Protein AF-A0A1C7H7H2-F1 (afdb_monomer_lite)

Organism: NCBI:txid1796613

Sequence (658 aa):
MKKSNLLFSAVMALAMGSLASCSSDDLVTEVQGQETTVDHDQVRYLNVTIASAGGVGTRAETTDNDFLQGDEPKENFIENMTFVFYDAAGVPTGQAYDLSSSDIADEDFESSTGSVGKIWKSIIPVSLVQGQNLPSYVMCFINPVGSAEFKSKPLSEIEGIIRQEVVRGNGNFPMTNSVYYGDNPITGETKVRMIATPVNTGQLYTSEEAAKADGAQAIDIYVERYAARVTLNLASGTDVIVPNATDVNGYTLTFVPEFWRPNAIDQNIFAVKRYGLLGDGNIPNYNPTFAELQANFKNKTWWNEPEKSRSYWACSPSYYDNEYPKVSDDITDIAAKNDYTGTTDEDKYPYTLHYFNYNQIEAGKVEGGSPLQGSVKWENGFSKTFYARETTTAAKAWGWENTENTAYNPLASIASAVIVGHYELEATGGSAAVPEGDKTFYLYGKTEGKWNLYFESSIVGAMVKQQSVVLKRTAPNTYEAYREEDGFIVEHPSKSVRDIKNTTVAGRLVALQLDPLALPTGDNELYYYDVTQPEGNRYTQITTGNVEIVNSNLLSTGYASKYGDGIGYFNIPIEHLGGAVKTEDGKSYNFAQCPPGSFGIVRNHAYTINVNKISGLATPLRDKMQPIVPPVDEVSYYISARLNILNWRIVPTQDVEL

Secondary structure (DSSP, 8-state):
-------------------------------SS---B-SSSEEEEEEEEEEEPPP-------S--SSB---STTTT--SEEEEEEE-TTS-B-S--EEEETTSS-GGGEEE--SS--EEEEEEEEEEE-TTPBPP-EEEEEES-S--GGGGTS-HHHHTT-EES-SS-TTSPPPEEE--EEE--TTT--SSEEE-SEE--GGGEESSHHHHHSTT---EEEEEEESPEEEEEEEE--TTTB--B-SSEESEEEEEEEEEEEEESEES-EESS----EE-GGG-EESS--HHHHHHHTTT--TTEEGGGTEES----THHHH----SSTHHHHTTSTTS-S--SSTTSS---SEE--BHHHHHHT--SSS---S--EE-SSEE-PEEEEPPB---TTTTTTT-TT--SS-TTTTS-EEEEEEEEEEEE-TTPPPPPSS---EEEEEEETTEEEEE-HHHHHHHHHTT--SEEEEEETTEEEE--S-TTEEEEPPPHHHHHHHT----TTEEEEEE-TTS---GGG-EEEE-TTSPTT--EEEP-TTTHHHHHHHHGGG-EEEEEGGGEEEEEEE-B-TT---B-TTSSSB-GGG--TTSB-B-TTEEEEEEEEEB-S-PEE-SSTTSB----SS----B--EE---SSBEEEEEEEEE-

Foldseek 3Di:
DDDDDDDDDDDDDDDDDDDDDDDDDDDDDDDPDDQFFDAFWAKWKFKAKEFEFAADDDDDDAPAWFFFHDPDRQAPDFQKKKKFFAGPVQFTFFFIDIDGNVRFDPVQWDADFDQGGIIGIDMDMGTGGGGTTDGFFMKMKTPDPDDPVVHGDGPVCLQVDKDQAQADPVRHGIKIFAWFFAARPSVRDGRAIDFTFGDDPQRTHRDPVLCVDDPRDHTYGYMFGQWAKEFEWAALDCQFQDWDPDFEPFKIKTWDFWFKDKAQAFLMFRSTFFDWDQDPPLAIDRGDGPVVVCVQLVNDDQAGDVVSSHGFDGAGPQQSVLDFDQALCVQCVQQVQQAQPDPDCRNGRPGRTRQDFLVCQVVCDGHPTCSNGHTQTDDSITTDIDTGGFAFYHLVQLPALHPPPPVHQNLRRFTWMKTKTFIDMDGDDPDDDDDPPFQKWKFDDDDPNHTYIDDQVPVLLVLLCQFFFKWAAPDVVDIGRDRDSFQKHWAQQDPLLCVLLVHDDHQQWTFIFGDLVGQDDDNRFMWGAQPVDPDVCRTHTDHSVCRSVSRNVRCVSDIIGMAGSRMAMDIGGFFFDSDFDADPVQFGGPSNNQGRGRGTGDGQEYEAEYSSHEYDDGRGHNDRSRGPRDHNPDTTWNWDWDGTHTYGRYDTYTYIYD

Structure (mmCIF, N/CA/C/O backbone):
data_AF-A0A1C7H7H2-F1
#
_entry.id   AF-A0A1C7H7H2-F1
#
loop_
_atom_site.group_PDB
_atom_site.id
_atom_site.type_symbol
_atom_site.label_atom_id
_atom_site.label_alt_id
_atom_site.label_comp_id
_atom_site.label_asym_id
_atom_site.label_entity_id
_atom_site.label_seq_id
_atom_site.pdbx_PDB_ins_code
_atom_site.Cartn_x
_atom_site.Cartn_y
_atom_site.Cartn_z
_atom_site.occupancy
_atom_site.B_iso_or_equiv
_atom_site.auth_seq_id
_atom_site.auth_comp_id
_atom_site.auth_asym_id
_atom_site.auth_atom_id
_atom_site.pdbx_PDB_model_num
ATOM 1 N N . MET A 1 1 ? 4.849 -46.590 46.361 1.00 31.61 1 MET A N 1
ATOM 2 C CA . MET A 1 1 ? 4.538 -45.897 47.636 1.00 31.61 1 MET A CA 1
ATOM 3 C C . MET A 1 1 ? 3.860 -44.571 47.318 1.00 31.61 1 MET A C 1
ATOM 5 O O . MET A 1 1 ? 4.248 -43.963 46.332 1.00 31.61 1 MET A O 1
ATOM 9 N N . LYS A 1 2 ? 2.876 -44.128 48.112 1.00 25.11 2 LYS A N 1
ATOM 10 C CA . LYS A 1 2 ? 2.306 -42.766 48.042 1.00 25.11 2 LYS A CA 1
ATOM 11 C C . LYS A 1 2 ? 2.790 -41.955 49.251 1.00 25.11 2 LYS A C 1
ATOM 13 O O . LYS A 1 2 ? 3.002 -42.543 50.310 1.00 25.11 2 LYS A O 1
ATOM 18 N N . LYS A 1 3 ? 2.893 -40.631 49.116 1.00 26.44 3 LYS A N 1
ATOM 19 C CA . LYS A 1 3 ? 2.869 -39.685 50.241 1.00 26.44 3 LYS A CA 1
ATOM 20 C C . LYS A 1 3 ? 2.017 -38.477 49.860 1.00 26.44 3 LYS A C 1
ATOM 22 O O . LYS A 1 3 ? 2.390 -37.717 48.977 1.00 26.44 3 LYS A O 1
ATOM 27 N N . SER A 1 4 ? 0.881 -38.334 50.526 1.00 28.58 4 SER A N 1
ATOM 28 C CA . SER A 1 4 ? 0.187 -37.059 50.699 1.00 28.58 4 SER A CA 1
ATOM 29 C C . SER A 1 4 ? 0.752 -36.338 51.924 1.00 28.58 4 SER A C 1
ATOM 31 O O . SER A 1 4 ? 1.357 -36.983 52.779 1.00 28.58 4 SER A O 1
ATOM 33 N N . ASN A 1 5 ? 0.457 -35.048 52.065 1.00 27.61 5 ASN A N 1
ATOM 34 C CA . ASN A 1 5 ? -0.094 -34.519 53.314 1.00 27.61 5 ASN A CA 1
ATOM 35 C C . ASN A 1 5 ? -0.885 -33.233 53.036 1.00 27.61 5 ASN A C 1
ATOM 37 O O . ASN A 1 5 ? -0.584 -32.502 52.098 1.00 27.61 5 ASN A O 1
ATOM 41 N N . LEU A 1 6 ? -1.920 -33.022 53.844 1.00 25.98 6 LEU A N 1
ATOM 42 C CA . LEU A 1 6 ? -2.806 -31.855 53.871 1.00 25.98 6 LEU A CA 1
ATOM 43 C C . LEU A 1 6 ? -2.546 -31.056 55.162 1.00 25.98 6 LEU A C 1
ATOM 45 O O . LEU A 1 6 ? -1.798 -31.526 56.022 1.00 25.98 6 LEU A O 1
ATOM 49 N N . LEU A 1 7 ? -3.279 -29.945 55.326 1.00 25.95 7 LEU A N 1
ATOM 50 C CA . LEU A 1 7 ? -3.354 -29.093 56.527 1.00 25.95 7 LEU A CA 1
ATOM 51 C C . LEU A 1 7 ? -2.121 -28.169 56.708 1.00 25.95 7 LEU A C 1
ATOM 53 O O . LEU A 1 7 ? -1.019 -28.505 56.290 1.00 25.95 7 LEU A O 1
ATOM 57 N N . PHE A 1 8 ? -2.246 -26.967 57.281 1.00 25.00 8 PHE A N 1
ATOM 58 C CA . PHE A 1 8 ? -3.307 -26.465 58.171 1.00 25.00 8 PHE A CA 1
ATOM 59 C C . PHE A 1 8 ? -3.966 -25.147 57.744 1.00 25.00 8 PHE A C 1
ATOM 61 O O . PHE A 1 8 ? -3.387 -24.333 57.032 1.00 25.00 8 PHE A O 1
ATOM 68 N N . SER A 1 9 ? -5.175 -24.942 58.268 1.00 23.91 9 SER A N 1
ATOM 69 C CA . SER A 1 9 ? -5.945 -23.697 58.251 1.00 23.91 9 SER A CA 1
ATOM 70 C C . SER A 1 9 ? -6.064 -23.091 59.663 1.00 23.91 9 SER A C 1
ATOM 72 O O . SER A 1 9 ? -5.784 -23.759 60.656 1.00 23.91 9 SER A O 1
ATOM 74 N N . ALA A 1 10 ? -6.566 -21.851 59.712 1.00 26.47 10 ALA A N 1
ATOM 75 C CA . ALA A 1 10 ? -7.175 -21.168 60.862 1.00 26.47 10 ALA A CA 1
ATOM 76 C C . ALA A 1 10 ? -6.296 -20.745 62.066 1.00 26.47 10 ALA A C 1
ATOM 78 O O . ALA A 1 10 ? -5.927 -21.534 62.932 1.00 26.47 10 ALA A O 1
ATOM 79 N N . VAL A 1 11 ? -6.174 -19.421 62.220 1.00 27.58 11 VAL A N 1
ATOM 80 C CA . VAL A 1 11 ? -6.452 -18.717 63.488 1.00 27.58 11 VAL A CA 1
ATOM 81 C C . VAL A 1 11 ? -7.547 -17.683 63.181 1.00 27.58 11 VAL A C 1
ATOM 83 O O . VAL A 1 11 ? -7.651 -17.230 62.042 1.00 27.58 11 VAL A O 1
ATOM 86 N N . MET A 1 12 ? -8.412 -17.368 64.146 1.00 27.17 12 MET A N 1
ATOM 87 C CA . MET A 1 12 ? -9.714 -16.727 63.912 1.00 27.17 12 MET A CA 1
ATOM 88 C C . MET A 1 12 ? -10.001 -15.611 64.933 1.00 27.17 12 MET A C 1
ATOM 90 O O . MET A 1 12 ? -9.503 -15.677 66.055 1.00 27.17 12 MET A O 1
ATOM 94 N N . ALA A 1 13 ? -10.917 -14.705 64.556 1.00 25.25 13 ALA A N 1
ATOM 95 C CA . ALA A 1 13 ? -11.977 -14.111 65.395 1.00 25.25 13 ALA A CA 1
ATOM 96 C C . ALA A 1 13 ? -11.946 -12.598 65.742 1.00 25.25 13 ALA A C 1
ATOM 98 O O . ALA A 1 13 ? -10.920 -12.010 66.061 1.00 25.25 13 ALA A O 1
ATOM 99 N N . LEU A 1 14 ? -13.176 -12.057 65.768 1.00 24.06 14 LEU A N 1
ATOM 100 C CA . LEU A 1 14 ? -13.692 -10.823 66.390 1.00 24.06 14 LEU A CA 1
ATOM 101 C C . LEU A 1 14 ? -13.205 -9.435 65.913 1.00 24.06 14 LEU A C 1
ATOM 103 O O . LEU A 1 14 ? -12.304 -8.835 66.490 1.00 24.06 14 LEU A O 1
ATOM 107 N N . ALA A 1 15 ? -14.034 -8.816 65.063 1.00 25.30 15 ALA A N 1
ATOM 108 C CA . ALA A 1 15 ? -14.728 -7.572 65.427 1.00 25.30 15 ALA A CA 1
ATOM 109 C C . ALA A 1 15 ? -16.098 -7.514 64.710 1.00 25.30 15 ALA A C 1
ATOM 111 O O . ALA A 1 15 ? -16.149 -7.501 63.487 1.00 25.30 15 ALA A O 1
ATOM 112 N N . MET A 1 16 ? -17.208 -7.512 65.457 1.00 30.41 16 MET A N 1
ATOM 113 C CA . MET A 1 16 ? -18.589 -7.448 64.935 1.00 30.41 16 MET A CA 1
ATOM 114 C C . MET A 1 16 ? -19.327 -6.283 65.602 1.00 30.41 16 MET A C 1
ATOM 116 O O . MET A 1 16 ? -19.215 -6.129 66.819 1.00 30.41 16 MET A O 1
ATOM 120 N N . GLY A 1 17 ? -20.112 -5.498 64.854 1.00 27.11 17 GLY A N 1
ATOM 121 C CA . GLY A 1 17 ? -20.914 -4.426 65.455 1.00 27.11 17 GLY A CA 1
ATOM 122 C C . GLY A 1 17 ? -21.707 -3.557 64.475 1.00 27.11 17 GLY A C 1
ATOM 123 O O . GLY A 1 17 ? -21.183 -2.558 63.995 1.00 27.11 17 GLY A O 1
ATOM 124 N N . SER A 1 18 ? -23.001 -3.870 64.312 1.00 27.73 18 SER A N 1
ATOM 125 C CA . SER A 1 18 ? -24.033 -3.116 63.559 1.00 27.73 18 SER A CA 1
ATOM 126 C C . SER A 1 18 ? -23.800 -2.978 62.036 1.00 27.73 18 SER A C 1
ATOM 128 O O . SER A 1 18 ? -22.667 -2.946 61.580 1.00 27.73 18 SER A O 1
ATOM 130 N N . LEU A 1 19 ? -24.824 -2.932 61.177 1.00 29.23 19 LEU A N 1
ATOM 131 C CA . LEU A 1 19 ? -26.272 -2.743 61.389 1.00 29.23 19 LEU A CA 1
ATOM 132 C C . LEU A 1 19 ? -27.106 -3.933 60.869 1.00 29.23 19 LEU A C 1
ATOM 134 O O . LEU A 1 19 ? -26.596 -4.791 60.160 1.00 29.23 19 LEU A O 1
ATOM 138 N N . ALA A 1 20 ? -28.401 -3.958 61.201 1.00 27.80 20 ALA A N 1
ATOM 139 C CA . ALA A 1 20 ? -29.366 -4.925 60.677 1.00 27.80 20 ALA A CA 1
ATOM 140 C C . ALA A 1 20 ? -30.641 -4.221 60.187 1.00 27.80 20 ALA A C 1
ATOM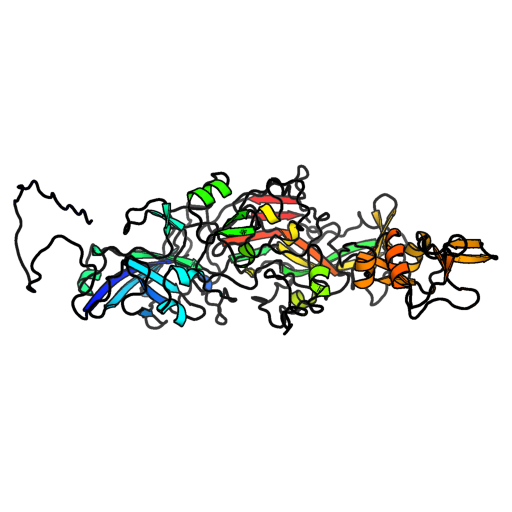 142 O O . ALA A 1 20 ? -31.141 -3.338 60.883 1.00 27.80 20 ALA A O 1
ATOM 143 N N . SER A 1 21 ? -31.182 -4.651 59.043 1.00 24.02 21 SER A N 1
ATOM 144 C CA . SER A 1 21 ? -32.625 -4.708 58.744 1.00 24.02 21 SER A CA 1
ATOM 145 C C . SER A 1 21 ? -32.834 -5.437 57.411 1.00 24.02 21 SER A C 1
ATOM 147 O O . SER A 1 21 ? -32.076 -5.205 56.473 1.00 24.02 21 SER A O 1
ATOM 149 N N . CYS A 1 22 ? -33.852 -6.293 57.314 1.00 29.70 22 CYS A N 1
ATOM 150 C CA . CYS A 1 22 ? -34.106 -7.123 56.132 1.00 29.70 22 CYS A CA 1
ATOM 151 C C . CYS A 1 22 ? -35.266 -6.591 55.278 1.00 29.70 22 CYS A C 1
ATOM 153 O O . CYS A 1 22 ? -36.240 -6.070 55.819 1.00 29.70 22 CYS A O 1
ATOM 155 N N . SER A 1 23 ? -35.195 -6.833 53.967 1.00 25.64 23 SER A N 1
ATOM 156 C CA . SER A 1 23 ? -36.327 -7.199 53.096 1.00 25.64 23 SER A CA 1
ATOM 157 C C . SER A 1 23 ? -35.740 -7.656 51.751 1.00 25.64 23 SER A C 1
ATOM 159 O O . SER A 1 23 ? -34.969 -6.902 51.170 1.00 25.64 23 SER A O 1
ATOM 161 N N . SER A 1 24 ? -36.028 -8.835 51.204 1.00 27.64 24 SER A N 1
ATOM 162 C CA . SER A 1 24 ? -36.889 -9.942 51.661 1.00 27.64 24 SER A CA 1
ATOM 163 C C . SER A 1 24 ? -36.285 -11.291 51.246 1.00 27.64 24 SER A C 1
ATOM 165 O O . SER A 1 24 ? -35.351 -11.321 50.450 1.00 27.64 24 SER A O 1
ATOM 167 N N . ASP A 1 25 ? -36.798 -12.387 51.802 1.00 26.30 25 ASP A N 1
ATOM 168 C CA . ASP A 1 25 ? -36.182 -13.714 51.713 1.00 26.30 25 ASP A CA 1
ATOM 169 C C . ASP A 1 25 ? -36.075 -14.292 50.287 1.00 26.30 25 ASP A C 1
ATOM 171 O O . ASP A 1 25 ? -37.079 -14.425 49.589 1.00 26.30 25 ASP A O 1
ATOM 175 N N . ASP A 1 26 ? -34.883 -14.787 49.943 1.00 26.59 26 ASP A N 1
ATOM 176 C CA . ASP A 1 26 ? -34.720 -16.231 49.724 1.00 26.59 26 ASP A CA 1
ATOM 177 C C . ASP A 1 26 ? -33.433 -16.717 50.432 1.00 26.59 26 ASP A C 1
ATOM 179 O O . ASP A 1 26 ? -32.509 -15.935 50.676 1.00 26.59 26 ASP A O 1
ATOM 183 N N . LEU A 1 27 ? -33.394 -17.978 50.868 1.00 24.66 27 LEU A N 1
ATOM 184 C CA . LEU A 1 27 ? -32.462 -18.462 51.901 1.00 24.66 27 LEU A CA 1
ATOM 185 C C . LEU A 1 27 ? -31.185 -19.108 51.338 1.00 24.66 27 LEU A C 1
ATOM 187 O O . LEU A 1 27 ? -30.957 -20.311 51.485 1.00 24.66 27 LEU A O 1
ATOM 191 N N . VAL A 1 28 ? -30.289 -18.287 50.786 1.00 28.83 28 VAL A N 1
ATOM 192 C CA . VAL A 1 28 ? -28.917 -18.715 50.455 1.00 28.83 28 VAL A CA 1
ATOM 193 C C . VAL A 1 28 ? -28.061 -18.768 51.730 1.00 28.83 28 VAL A C 1
ATOM 195 O O . VAL A 1 28 ? -27.617 -17.744 52.251 1.00 28.83 28 VAL A O 1
ATOM 198 N N . THR A 1 29 ? -27.816 -19.968 52.263 1.00 26.44 29 THR A N 1
ATOM 199 C CA . THR A 1 29 ? -26.996 -20.149 53.474 1.00 26.44 29 THR A CA 1
ATOM 200 C C . THR A 1 29 ? -25.494 -20.056 53.183 1.00 26.44 29 THR A C 1
ATOM 202 O O . THR A 1 29 ? -24.912 -20.986 52.627 1.00 26.44 29 THR A O 1
ATOM 205 N N . GLU A 1 30 ? -24.900 -18.940 53.611 1.00 30.64 30 GLU A N 1
ATOM 206 C CA . GLU A 1 30 ? -23.470 -18.591 53.717 1.00 30.64 30 GLU A CA 1
ATOM 207 C C . GLU A 1 30 ? -22.401 -19.660 53.384 1.00 30.64 30 GLU A C 1
ATOM 209 O O . GLU A 1 30 ? -22.195 -20.610 54.140 1.00 30.64 30 GLU A O 1
ATOM 214 N N . VAL A 1 31 ? -21.536 -19.343 52.409 1.00 27.20 31 VAL A N 1
ATOM 215 C CA . VAL A 1 31 ? -20.065 -19.403 52.578 1.00 27.20 31 VAL A CA 1
ATOM 216 C C . VAL A 1 31 ? -19.452 -18.172 51.891 1.00 27.20 31 VAL A C 1
ATOM 218 O O . VAL A 1 31 ? -19.991 -17.677 50.907 1.00 27.20 31 VAL A O 1
ATOM 221 N N . GLN A 1 32 ? -18.322 -17.665 52.393 1.00 32.84 32 GLN A N 1
ATOM 222 C CA . GLN A 1 32 ? -17.577 -16.569 51.761 1.00 32.84 32 GLN A CA 1
ATOM 223 C C . GLN A 1 32 ? -17.032 -16.967 50.375 1.00 32.84 32 GLN A C 1
ATOM 225 O O . GLN A 1 32 ? -16.064 -17.720 50.273 1.00 32.84 32 GLN A O 1
ATOM 230 N N . GLY A 1 33 ? -17.625 -16.408 49.322 1.00 35.84 33 GLY A N 1
ATOM 231 C CA . GLY A 1 33 ? -17.180 -16.499 47.931 1.00 35.84 33 GLY A CA 1
ATOM 232 C C . GLY A 1 33 ? -18.134 -15.718 47.023 1.00 35.84 33 GLY A C 1
ATOM 233 O O . GLY A 1 33 ? -19.303 -15.561 47.362 1.00 35.84 33 GLY A O 1
ATOM 234 N N . GLN A 1 34 ? -17.648 -15.199 45.893 1.00 45.06 34 GLN A N 1
ATOM 235 C CA . GLN A 1 34 ? -18.539 -14.668 44.855 1.00 45.06 34 GLN A CA 1
ATOM 236 C C . GLN A 1 34 ? -19.344 -15.819 44.238 1.00 45.06 34 GLN A C 1
ATOM 238 O O . GLN A 1 34 ? -18.796 -16.903 44.027 1.00 45.06 34 GLN A O 1
ATOM 243 N N . GLU A 1 35 ? -20.608 -15.571 43.888 1.00 55.94 35 GLU A N 1
ATOM 244 C CA . GLU A 1 35 ? -21.310 -16.424 42.927 1.00 55.94 35 GLU A CA 1
ATOM 245 C C . GLU A 1 35 ? -20.500 -16.448 41.625 1.00 55.94 35 GLU A C 1
ATOM 247 O O . GLU A 1 35 ? -20.273 -15.410 41.005 1.00 55.94 35 GLU A O 1
ATOM 252 N N . THR A 1 36 ? -20.027 -17.625 41.223 1.00 65.00 36 THR A N 1
ATOM 253 C CA . THR A 1 36 ? -19.340 -17.824 39.939 1.00 65.00 36 THR A CA 1
ATOM 254 C C . THR A 1 36 ? -20.236 -18.502 38.911 1.00 65.00 36 THR A C 1
ATOM 256 O O . THR A 1 36 ? -20.088 -18.234 37.723 1.00 65.00 36 THR A O 1
ATOM 259 N N . THR A 1 37 ? -21.192 -19.319 39.360 1.00 78.50 37 THR A N 1
ATOM 260 C CA . THR A 1 37 ? -22.168 -20.059 38.545 1.00 78.50 37 THR A CA 1
ATOM 261 C C . THR A 1 37 ? -23.594 -19.757 38.988 1.00 78.50 37 THR A C 1
ATOM 263 O O . THR A 1 37 ? -23.850 -19.727 40.191 1.00 78.50 37 THR A O 1
ATOM 266 N N . VAL A 1 38 ? -24.532 -19.634 38.046 1.00 77.19 38 VAL A N 1
ATOM 267 C CA . VAL A 1 38 ? -25.962 -19.505 38.362 1.00 77.19 38 VAL A CA 1
ATOM 268 C C . VAL A 1 38 ? -26.571 -20.840 38.798 1.00 77.19 38 VAL A C 1
ATOM 270 O O . VAL A 1 38 ? -26.335 -21.883 38.185 1.00 77.19 38 VAL A O 1
ATOM 273 N N . ASP A 1 39 ? -27.378 -20.810 39.853 1.00 80.12 39 ASP A N 1
ATOM 274 C CA . ASP A 1 39 ? -28.033 -21.973 40.461 1.00 80.12 39 ASP A CA 1
ATOM 275 C C . ASP A 1 39 ? -29.431 -22.265 39.883 1.00 80.12 39 ASP A C 1
ATOM 277 O O . ASP A 1 39 ? -29.925 -23.384 40.019 1.00 80.12 39 ASP A O 1
ATOM 281 N N . HIS A 1 40 ? -30.039 -21.300 39.191 1.00 80.50 40 HIS A N 1
ATOM 282 C CA . HIS A 1 40 ? -31.297 -21.418 38.450 1.00 80.50 40 HIS A CA 1
ATOM 283 C C . HIS A 1 40 ? -31.291 -20.537 37.183 1.00 80.50 40 HIS A C 1
ATOM 285 O O . HIS A 1 40 ? -30.380 -19.729 36.987 1.00 80.50 40 HIS A O 1
ATOM 291 N N . ASP A 1 41 ? -32.295 -20.703 36.315 1.00 82.62 41 ASP A N 1
ATOM 292 C CA . ASP A 1 41 ? -32.514 -19.836 35.148 1.00 82.62 41 ASP A CA 1
ATOM 293 C C . ASP A 1 41 ? -32.931 -18.432 35.615 1.00 82.62 41 ASP A C 1
ATOM 295 O O . ASP A 1 41 ? -33.964 -18.276 36.270 1.00 82.62 41 ASP A O 1
ATOM 299 N N . GLN A 1 42 ? -32.143 -17.406 35.285 1.00 83.44 42 GLN A N 1
ATOM 300 C CA . GLN A 1 42 ? -32.342 -16.047 35.796 1.00 83.44 42 GLN A CA 1
ATOM 301 C C . GLN A 1 42 ? -31.820 -14.961 34.850 1.00 83.44 42 GLN A C 1
ATOM 303 O O . GLN A 1 42 ? -30.980 -15.201 33.985 1.00 83.44 42 GLN A O 1
ATOM 308 N N . VAL A 1 43 ? -32.310 -13.735 35.037 1.00 84.75 43 VAL A N 1
ATOM 309 C CA . VAL A 1 43 ? -31.839 -12.544 34.316 1.00 84.75 43 VAL A CA 1
ATOM 310 C C . VAL A 1 43 ? -30.969 -11.699 35.251 1.00 84.75 43 VAL A C 1
ATOM 312 O O . VAL A 1 43 ? -31.225 -11.602 36.455 1.00 84.75 43 VAL A O 1
ATOM 315 N N . ARG A 1 44 ? -29.923 -11.084 34.699 1.00 83.06 44 ARG A N 1
ATOM 316 C CA . ARG A 1 44 ? -29.205 -9.954 35.308 1.00 83.06 44 ARG A CA 1
ATOM 317 C C . ARG A 1 44 ? -29.344 -8.724 34.418 1.00 83.06 44 ARG A C 1
ATOM 319 O O . ARG A 1 44 ? -29.539 -8.860 33.217 1.00 83.06 44 ARG A O 1
ATOM 326 N N . TYR A 1 45 ? -29.237 -7.537 34.993 1.00 80.94 45 TYR A N 1
ATOM 327 C CA . TYR A 1 45 ? -29.382 -6.265 34.291 1.00 80.94 45 TYR A CA 1
ATOM 328 C C . TYR A 1 45 ? -28.076 -5.485 34.391 1.00 80.94 45 TYR A C 1
ATOM 330 O O . TYR A 1 45 ? -27.542 -5.296 35.484 1.00 80.94 45 TYR A O 1
ATOM 338 N N . LEU A 1 46 ? -27.560 -5.053 33.245 1.00 81.50 46 LEU A N 1
ATOM 339 C CA . LEU A 1 46 ? -26.295 -4.340 33.127 1.00 81.50 46 LEU A CA 1
ATOM 340 C C . LEU A 1 46 ? -26.568 -2.906 32.676 1.00 81.50 46 LEU A C 1
ATOM 342 O O . LEU A 1 46 ? -27.107 -2.707 31.591 1.00 81.50 46 LEU A O 1
ATOM 346 N N . ASN A 1 47 ? -26.200 -1.913 33.483 1.00 77.75 47 ASN A N 1
ATOM 347 C CA . ASN A 1 47 ? -26.222 -0.514 33.055 1.00 77.75 47 ASN A CA 1
ATOM 348 C C . ASN A 1 47 ? -24.984 -0.264 32.173 1.00 77.75 47 ASN A C 1
ATOM 350 O O . ASN A 1 47 ? -23.857 -0.509 32.608 1.00 77.75 47 ASN A O 1
ATOM 354 N N . VAL A 1 48 ? -25.188 0.140 30.919 1.00 76.62 48 VAL A N 1
ATOM 355 C CA . VAL A 1 48 ? -24.134 0.217 29.898 1.00 76.62 48 VAL A CA 1
ATOM 356 C C . VAL A 1 48 ? -24.079 1.607 29.279 1.00 76.62 48 VAL A C 1
ATOM 358 O O . VAL A 1 48 ? -25.065 2.096 28.725 1.00 76.62 48 VAL A O 1
ATOM 361 N N . THR A 1 49 ? -22.879 2.180 29.287 1.00 71.12 49 THR A N 1
ATOM 362 C CA . THR A 1 49 ? -22.482 3.332 28.481 1.00 71.12 49 THR A CA 1
ATOM 363 C C . THR A 1 49 ? -21.714 2.823 27.259 1.00 71.12 49 THR A C 1
ATOM 365 O O . THR A 1 49 ? -20.724 2.111 27.408 1.00 71.12 49 THR A O 1
ATOM 368 N N . ILE A 1 50 ? -22.088 3.207 26.040 1.00 64.88 50 ILE A N 1
ATOM 369 C CA . ILE A 1 50 ? -21.227 3.026 24.859 1.00 64.88 50 ILE A CA 1
ATOM 370 C C . ILE A 1 50 ? -20.547 4.348 24.534 1.00 64.88 50 ILE A C 1
ATOM 372 O O . ILE A 1 50 ? -21.205 5.343 24.229 1.00 64.88 50 ILE A O 1
ATOM 376 N N . ALA A 1 51 ? -19.217 4.329 24.572 1.00 62.84 51 ALA A N 1
ATOM 377 C CA . ALA A 1 51 ? -18.347 5.467 24.335 1.00 62.84 51 ALA A CA 1
ATOM 378 C C . ALA A 1 51 ? -17.733 5.382 22.927 1.00 62.84 51 ALA A C 1
ATOM 380 O O . ALA A 1 51 ? -16.757 4.664 22.692 1.00 62.84 51 ALA A O 1
ATOM 381 N N . SER A 1 52 ? -18.297 6.142 21.983 1.00 51.72 52 SER A N 1
ATOM 382 C CA . SER A 1 52 ? -17.803 6.248 20.601 1.00 51.72 52 SER A CA 1
ATOM 383 C C . SER A 1 52 ? -17.303 7.662 20.271 1.00 51.72 52 SER A C 1
ATOM 385 O O . SER A 1 52 ? -17.533 8.620 21.015 1.00 51.72 52 SER A O 1
ATOM 387 N N . ALA A 1 53 ? -16.606 7.813 19.142 1.00 45.41 53 ALA A N 1
ATOM 388 C CA . ALA A 1 53 ? -16.295 9.133 18.589 1.00 45.41 53 ALA A CA 1
ATOM 389 C C . ALA A 1 53 ? -17.582 9.918 18.238 1.00 45.41 53 ALA A C 1
ATOM 391 O O . ALA A 1 53 ? -18.655 9.345 18.051 1.00 45.41 53 ALA A O 1
ATOM 392 N N . GLY A 1 54 ? -17.483 11.246 18.180 1.00 36.72 54 GLY A N 1
ATOM 393 C CA . GLY A 1 54 ? -18.629 12.147 18.063 1.00 36.72 54 GLY A CA 1
ATOM 394 C C . GLY A 1 54 ? -19.113 12.402 16.641 1.00 36.72 54 GLY A C 1
ATOM 395 O O . GLY A 1 54 ? -18.347 12.819 15.772 1.00 36.72 54 GLY A O 1
ATOM 396 N N . GLY A 1 55 ? -20.426 12.263 16.444 1.00 32.94 55 GLY A N 1
ATOM 397 C CA . GLY A 1 55 ? -21.135 12.801 15.279 1.00 32.94 55 GLY A CA 1
ATOM 398 C C . GLY A 1 55 ? -21.346 14.315 15.368 1.00 32.94 55 GLY A C 1
ATOM 399 O O . GLY A 1 55 ? -21.224 14.898 16.442 1.00 32.94 55 GLY A O 1
ATOM 400 N N . VAL A 1 56 ? -21.655 14.938 14.229 1.00 32.59 56 VAL A N 1
ATOM 401 C CA . VAL A 1 56 ? -21.740 16.399 14.061 1.00 32.59 56 VAL A CA 1
ATOM 402 C C . VAL A 1 56 ? -22.693 17.048 15.079 1.00 32.59 56 VAL A C 1
ATOM 404 O O . VAL A 1 56 ? -23.904 16.841 15.032 1.00 32.59 56 VAL A O 1
ATOM 407 N N . GLY A 1 57 ? -22.132 17.875 15.964 1.00 30.23 57 GLY A N 1
ATOM 408 C CA . GLY A 1 57 ? -22.833 18.680 16.969 1.00 30.23 57 GLY A CA 1
ATOM 409 C C . GLY A 1 57 ? -22.304 20.118 16.981 1.00 30.23 57 GLY A C 1
ATOM 410 O O . GLY A 1 57 ? -21.227 20.400 16.455 1.00 30.23 57 GLY A O 1
ATOM 411 N N . THR A 1 58 ? -23.067 21.071 17.519 1.00 27.11 58 THR A N 1
ATOM 412 C CA . THR A 1 58 ? -22.765 22.505 17.362 1.00 27.11 58 THR A CA 1
ATOM 413 C C . THR A 1 58 ? -21.473 22.938 18.057 1.00 27.11 58 THR A C 1
ATOM 415 O O . THR A 1 58 ? -21.410 22.923 19.283 1.00 27.11 58 THR A O 1
ATOM 418 N N . ARG A 1 59 ? -20.503 23.408 17.254 1.00 33.97 59 ARG A N 1
ATOM 419 C CA . ARG A 1 59 ? -19.303 24.202 17.606 1.00 33.97 59 ARG A CA 1
ATOM 420 C C . ARG A 1 59 ? -19.126 24.516 19.105 1.00 33.97 59 ARG A C 1
ATOM 422 O O . ARG A 1 59 ? -19.524 25.585 19.566 1.00 33.97 59 ARG A O 1
ATOM 429 N N . ALA A 1 60 ? -18.417 23.640 19.806 1.00 28.48 60 ALA A N 1
ATOM 430 C CA . ALA A 1 60 ? -17.713 23.966 21.041 1.00 28.48 60 ALA A CA 1
ATOM 431 C C . ALA A 1 60 ? -16.206 23.854 20.767 1.00 28.48 60 ALA A C 1
ATOM 433 O O . ALA A 1 60 ? -15.764 22.872 20.173 1.00 28.48 60 ALA A O 1
ATOM 434 N N . GLU A 1 61 ? -15.420 24.860 21.152 1.00 34.84 61 GLU A N 1
ATOM 435 C CA . GLU A 1 61 ? -13.963 24.821 20.985 1.00 34.84 61 GLU A CA 1
ATOM 436 C C . GLU A 1 61 ? -13.358 23.839 21.997 1.00 34.84 61 GLU A C 1
ATOM 438 O O . GLU A 1 61 ? -13.353 24.091 23.203 1.00 34.84 61 GLU A O 1
ATOM 443 N N . THR A 1 62 ? -12.858 22.701 21.515 1.00 34.59 62 THR A N 1
ATOM 444 C CA . THR A 1 62 ? -12.137 21.740 22.352 1.00 34.59 62 THR A CA 1
ATOM 445 C C . THR A 1 62 ? -10.731 22.254 22.640 1.00 34.59 62 THR A C 1
ATOM 447 O O . THR A 1 62 ? -9.975 22.575 21.728 1.00 34.59 62 THR A O 1
ATOM 450 N N . THR A 1 63 ? -10.364 22.322 23.920 1.00 34.47 63 THR A N 1
ATOM 451 C CA . THR A 1 63 ? -9.040 22.787 24.373 1.00 34.47 63 THR A CA 1
ATOM 452 C C . THR A 1 63 ? -7.933 21.736 24.244 1.00 34.47 63 THR A C 1
ATOM 454 O O . THR A 1 63 ? -6.755 22.076 24.358 1.00 34.47 63 THR A O 1
ATOM 457 N N . ASP A 1 64 ? -8.298 20.478 23.991 1.00 41.19 64 ASP A N 1
ATOM 458 C CA . ASP A 1 64 ? -7.391 19.381 23.645 1.00 41.19 64 ASP A CA 1
ATOM 459 C C . ASP A 1 64 ? -7.341 19.212 22.113 1.00 41.19 64 ASP A C 1
ATOM 461 O O . ASP A 1 64 ? -8.331 19.464 21.428 1.00 41.19 64 ASP A O 1
ATOM 465 N N . ASN A 1 65 ? -6.173 18.846 21.583 1.00 45.41 65 ASN A N 1
ATOM 466 C CA . ASN A 1 65 ? -5.754 19.107 20.201 1.00 45.41 65 ASN A CA 1
ATOM 467 C C . ASN A 1 65 ? -5.462 17.829 19.372 1.00 45.41 65 ASN A C 1
ATOM 469 O O . ASN A 1 65 ? -4.816 17.940 18.336 1.00 45.41 65 ASN A O 1
ATOM 473 N N . ASP A 1 66 ? -5.881 16.625 19.797 1.00 43.44 66 ASP A N 1
ATOM 474 C CA . ASP A 1 66 ? -5.120 15.386 19.490 1.00 43.44 66 ASP A CA 1
ATOM 475 C C . ASP A 1 66 ? -5.814 14.243 18.665 1.00 43.44 66 ASP A C 1
ATOM 477 O O . ASP A 1 66 ? -5.276 13.141 18.559 1.00 43.44 66 ASP A O 1
ATOM 481 N N . PHE A 1 67 ? -6.977 14.452 18.023 1.00 47.62 67 PHE A N 1
ATOM 482 C CA . PHE A 1 67 ? -7.733 13.479 17.165 1.00 47.62 67 PHE A CA 1
ATOM 483 C C . PHE A 1 67 ? -8.703 14.250 16.173 1.00 47.62 67 PHE A C 1
ATOM 485 O O . PHE A 1 67 ? -8.857 15.378 16.484 1.00 47.62 67 PHE A O 1
ATOM 492 N N . LEU A 1 68 ? -9.481 13.880 15.123 1.00 43.78 68 LEU A N 1
ATOM 493 C CA . LEU A 1 68 ? -10.379 14.747 14.259 1.00 43.78 68 LEU A CA 1
ATOM 494 C C . LEU A 1 68 ? -11.893 14.372 14.247 1.00 43.78 68 LEU A C 1
ATOM 496 O O . LEU A 1 68 ? -12.208 13.193 14.266 1.00 43.78 68 LEU A O 1
ATOM 500 N N . GLN A 1 69 ? -12.869 15.286 14.145 1.00 49.72 69 GLN A N 1
ATOM 501 C CA . GLN A 1 69 ? -14.293 14.882 14.063 1.00 49.72 69 GLN A CA 1
ATOM 502 C C . GLN A 1 69 ? -14.640 14.046 12.812 1.00 49.72 69 GLN A C 1
ATOM 504 O O . GLN A 1 69 ? -13.973 14.113 11.782 1.00 49.72 69 GLN A O 1
ATOM 509 N N . GLY A 1 70 ? -15.656 13.184 12.939 1.00 47.69 70 GLY A N 1
ATOM 510 C CA . GLY A 1 70 ? -16.211 12.462 11.801 1.00 47.69 70 GLY A CA 1
ATOM 511 C C . GLY A 1 70 ? -17.153 13.364 11.019 1.00 47.69 70 GLY A C 1
ATOM 512 O O . GLY A 1 70 ? -18.259 13.647 11.482 1.00 47.69 70 GLY A O 1
ATOM 513 N N . ASP A 1 71 ? -16.676 13.835 9.869 1.00 48.78 71 ASP A N 1
ATOM 514 C CA . ASP A 1 71 ? -17.318 14.885 9.071 1.00 48.78 71 ASP A CA 1
ATOM 515 C C . ASP A 1 71 ? -18.531 14.363 8.280 1.00 48.78 71 ASP A C 1
ATOM 517 O O . ASP A 1 71 ? -19.459 15.115 7.986 1.00 48.78 71 ASP A O 1
ATOM 521 N N . GLU A 1 72 ? -18.552 13.060 7.985 1.00 59.06 72 GLU A N 1
ATOM 522 C CA . GLU A 1 72 ? -19.677 12.369 7.353 1.00 59.06 72 GLU A CA 1
ATOM 523 C C . GLU A 1 72 ? -20.677 11.841 8.404 1.00 59.06 72 GLU A C 1
ATOM 525 O O . GLU A 1 72 ? -20.281 11.087 9.304 1.00 59.06 72 GLU A O 1
ATOM 530 N N . PRO A 1 73 ? -21.994 12.137 8.294 1.00 58.12 73 PRO A N 1
ATOM 531 C CA . PRO A 1 73 ? -22.994 11.745 9.295 1.00 58.12 73 PRO A CA 1
ATOM 532 C C . PRO A 1 73 ? -23.033 10.245 9.626 1.00 58.12 73 PRO A C 1
ATOM 534 O O . PRO A 1 73 ? -23.371 9.870 10.749 1.00 58.12 73 PRO A O 1
ATOM 537 N N . LYS A 1 74 ? -22.666 9.381 8.668 1.00 71.44 74 LYS A N 1
ATOM 538 C CA . LYS A 1 74 ? -22.688 7.919 8.834 1.00 71.44 74 LYS A CA 1
ATOM 539 C C . LYS A 1 74 ? -21.504 7.342 9.607 1.00 71.44 74 LYS A C 1
ATOM 541 O O . LYS A 1 74 ? -21.619 6.227 10.114 1.00 71.44 74 LYS A O 1
ATOM 546 N N . GLU A 1 75 ? -20.396 8.071 9.758 1.00 71.88 75 GLU A N 1
ATOM 547 C CA . GLU A 1 75 ? -19.230 7.568 10.503 1.00 71.88 75 GLU A CA 1
ATOM 548 C C . GLU A 1 75 ? -19.575 7.252 11.963 1.00 71.88 75 GLU A C 1
ATOM 550 O O . GLU A 1 75 ? -19.060 6.290 12.533 1.00 71.88 75 GLU A O 1
ATOM 555 N N . ASN A 1 76 ? -20.455 8.056 12.565 1.00 69.25 76 ASN A N 1
ATOM 556 C CA . ASN A 1 76 ? -20.882 7.974 13.966 1.00 69.25 76 ASN A CA 1
ATOM 557 C C . ASN A 1 76 ? -22.371 7.572 14.084 1.00 69.25 76 ASN A C 1
ATOM 559 O O . ASN A 1 76 ? -23.060 7.963 15.036 1.00 69.25 76 ASN A O 1
ATOM 563 N N . PHE A 1 77 ? -22.887 6.852 13.082 1.00 76.31 77 PHE A N 1
ATOM 564 C CA . PHE A 1 77 ? -24.247 6.318 13.067 1.00 76.31 77 PHE A CA 1
ATOM 565 C C . PHE A 1 77 ? -24.271 4.877 13.586 1.00 76.31 77 PHE A C 1
ATOM 567 O O . PHE A 1 77 ? -23.394 4.076 13.257 1.00 76.31 77 PHE A O 1
ATOM 574 N N . ILE A 1 78 ? -25.285 4.550 14.386 1.00 79.50 78 ILE A N 1
ATOM 575 C CA . ILE A 1 78 ? -25.508 3.221 14.956 1.00 79.50 78 ILE A CA 1
ATOM 576 C C . ILE A 1 78 ? -26.863 2.732 14.435 1.00 79.50 78 ILE A C 1
ATOM 578 O O . ILE A 1 78 ? -27.899 3.294 14.763 1.00 79.50 78 ILE A O 1
ATOM 582 N N . GLU A 1 79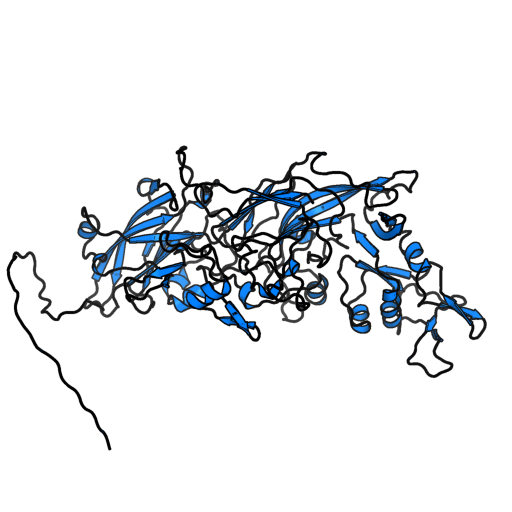 ? -26.837 1.705 13.590 1.00 84.19 79 GLU A N 1
ATOM 583 C CA . GLU A 1 79 ? -28.017 1.062 12.992 1.00 84.19 79 GLU A CA 1
ATOM 584 C C . GLU A 1 79 ? -28.449 -0.180 13.781 1.00 84.19 79 GLU A C 1
ATOM 586 O O . GLU A 1 79 ? -29.615 -0.566 13.767 1.00 84.19 79 GLU A O 1
ATOM 591 N N . ASN A 1 80 ? -27.485 -0.858 14.403 1.00 86.81 80 ASN A N 1
ATOM 592 C CA . ASN A 1 80 ? -27.682 -2.047 15.222 1.00 86.81 80 ASN A CA 1
ATOM 593 C C . ASN A 1 80 ? -26.437 -2.326 16.069 1.00 86.81 80 ASN A C 1
ATOM 595 O O . ASN A 1 80 ? -25.324 -1.903 15.730 1.00 86.81 80 ASN A O 1
ATOM 599 N N . MET A 1 81 ? -26.644 -3.054 17.164 1.00 88.56 81 MET A N 1
ATOM 600 C CA . MET A 1 81 ? -25.609 -3.460 18.111 1.00 88.56 81 MET A CA 1
ATOM 601 C C . MET A 1 81 ? -25.845 -4.901 18.567 1.00 88.56 81 MET A C 1
ATOM 603 O O . MET A 1 81 ? -26.981 -5.288 18.818 1.00 88.56 81 MET A O 1
ATOM 607 N N . THR A 1 82 ? -24.779 -5.685 18.712 1.00 92.06 82 THR A N 1
ATOM 608 C CA . THR A 1 82 ? -24.817 -7.016 19.339 1.00 92.06 82 THR A CA 1
ATOM 609 C C . THR A 1 82 ? -23.884 -7.017 20.547 1.00 92.06 82 THR A C 1
ATOM 611 O O . THR A 1 82 ? -22.682 -6.799 20.394 1.00 92.06 82 THR A O 1
ATOM 614 N N . PHE A 1 83 ? -24.414 -7.317 21.730 1.00 92.25 83 PHE A N 1
ATOM 615 C CA . PHE A 1 83 ? -23.637 -7.592 22.937 1.00 92.25 83 PHE A CA 1
ATOM 616 C C . PHE A 1 83 ? -23.400 -9.094 23.076 1.00 92.25 83 PHE A C 1
ATOM 618 O O . PHE A 1 83 ? -24.331 -9.892 22.946 1.00 92.25 83 PHE A O 1
ATOM 625 N N . VAL A 1 84 ? -22.161 -9.478 23.372 1.00 94.44 84 VAL A N 1
ATOM 626 C CA . VAL A 1 84 ? -21.786 -10.861 23.692 1.00 94.44 84 VAL A CA 1
ATOM 627 C C . VAL A 1 84 ? -21.068 -10.863 25.033 1.00 94.44 84 VAL A C 1
ATOM 629 O O . VAL A 1 84 ? -20.122 -10.099 25.234 1.00 94.44 84 VAL A O 1
ATOM 632 N N . PHE A 1 85 ? -21.532 -11.711 25.946 1.00 94.38 85 PHE A N 1
ATOM 633 C CA . PHE A 1 85 ? -21.024 -11.812 27.309 1.00 94.38 85 PHE A CA 1
ATOM 634 C C . PHE A 1 85 ? -20.113 -13.029 27.447 1.00 94.38 85 PHE A C 1
ATOM 636 O O . PHE A 1 85 ? -20.354 -14.070 26.835 1.00 94.38 85 PHE A O 1
ATOM 643 N N . TYR A 1 86 ? -19.069 -12.893 28.258 1.00 94.56 86 TYR A N 1
ATOM 644 C CA . TYR A 1 86 ? -18.053 -13.919 28.463 1.00 94.56 86 TYR A CA 1
ATOM 645 C C . TYR A 1 86 ? -17.790 -14.112 29.947 1.00 94.56 86 TYR A C 1
ATOM 647 O O . TYR A 1 86 ? -17.842 -13.153 30.721 1.00 94.56 86 TYR A O 1
ATOM 655 N N . ASP A 1 87 ? -17.483 -15.340 30.338 1.00 92.62 87 ASP A N 1
ATOM 656 C CA . ASP A 1 87 ? -17.047 -15.664 31.692 1.00 92.62 87 ASP A CA 1
ATOM 657 C C . ASP A 1 87 ? -15.585 -15.251 31.956 1.00 92.62 87 ASP A C 1
ATOM 659 O O . ASP A 1 87 ? -14.889 -14.717 31.087 1.00 92.62 87 ASP A O 1
ATOM 663 N N . ALA A 1 88 ? -15.095 -15.515 33.169 1.00 90.50 88 ALA A N 1
ATOM 664 C CA . ALA A 1 88 ? -13.721 -15.209 33.569 1.00 90.50 88 ALA A CA 1
ATOM 665 C C . ALA A 1 88 ? -12.638 -15.932 32.734 1.00 90.50 88 ALA A C 1
ATOM 667 O O . ALA A 1 88 ? -11.485 -15.501 32.749 1.00 90.50 88 ALA A O 1
ATOM 668 N N . ALA A 1 89 ? -12.987 -16.996 31.998 1.00 89.75 89 ALA A N 1
ATOM 669 C CA . ALA A 1 89 ? -12.092 -17.719 31.093 1.00 89.75 89 ALA A CA 1
ATOM 670 C C . ALA A 1 89 ? -12.167 -17.215 29.634 1.00 89.75 89 ALA A C 1
ATOM 672 O O . ALA A 1 89 ? -11.441 -17.718 28.774 1.00 89.75 89 ALA A O 1
ATOM 673 N N . GLY A 1 90 ? -13.020 -16.226 29.339 1.00 91.44 90 GLY A N 1
ATOM 674 C CA . GLY A 1 90 ? -13.221 -15.699 27.988 1.00 91.44 90 GLY A CA 1
ATOM 675 C C . GLY A 1 90 ? -14.084 -16.596 27.095 1.00 91.44 90 GLY A C 1
ATOM 676 O O . GLY A 1 90 ? -14.012 -16.473 25.869 1.00 91.44 90 GLY A O 1
ATOM 677 N N . VAL A 1 91 ? -14.886 -17.491 27.683 1.00 93.31 91 VAL A N 1
ATOM 678 C CA . VAL A 1 91 ? -15.844 -18.367 26.987 1.00 93.31 91 VAL A CA 1
ATOM 679 C C . VAL A 1 91 ? -17.230 -17.701 26.984 1.00 93.31 91 VAL A C 1
ATOM 681 O O . VAL A 1 91 ? -17.596 -17.105 28.000 1.00 93.31 91 VAL A O 1
ATOM 684 N N . PRO A 1 92 ? -18.017 -17.759 25.887 1.00 93.44 92 PRO A N 1
ATOM 685 C CA . PRO A 1 92 ? -19.337 -17.132 25.848 1.00 93.44 92 PRO A CA 1
ATOM 686 C C . PRO A 1 92 ? -20.279 -17.694 26.921 1.00 93.44 92 PRO A C 1
ATOM 688 O O . PRO A 1 92 ? -20.389 -18.910 27.084 1.00 93.44 92 PRO A O 1
ATOM 691 N N . THR A 1 93 ? -20.983 -16.810 27.629 1.00 92.94 93 THR A N 1
ATOM 692 C CA . THR A 1 93 ? -21.964 -17.167 28.665 1.00 92.94 93 THR A CA 1
ATOM 693 C C . THR A 1 93 ? -23.219 -16.299 28.560 1.00 92.94 93 THR A C 1
ATOM 695 O O . THR A 1 93 ? -23.180 -15.200 28.011 1.00 92.94 93 THR A O 1
ATOM 698 N N . GLY A 1 94 ? -24.349 -16.792 29.069 1.00 88.62 94 GLY A N 1
ATOM 699 C CA . GLY A 1 94 ? -25.661 -16.171 28.874 1.00 88.62 94 GLY A CA 1
ATOM 700 C C . GLY A 1 94 ? -26.129 -16.166 27.414 1.00 88.62 94 GLY A C 1
ATOM 701 O O . GLY A 1 94 ? -25.558 -16.829 26.547 1.00 88.62 94 GLY A O 1
ATOM 702 N N . GLN A 1 95 ? -27.203 -15.428 27.147 1.00 89.00 95 GLN A N 1
ATOM 703 C CA . GLN A 1 95 ? -27.673 -15.119 25.796 1.00 89.00 95 GLN A CA 1
ATOM 704 C C . GLN A 1 95 ? -27.044 -13.811 25.301 1.00 89.00 95 GLN A C 1
ATOM 706 O O . GLN A 1 95 ? -27.024 -12.814 26.021 1.00 89.00 95 GLN A O 1
ATOM 711 N N . ALA A 1 96 ? -26.574 -13.801 24.052 1.00 90.88 96 ALA A N 1
ATOM 712 C CA . ALA A 1 96 ? -26.186 -12.568 23.371 1.00 90.88 96 ALA A CA 1
ATOM 713 C C . ALA A 1 96 ? -27.424 -11.687 23.122 1.00 90.88 96 ALA A C 1
ATOM 715 O O . ALA A 1 96 ? -28.483 -12.200 22.755 1.00 90.88 96 ALA A O 1
ATOM 716 N N . TYR A 1 97 ? -27.280 -10.373 23.285 1.00 89.19 97 TYR A N 1
ATOM 717 C CA . TYR A 1 97 ? -28.379 -9.412 23.169 1.00 89.19 97 TYR A CA 1
ATOM 718 C C . TYR A 1 97 ? -28.196 -8.541 21.923 1.00 89.19 97 TYR A C 1
ATOM 720 O O . TYR A 1 97 ? -27.134 -7.947 21.740 1.00 89.19 97 TYR A O 1
ATOM 728 N N . ASP A 1 98 ? -29.210 -8.473 21.061 1.00 90.00 98 ASP A N 1
ATOM 729 C CA . ASP A 1 98 ? -29.210 -7.617 19.871 1.00 90.00 98 ASP A CA 1
ATOM 730 C C . ASP A 1 98 ? -30.128 -6.409 20.073 1.00 90.00 98 ASP A C 1
ATOM 732 O O . ASP A 1 98 ? -31.225 -6.544 20.610 1.00 90.00 98 ASP A O 1
ATOM 736 N N . LEU A 1 99 ? -29.704 -5.259 19.554 1.00 85.94 99 LEU A N 1
ATOM 737 C CA . LEU A 1 99 ? -30.522 -4.065 19.365 1.00 85.94 99 LEU A CA 1
ATOM 738 C C . LEU A 1 99 ? -30.531 -3.687 17.886 1.00 85.94 99 LEU A C 1
ATOM 740 O O . LEU A 1 99 ? -29.492 -3.699 17.218 1.00 85.94 99 LEU A O 1
ATOM 744 N N . SER A 1 100 ? -31.704 -3.327 17.382 1.00 86.62 100 SER A N 1
ATOM 745 C CA . SER A 1 100 ? -31.924 -2.796 16.040 1.00 86.62 100 SER A CA 1
ATOM 746 C C . SER A 1 100 ? -32.235 -1.295 16.081 1.00 86.62 100 SER A C 1
ATOM 748 O O . SER A 1 100 ? -32.342 -0.693 17.146 1.00 86.62 100 SER A O 1
ATOM 750 N N . SER A 1 101 ? -32.416 -0.670 14.917 1.00 79.31 101 SER A N 1
ATOM 751 C CA . SER A 1 101 ? -32.691 0.768 14.810 1.00 79.31 101 SER A CA 1
ATOM 752 C C . SER A 1 101 ? -34.055 1.214 15.364 1.00 79.31 101 SER A C 1
ATOM 754 O O . SER A 1 101 ? -34.320 2.410 15.371 1.00 79.31 101 SER A O 1
ATOM 756 N N . SER A 1 102 ? -34.947 0.301 15.774 1.00 79.69 102 SER A N 1
ATOM 757 C CA . SER A 1 102 ? -36.154 0.646 16.551 1.00 79.69 102 SER A CA 1
ATOM 758 C C . SER A 1 102 ? -35.909 0.711 18.057 1.00 79.69 102 SER A C 1
ATOM 760 O O . SER A 1 102 ? -36.742 1.243 18.785 1.00 79.69 102 SER A O 1
ATOM 762 N N . ASP A 1 103 ? -34.778 0.172 18.508 1.00 77.81 103 ASP A N 1
ATOM 763 C CA . ASP A 1 103 ? -34.471 -0.119 19.912 1.00 77.81 103 ASP A CA 1
ATOM 764 C C . ASP A 1 103 ? -33.335 0.792 20.429 1.00 77.81 103 ASP A C 1
ATOM 766 O O . ASP A 1 103 ? -32.749 0.559 21.484 1.00 77.81 103 ASP A O 1
ATOM 770 N N . ILE A 1 104 ? -32.996 1.806 19.626 1.00 74.88 104 ILE A N 1
ATOM 771 C CA . ILE A 1 104 ? -31.912 2.773 19.792 1.00 74.88 104 ILE A CA 1
ATOM 772 C C . ILE A 1 104 ? -32.522 4.135 19.440 1.00 74.88 104 ILE A C 1
ATOM 774 O O . ILE A 1 104 ? -32.718 4.436 18.260 1.00 74.88 104 ILE A O 1
ATOM 778 N N . ALA A 1 105 ? -32.879 4.939 20.440 1.00 66.69 105 ALA A N 1
ATOM 779 C CA . ALA A 1 105 ? -33.482 6.251 20.222 1.00 66.69 105 ALA A CA 1
ATOM 780 C C . ALA A 1 105 ? -32.404 7.336 20.083 1.00 66.69 105 ALA A C 1
ATOM 782 O O . ALA A 1 105 ? -31.373 7.285 20.750 1.00 66.69 105 ALA A O 1
ATOM 783 N N . ASP A 1 106 ? -32.664 8.381 19.287 1.00 60.66 106 ASP A N 1
ATOM 784 C CA . ASP A 1 106 ? -31.813 9.587 19.278 1.00 60.66 106 ASP A CA 1
ATOM 785 C C . ASP A 1 106 ? -31.761 10.260 20.670 1.00 60.66 106 ASP A C 1
ATOM 787 O O . ASP A 1 106 ? -30.787 10.935 20.999 1.00 60.66 106 ASP A O 1
ATOM 791 N N . GLU A 1 107 ? -32.788 10.039 21.500 1.00 57.09 107 GLU A N 1
ATOM 792 C CA . GLU A 1 107 ? -32.896 10.507 22.889 1.00 57.09 107 GLU A CA 1
ATOM 793 C C . GLU A 1 107 ? -31.892 9.827 23.844 1.00 57.09 107 GLU A C 1
ATOM 795 O O . GLU A 1 107 ? -31.533 10.416 24.863 1.00 57.09 107 GLU A O 1
ATOM 800 N N . ASP A 1 108 ? -31.387 8.635 23.503 1.00 60.84 108 ASP A N 1
ATOM 801 C CA . ASP A 1 108 ? -30.422 7.879 24.318 1.00 60.84 108 ASP A CA 1
ATOM 802 C C . ASP A 1 108 ? -28.977 8.421 24.199 1.00 60.84 108 ASP A C 1
ATOM 804 O O . ASP A 1 108 ? -28.069 7.932 24.882 1.00 60.84 108 ASP A O 1
ATOM 808 N N . PHE A 1 109 ? -28.731 9.381 23.292 1.00 63.41 109 PHE A N 1
ATOM 809 C CA . PHE A 1 109 ? -27.395 9.879 22.949 1.00 63.41 109 PHE A CA 1
ATOM 810 C C . PHE A 1 109 ? -27.053 11.227 23.597 1.00 63.41 109 PHE A C 1
ATOM 812 O O . PHE A 1 109 ? -27.530 12.287 23.192 1.00 63.41 109 PHE A O 1
ATOM 819 N N . GLU A 1 110 ? -26.081 11.211 24.506 1.00 59.62 110 GLU A N 1
ATOM 820 C CA . GLU A 1 110 ? -25.414 12.409 25.013 1.00 59.62 110 GLU A CA 1
ATOM 821 C C . GLU A 1 110 ? -24.188 12.781 24.158 1.00 59.62 110 GLU A C 1
ATOM 823 O O . GLU A 1 110 ? -23.352 11.942 23.797 1.00 59.62 110 GLU A O 1
ATOM 828 N N . SER A 1 111 ? -24.039 14.074 23.861 1.00 53.16 111 SER A N 1
ATOM 829 C CA . SER A 1 111 ? -22.829 14.632 23.246 1.00 53.16 111 SER A CA 1
ATOM 830 C C . SER A 1 111 ? -21.731 14.829 24.294 1.00 53.16 111 SER A C 1
ATOM 832 O O . SER A 1 111 ? -21.966 15.494 25.304 1.00 53.16 111 SER A O 1
ATOM 834 N N . SER A 1 112 ? -20.523 14.333 24.031 1.00 46.81 112 SER A N 1
ATOM 835 C CA . SER A 1 112 ? -19.353 14.503 24.909 1.00 46.81 112 SER A CA 1
ATOM 836 C C . SER A 1 112 ? -18.196 15.219 24.203 1.00 46.81 112 SER A C 1
ATOM 838 O O . SER A 1 112 ? -18.216 15.435 22.991 1.00 46.81 112 SER A O 1
ATOM 840 N N . THR A 1 113 ? -17.191 15.629 24.978 1.00 41.97 113 THR A N 1
ATOM 841 C CA . THR A 1 113 ? -15.961 16.272 24.490 1.00 41.97 113 THR A CA 1
ATOM 842 C C . THR A 1 113 ? -14.734 15.506 24.967 1.00 41.97 113 THR A C 1
ATOM 844 O O . THR A 1 113 ? -14.706 15.055 26.111 1.00 41.97 113 THR A O 1
ATOM 847 N N . GLY A 1 114 ? -13.689 15.440 24.139 1.00 47.53 114 GLY A N 1
ATOM 848 C CA . GLY A 1 114 ? -12.460 14.697 24.431 1.00 47.53 114 GLY A CA 1
ATOM 849 C C . GLY A 1 114 ? -12.327 13.443 23.564 1.00 47.53 114 GLY A C 1
ATOM 850 O O . GLY A 1 114 ? -12.711 13.448 22.397 1.00 47.53 114 GLY A O 1
ATOM 851 N N . SER A 1 115 ? -11.767 12.366 24.123 1.00 39.91 115 SER A N 1
ATOM 852 C CA . SER A 1 115 ? -11.522 11.092 23.418 1.00 39.91 115 SER A CA 1
ATOM 853 C C . SER A 1 115 ? -12.794 10.317 23.037 1.00 39.91 115 SER A C 1
ATOM 855 O O . SER A 1 115 ? -12.719 9.372 22.244 1.00 39.91 115 SER A O 1
ATOM 857 N N . VAL A 1 116 ? -13.936 10.729 23.592 1.00 44.03 116 VAL A N 1
ATOM 858 C CA . VAL A 1 116 ? -15.300 10.255 23.336 1.00 44.03 116 VAL A CA 1
ATOM 859 C C . VAL A 1 116 ? -16.120 11.467 22.886 1.00 44.03 116 VAL A C 1
ATOM 861 O O . VAL A 1 116 ? -15.924 12.566 23.410 1.00 44.03 116 VAL A O 1
ATOM 864 N N . GLY A 1 117 ? -17.015 11.279 21.915 1.00 45.09 117 GLY A N 1
ATOM 865 C CA . GLY A 1 117 ? -17.889 12.345 21.410 1.00 45.09 117 GLY A CA 1
ATOM 866 C C . GLY A 1 117 ? -19.364 11.961 21.247 1.00 45.09 117 GLY A C 1
ATOM 867 O O . GLY A 1 117 ? -20.203 12.845 21.081 1.00 45.09 117 GLY A O 1
ATOM 868 N N . LYS A 1 118 ? -19.707 10.670 21.324 1.00 55.16 118 LYS A N 1
ATOM 869 C CA . LYS A 1 118 ? -21.081 10.179 21.505 1.00 55.16 118 LYS A CA 1
ATOM 870 C C . LYS A 1 118 ? -21.101 9.162 22.638 1.00 55.16 118 LYS A C 1
ATOM 872 O O . LYS A 1 118 ? -20.334 8.197 22.614 1.00 55.16 118 LYS A O 1
ATOM 877 N N . ILE A 1 119 ? -22.009 9.379 23.581 1.00 55.59 119 ILE A N 1
ATOM 878 C CA . ILE A 1 119 ? -22.322 8.475 24.683 1.00 55.59 119 ILE A CA 1
ATOM 879 C C . ILE A 1 119 ? -23.751 7.977 24.482 1.00 55.59 119 ILE A C 1
ATOM 881 O O . ILE A 1 119 ? -24.670 8.784 24.503 1.00 55.59 119 ILE A O 1
ATOM 885 N N . TRP A 1 120 ? -23.936 6.674 24.287 1.00 64.50 120 TRP A N 1
ATOM 886 C CA . TRP A 1 120 ? -25.257 6.032 24.342 1.00 64.50 120 TRP A CA 1
ATOM 887 C C . TRP A 1 120 ? -25.417 5.331 25.690 1.00 64.50 120 TRP A C 1
ATOM 889 O O . TRP A 1 120 ? -24.463 4.695 26.140 1.00 64.50 120 TRP A O 1
ATOM 899 N N . LYS A 1 121 ? -26.583 5.437 26.334 1.00 64.56 121 LYS A N 1
ATOM 900 C CA . LYS A 1 121 ? -26.858 4.794 27.631 1.00 64.56 121 LYS A CA 1
ATOM 901 C C . LYS A 1 121 ? -28.094 3.913 27.549 1.00 64.56 121 LYS A C 1
ATOM 903 O O . LYS A 1 121 ? -29.131 4.362 27.076 1.00 64.56 121 LYS A O 1
ATOM 908 N N . SER A 1 122 ? -28.012 2.694 28.072 1.00 74.06 122 SER A N 1
ATOM 909 C CA . SER A 1 122 ? -29.187 1.835 28.257 1.00 74.06 122 SER A CA 1
ATOM 910 C C . SER A 1 122 ? -28.930 0.736 29.286 1.00 74.06 122 SER A C 1
ATOM 912 O O . SER A 1 122 ? -27.838 0.627 29.848 1.00 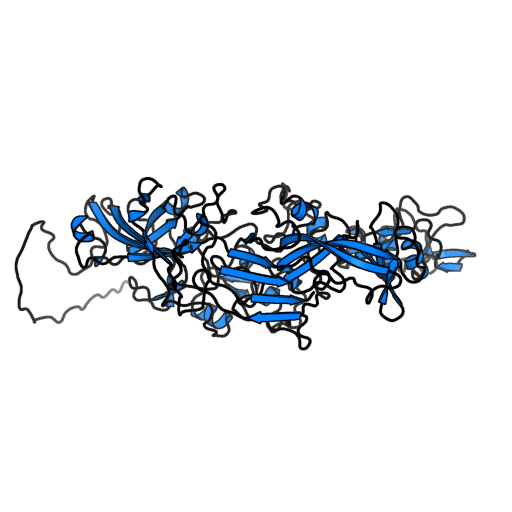74.06 122 SER A O 1
ATOM 914 N N . ILE A 1 123 ? -29.944 -0.091 29.537 1.00 78.69 123 ILE A N 1
ATOM 915 C CA . ILE A 1 123 ? -29.847 -1.255 30.417 1.00 78.69 123 ILE A CA 1
ATOM 916 C C . ILE A 1 123 ? -30.078 -2.521 29.609 1.00 78.69 123 ILE A C 1
ATOM 918 O O . ILE A 1 123 ? -31.122 -2.710 28.989 1.00 78.69 123 ILE A O 1
ATOM 922 N N . ILE A 1 124 ? -29.077 -3.394 29.641 1.00 83.69 124 ILE A N 1
ATOM 923 C CA . ILE A 1 124 ? -29.038 -4.624 28.865 1.00 83.69 124 ILE A CA 1
ATOM 924 C C . ILE A 1 124 ? -29.427 -5.804 29.766 1.00 83.69 124 ILE A C 1
ATOM 926 O O . ILE A 1 124 ? -28.741 -6.046 30.766 1.00 83.69 124 ILE A O 1
ATOM 930 N N . PRO A 1 125 ? -30.494 -6.558 29.444 1.00 85.19 125 PRO A N 1
ATOM 931 C CA . PRO A 1 125 ? -30.809 -7.800 30.131 1.00 85.19 125 PRO A CA 1
ATOM 932 C C . PRO A 1 125 ? -29.881 -8.925 29.651 1.00 85.19 125 PRO A C 1
ATOM 934 O O . PRO A 1 125 ? -29.700 -9.153 28.455 1.00 85.19 125 PRO A O 1
ATOM 937 N N . VAL A 1 126 ? -29.323 -9.665 30.603 1.00 87.44 126 VAL A N 1
ATOM 938 C CA . VAL A 1 126 ? -28.447 -10.818 30.391 1.00 87.44 126 VAL A CA 1
ATOM 939 C C . VAL A 1 126 ? -29.154 -12.060 30.922 1.00 87.44 126 VAL A C 1
ATOM 941 O O . VAL A 1 126 ? -29.166 -12.320 32.126 1.00 87.44 126 VAL A O 1
ATOM 944 N N . SER A 1 127 ? -29.782 -12.812 30.020 1.00 88.06 127 SER A N 1
ATOM 945 C CA . SER A 1 127 ? -30.474 -14.061 30.352 1.00 88.06 127 SER A CA 1
ATOM 946 C C . SER A 1 127 ? -29.474 -15.206 30.500 1.00 88.06 127 SER A C 1
ATOM 948 O O . SER A 1 127 ? -28.718 -15.486 29.568 1.00 88.06 127 SER A O 1
ATOM 950 N N . LEU A 1 128 ? -29.489 -15.879 31.649 1.00 88.00 128 LEU A N 1
ATOM 951 C CA . LEU A 1 128 ? -28.588 -16.968 32.030 1.00 88.00 128 LEU A CA 1
ATOM 952 C C . LEU A 1 128 ? -29.406 -18.224 32.365 1.00 88.00 128 LEU A C 1
ATOM 954 O O . LEU A 1 128 ? -30.472 -18.123 32.973 1.00 88.00 128 LEU A O 1
ATOM 958 N N . VAL A 1 129 ? -28.907 -19.403 31.986 1.00 87.12 129 VAL A N 1
ATOM 959 C CA . VAL A 1 129 ? -29.521 -20.704 32.325 1.00 87.12 129 VAL A CA 1
ATOM 960 C C . VAL A 1 129 ? -28.704 -21.456 33.375 1.00 87.12 129 VAL A C 1
ATOM 962 O O . VAL A 1 129 ? -27.484 -21.291 33.445 1.00 87.12 129 VAL A O 1
ATOM 965 N N . GLN A 1 130 ? -29.370 -22.290 34.178 1.00 83.50 130 GLN A N 1
ATOM 966 C CA . GLN A 1 130 ? -28.790 -23.033 35.301 1.00 83.50 130 GLN A CA 1
ATOM 967 C C . GLN A 1 130 ? -27.435 -23.680 34.949 1.00 83.50 130 GLN A C 1
ATOM 969 O O . GLN A 1 130 ? -27.309 -24.429 33.979 1.00 83.50 130 GLN A O 1
ATOM 974 N N . GLY A 1 131 ? -26.418 -23.415 35.773 1.00 83.25 131 GLY A N 1
ATOM 975 C CA . GLY A 1 131 ? -25.058 -23.931 35.605 1.00 83.25 131 GLY A CA 1
ATOM 976 C C . GLY A 1 131 ? -24.138 -23.100 34.700 1.00 83.25 131 GLY A C 1
ATOM 977 O O . GLY A 1 131 ? -22.963 -23.447 34.586 1.00 83.25 131 GLY A O 1
ATOM 978 N N . GLN A 1 132 ? -24.610 -22.013 34.079 1.00 86.75 132 GLN A N 1
ATOM 979 C CA . GLN A 1 132 ? -23.729 -21.059 33.389 1.00 86.75 132 GLN A CA 1
ATOM 980 C C . GLN A 1 132 ? -22.883 -20.233 34.369 1.00 86.75 132 GLN A C 1
ATOM 982 O O . GLN A 1 132 ? -23.317 -19.918 35.477 1.00 86.75 132 GLN A O 1
ATOM 987 N N . ASN A 1 133 ? -21.686 -19.831 33.938 1.00 89.31 133 ASN A N 1
ATOM 988 C CA . ASN A 1 133 ? -20.853 -18.884 34.680 1.00 89.31 133 ASN A CA 1
ATOM 989 C C . ASN A 1 133 ? -21.431 -17.458 34.583 1.00 89.31 133 ASN A C 1
ATOM 991 O O . ASN A 1 133 ? -21.966 -17.084 33.535 1.00 89.31 133 ASN A O 1
ATOM 995 N N . LEU A 1 134 ? -21.285 -16.635 35.627 1.00 87.88 134 LEU A N 1
ATOM 996 C CA . LEU A 1 134 ? -21.637 -15.212 35.540 1.00 87.88 134 LEU A CA 1
ATOM 997 C C . LEU A 1 134 ? -20.720 -14.471 34.541 1.00 87.88 134 LEU A C 1
ATOM 999 O O . LEU A 1 134 ? -19.520 -14.763 34.476 1.00 87.88 134 LEU A O 1
ATOM 1003 N N . PRO A 1 135 ? -21.248 -13.481 33.792 1.00 92.31 135 PRO A N 1
ATOM 1004 C CA . PRO A 1 135 ? -20.436 -12.601 32.962 1.00 92.31 135 PRO A CA 1
ATOM 1005 C C . PRO A 1 135 ? -19.319 -11.921 33.759 1.00 92.31 135 PRO A C 1
ATOM 1007 O O . PRO A 1 135 ? -19.553 -11.358 34.824 1.00 92.31 135 PRO A O 1
ATOM 1010 N N . SER A 1 136 ? -18.109 -11.951 33.213 1.00 93.38 136 SER A N 1
ATOM 1011 C CA . SER A 1 136 ? -16.939 -11.203 33.692 1.00 93.38 136 SER A CA 1
ATOM 1012 C C . SER A 1 136 ? -16.395 -10.233 32.638 1.00 93.38 136 SER A C 1
ATOM 1014 O O . SER A 1 136 ? -15.644 -9.324 32.981 1.00 93.38 136 SER A O 1
ATOM 1016 N N . TYR A 1 137 ? -16.791 -10.385 31.367 1.00 94.31 137 TYR A N 1
ATOM 1017 C CA . TYR A 1 137 ? -16.480 -9.442 30.290 1.00 94.31 137 TYR A CA 1
ATOM 1018 C C . TYR A 1 137 ? -17.644 -9.296 29.298 1.00 94.31 137 TYR A C 1
ATOM 1020 O O . TYR A 1 137 ? -18.462 -10.207 29.139 1.00 94.31 137 TYR A O 1
ATOM 1028 N N . VAL A 1 138 ? -17.685 -8.171 28.580 1.00 93.88 138 VAL A N 1
ATOM 1029 C CA . VAL A 1 138 ? -18.643 -7.895 27.500 1.00 93.88 138 VAL A CA 1
ATOM 1030 C C . VAL A 1 138 ? -17.951 -7.327 26.255 1.00 93.88 138 VAL A C 1
ATOM 1032 O O . VAL A 1 138 ? -17.129 -6.410 26.331 1.00 93.88 138 VAL A O 1
ATOM 1035 N N . MET A 1 139 ? -18.310 -7.869 25.090 1.00 93.88 139 MET A N 1
ATOM 1036 C CA . MET A 1 139 ? -18.018 -7.284 23.779 1.00 93.88 139 MET A CA 1
ATOM 1037 C C . MET A 1 139 ? -19.276 -6.616 23.219 1.00 93.88 139 MET A C 1
ATOM 1039 O O . MET A 1 139 ? -20.359 -7.195 23.303 1.00 93.88 139 MET A O 1
ATOM 1043 N N . CYS A 1 140 ? -19.130 -5.453 22.587 1.00 91.12 140 CYS A N 1
ATOM 1044 C CA . CYS A 1 140 ? -20.157 -4.822 21.763 1.00 91.12 140 CYS A CA 1
ATOM 1045 C C . CYS A 1 140 ? -19.681 -4.737 20.305 1.00 91.12 140 CYS A C 1
ATOM 1047 O O . CYS A 1 140 ? -18.589 -4.243 20.011 1.00 91.12 140 CYS A O 1
ATOM 1049 N N . PHE A 1 141 ? -20.523 -5.212 19.391 1.00 92.38 141 PHE A N 1
ATOM 1050 C CA . PHE A 1 141 ? -20.320 -5.150 17.948 1.00 92.38 141 PHE A CA 1
ATOM 1051 C C . PHE A 1 141 ? -21.342 -4.182 17.358 1.00 92.38 141 PHE A C 1
ATOM 1053 O O . PHE A 1 141 ? -22.534 -4.484 17.336 1.00 92.38 141 PHE A O 1
ATOM 1060 N N . ILE A 1 142 ? -20.883 -3.030 16.875 1.00 89.50 142 ILE A N 1
ATOM 1061 C CA . ILE A 1 142 ? -21.722 -1.975 16.292 1.00 89.50 142 ILE A CA 1
ATOM 1062 C C . ILE A 1 142 ? -21.685 -2.102 14.773 1.00 89.50 142 ILE A C 1
ATOM 1064 O O . ILE A 1 142 ? -20.607 -2.226 14.188 1.00 89.50 142 ILE A O 1
ATOM 1068 N N . ASN A 1 143 ? -22.853 -2.057 14.126 1.00 91.00 143 ASN A N 1
ATOM 1069 C CA . ASN A 1 143 ? -23.004 -2.215 12.675 1.00 91.00 143 ASN A CA 1
ATOM 1070 C C . ASN A 1 143 ? -22.224 -3.421 12.075 1.00 91.00 143 ASN A C 1
ATOM 1072 O O . ASN A 1 143 ? -21.632 -3.250 11.002 1.00 91.00 143 ASN A O 1
ATOM 1076 N N . PRO A 1 144 ? -22.140 -4.609 12.716 1.00 90.75 144 PRO A N 1
ATOM 1077 C CA . PRO A 1 144 ? -21.204 -5.661 12.321 1.00 90.75 144 PRO A CA 1
ATOM 1078 C C . PRO A 1 144 ? -21.377 -6.141 10.874 1.00 90.75 144 PRO A C 1
ATOM 1080 O O . PRO A 1 144 ? -22.487 -6.381 10.396 1.00 90.75 144 PRO A O 1
ATOM 1083 N N . VAL A 1 145 ? -20.251 -6.392 10.198 1.00 87.00 145 VAL A N 1
ATOM 1084 C CA . VAL A 1 145 ? -20.211 -7.123 8.919 1.00 87.00 145 VAL A CA 1
ATOM 1085 C C . VAL A 1 145 ? -20.455 -8.609 9.209 1.00 87.00 145 VAL A C 1
ATOM 1087 O O . VAL A 1 145 ? -19.516 -9.392 9.299 1.00 87.00 145 VAL A O 1
ATOM 1090 N N . GLY A 1 146 ? -21.713 -8.990 9.440 1.00 82.44 146 GLY A N 1
ATOM 1091 C CA . GLY A 1 146 ? -22.106 -10.343 9.851 1.00 82.44 146 GLY A CA 1
ATOM 1092 C C . GLY A 1 146 ? -21.789 -10.647 11.323 1.00 82.44 146 GLY A C 1
ATOM 1093 O O . GLY A 1 146 ? -20.643 -10.547 11.758 1.00 82.44 146 GLY A O 1
ATOM 1094 N N . SER A 1 147 ? -22.817 -11.036 12.087 1.00 74.75 147 SER A N 1
ATOM 1095 C CA . SER A 1 147 ? -22.773 -11.135 13.557 1.00 74.75 147 SER A CA 1
ATOM 1096 C C . SER A 1 147 ? -22.800 -12.557 14.134 1.00 74.75 147 SER A C 1
ATOM 1098 O O . SER A 1 147 ? -22.502 -12.734 15.312 1.00 74.75 147 SER A O 1
ATOM 1100 N N . ALA A 1 148 ? -23.146 -13.578 13.340 1.00 84.19 148 ALA A N 1
ATOM 1101 C CA . ALA A 1 148 ? -23.440 -14.922 13.854 1.00 84.19 148 ALA A CA 1
ATOM 1102 C C . ALA A 1 148 ? -22.264 -15.576 14.606 1.00 84.19 148 ALA A C 1
ATOM 1104 O O . ALA A 1 148 ? -22.447 -16.100 15.700 1.00 84.19 148 ALA A O 1
ATOM 1105 N N . GLU A 1 149 ? -21.051 -15.511 14.050 1.00 87.00 149 GLU A N 1
ATOM 1106 C CA . GLU A 1 149 ? -19.863 -16.142 14.645 1.00 87.00 149 GLU A CA 1
ATOM 1107 C C . GLU A 1 149 ? -19.322 -15.421 15.891 1.00 87.00 149 GLU A C 1
ATOM 1109 O O . GLU A 1 149 ? -18.642 -16.046 16.703 1.00 87.00 149 GLU A O 1
ATOM 1114 N N . PHE A 1 150 ? -19.646 -14.134 16.081 1.00 88.19 150 PHE A N 1
ATOM 1115 C CA . PHE A 1 150 ? -19.247 -13.393 17.282 1.00 88.19 150 PHE A CA 1
ATOM 1116 C C . PHE A 1 150 ? -19.955 -13.913 18.539 1.00 88.19 150 PHE A C 1
ATOM 1118 O O . PHE A 1 150 ? -19.429 -13.768 19.634 1.00 88.19 150 PHE A O 1
ATOM 1125 N N . LYS A 1 151 ? -21.134 -14.532 18.389 1.00 90.62 151 LYS A N 1
ATOM 1126 C CA . LYS A 1 151 ? -21.970 -15.010 19.503 1.00 90.62 151 LYS A CA 1
ATOM 1127 C C . LYS A 1 151 ? -21.549 -16.370 20.066 1.00 90.62 151 LYS A C 1
ATOM 1129 O O . LYS A 1 151 ? -22.049 -16.759 21.115 1.00 90.62 151 LYS A O 1
ATOM 1134 N N . SER A 1 152 ? -20.686 -17.108 19.365 1.00 89.25 152 SER A N 1
ATOM 1135 C CA . SER A 1 152 ? -20.353 -18.505 19.693 1.00 89.25 152 SER A CA 1
ATOM 1136 C C . SER A 1 152 ? -18.861 -18.789 19.874 1.00 89.25 152 SER A C 1
ATOM 1138 O O . SER A 1 152 ? -18.514 -19.888 20.299 1.00 89.25 152 SER A O 1
ATOM 1140 N N . LYS A 1 153 ? -17.977 -17.851 19.520 1.00 93.00 153 LYS A N 1
ATOM 1141 C CA . LYS A 1 153 ? -16.518 -18.010 19.624 1.00 93.00 153 LYS A CA 1
ATOM 1142 C C . LYS A 1 153 ? -15.989 -17.415 20.933 1.00 93.00 153 LYS A C 1
ATOM 1144 O O . LYS A 1 153 ? -16.434 -16.330 21.296 1.00 93.00 153 LYS A O 1
ATOM 1149 N N . PRO A 1 154 ? -15.028 -18.056 21.623 1.00 93.25 154 PRO A N 1
ATOM 1150 C CA . PRO A 1 154 ? -14.329 -17.447 22.755 1.00 93.25 154 PRO A CA 1
ATOM 1151 C C . PRO A 1 154 ? -13.464 -16.259 22.314 1.00 93.25 154 PRO A C 1
ATOM 1153 O O . PRO A 1 154 ? -13.092 -16.140 21.143 1.00 93.25 154 PRO A O 1
ATOM 1156 N N . LEU A 1 155 ? -13.079 -15.403 23.266 1.00 91.12 155 LEU A N 1
ATOM 1157 C CA . LEU A 1 155 ? -12.258 -14.208 23.002 1.00 91.12 155 LEU A CA 1
ATOM 1158 C C . LEU A 1 155 ? -10.919 -14.534 22.310 1.00 91.12 155 LEU A C 1
ATOM 1160 O O . LEU A 1 155 ? -10.429 -13.741 21.513 1.00 91.12 155 LEU A O 1
ATOM 1164 N N . SER A 1 156 ? -10.352 -15.718 22.554 1.00 86.88 156 SER A N 1
ATOM 1165 C CA . SER A 1 156 ? -9.131 -16.209 21.897 1.00 86.88 156 SER A CA 1
ATOM 1166 C C . SER A 1 156 ? -9.301 -16.534 20.405 1.00 86.88 156 SER A C 1
ATOM 1168 O O . SER A 1 156 ? -8.329 -16.479 19.652 1.00 86.88 156 SER A O 1
ATOM 1170 N N . GLU A 1 157 ? -10.516 -16.861 19.959 1.00 91.06 157 GLU A N 1
ATOM 1171 C CA . GLU A 1 157 ? -10.837 -17.143 18.553 1.00 91.06 157 GLU A CA 1
ATOM 1172 C C . GLU A 1 157 ? -11.411 -15.923 17.826 1.00 91.06 157 GLU A C 1
ATOM 1174 O O . GLU A 1 157 ? -11.281 -15.813 16.603 1.00 91.06 157 GLU A O 1
ATOM 1179 N N . ILE A 1 158 ? -12.032 -14.990 18.556 1.00 90.00 158 ILE A N 1
ATOM 1180 C CA . ILE A 1 158 ? -12.700 -13.821 17.970 1.00 90.00 158 ILE A CA 1
ATOM 1181 C C . ILE A 1 158 ? -11.706 -12.856 17.297 1.00 90.00 158 ILE A C 1
ATOM 1183 O O . ILE A 1 158 ? -12.023 -12.241 16.280 1.00 90.00 158 ILE A O 1
ATOM 1187 N N . GLU A 1 159 ? -10.462 -12.812 17.782 1.00 86.12 159 GLU A N 1
ATOM 1188 C CA . GLU A 1 159 ? -9.338 -12.103 17.151 1.00 86.12 159 GLU A CA 1
ATOM 1189 C C . GLU A 1 159 ? -8.845 -12.745 15.842 1.00 86.12 159 GLU A C 1
ATOM 1191 O O . GLU A 1 159 ? -8.087 -12.130 15.090 1.00 86.12 159 GLU A O 1
ATOM 1196 N N . GLY A 1 160 ? -9.218 -13.999 15.569 1.00 89.62 160 GLY A N 1
ATOM 1197 C CA . GLY A 1 160 ? -8.916 -14.698 14.315 1.00 89.62 160 GLY A CA 1
ATOM 1198 C C . GLY A 1 160 ? -9.905 -14.398 13.188 1.00 89.62 160 GLY A C 1
ATOM 1199 O O . GLY A 1 160 ? -9.700 -14.840 12.061 1.00 89.62 160 GLY A O 1
ATOM 1200 N N . ILE A 1 161 ? -10.984 -13.668 13.474 1.00 92.25 161 ILE A N 1
ATOM 1201 C CA . ILE A 1 161 ? -12.041 -13.375 12.508 1.00 92.25 161 ILE A CA 1
ATOM 1202 C C . ILE A 1 161 ? -11.573 -12.288 11.541 1.00 92.25 161 ILE A C 1
ATOM 1204 O O . ILE A 1 161 ? -11.220 -11.192 11.970 1.00 92.25 161 ILE A O 1
ATOM 1208 N N . ILE A 1 162 ? -11.631 -12.568 10.238 1.00 92.38 162 ILE A N 1
ATOM 1209 C CA . ILE A 1 162 ? -11.270 -11.626 9.170 1.00 92.38 162 ILE A CA 1
ATOM 1210 C C . ILE A 1 162 ? -12.495 -11.070 8.429 1.00 92.38 162 ILE A C 1
ATOM 1212 O O . ILE A 1 162 ? -13.562 -11.690 8.383 1.00 92.38 162 ILE A O 1
ATOM 1216 N N . ARG A 1 163 ? -12.334 -9.880 7.846 1.00 92.38 163 ARG A N 1
ATOM 1217 C CA . ARG A 1 163 ? -13.309 -9.154 7.015 1.00 92.38 163 ARG A CA 1
ATOM 1218 C C . ARG A 1 163 ? -12.611 -8.498 5.825 1.00 92.38 163 ARG A C 1
ATOM 1220 O O . ARG A 1 163 ? -11.415 -8.246 5.885 1.00 92.38 163 ARG A O 1
ATOM 1227 N N . GLN A 1 164 ? -13.368 -8.184 4.773 1.00 91.12 164 GLN A N 1
ATOM 1228 C CA . GLN A 1 164 ? -12.884 -7.414 3.613 1.00 91.12 164 GLN A CA 1
ATOM 1229 C C . GLN A 1 164 ? -13.466 -5.991 3.553 1.00 91.12 164 GLN A C 1
ATOM 1231 O O . GLN A 1 164 ? -12.835 -5.096 2.990 1.00 91.12 164 GLN A O 1
ATOM 1236 N N . GLU A 1 165 ? -14.646 -5.771 4.142 1.00 90.50 165 GLU A N 1
ATOM 1237 C CA . GLU A 1 165 ? -15.300 -4.463 4.260 1.00 90.50 165 GLU A CA 1
ATOM 1238 C C . GLU A 1 165 ? -14.873 -3.733 5.544 1.00 90.50 165 GLU A C 1
ATOM 1240 O O . GLU A 1 165 ? -14.840 -4.330 6.622 1.00 90.50 165 GLU A O 1
ATOM 1245 N N . VAL A 1 166 ? -14.630 -2.420 5.443 1.00 92.44 166 VAL A N 1
ATOM 1246 C CA . VAL A 1 166 ? -14.524 -1.505 6.605 1.00 92.44 166 VAL A CA 1
ATOM 1247 C C . VAL A 1 166 ? -15.591 -0.407 6.623 1.00 92.44 166 VAL A C 1
ATOM 1249 O O . VAL A 1 166 ? -15.689 0.350 7.585 1.00 92.44 166 VAL A O 1
ATOM 1252 N N . VAL A 1 167 ? -16.415 -0.359 5.577 1.00 90.81 167 VAL A N 1
ATOM 1253 C CA . VAL A 1 167 ? -17.667 0.394 5.476 1.00 90.81 167 VAL A CA 1
ATOM 1254 C C . VAL A 1 167 ? -18.658 -0.558 4.813 1.00 90.81 167 VAL A C 1
ATOM 1256 O O . VAL A 1 167 ? -18.320 -1.162 3.795 1.00 90.81 167 VAL A O 1
ATOM 1259 N N . ARG A 1 168 ? -19.850 -0.739 5.389 1.00 88.69 168 ARG A N 1
ATOM 1260 C CA . ARG A 1 168 ? -20.883 -1.617 4.812 1.00 88.69 168 ARG A CA 1
ATOM 1261 C C . ARG A 1 168 ? -21.498 -0.986 3.566 1.00 88.69 168 ARG A C 1
ATOM 1263 O O . ARG A 1 168 ? -21.525 0.235 3.438 1.00 88.69 168 ARG A O 1
ATOM 1270 N N . GLY A 1 169 ? -22.103 -1.797 2.697 1.00 84.94 169 GLY A N 1
ATOM 1271 C CA . GLY A 1 169 ? -22.764 -1.325 1.466 1.00 84.94 169 GLY A CA 1
ATOM 1272 C C . GLY A 1 169 ? -23.898 -0.293 1.644 1.00 84.94 169 GLY A C 1
ATOM 1273 O O . GLY A 1 169 ? -24.292 0.348 0.675 1.00 84.94 169 GLY A O 1
ATOM 1274 N N . ASN A 1 170 ? -24.412 -0.082 2.864 1.00 85.00 170 ASN A N 1
ATOM 1275 C CA . ASN A 1 170 ? -25.347 1.007 3.195 1.00 85.00 170 ASN A CA 1
ATOM 1276 C C . ASN A 1 170 ? -24.652 2.309 3.661 1.00 85.00 170 ASN A C 1
ATOM 1278 O O . ASN A 1 170 ? -25.328 3.303 3.937 1.00 85.00 170 ASN A O 1
ATOM 1282 N N . GLY A 1 171 ? -23.319 2.329 3.726 1.00 86.31 171 GLY A N 1
ATOM 1283 C CA . GLY A 1 171 ? -22.480 3.439 4.185 1.00 86.31 171 GLY A CA 1
ATOM 1284 C C . GLY A 1 171 ? -22.200 3.459 5.692 1.00 86.31 171 GLY A C 1
ATOM 1285 O O . GLY A 1 171 ? -21.581 4.410 6.159 1.00 86.31 171 GLY A O 1
ATOM 1286 N N . ASN A 1 172 ? -22.658 2.464 6.459 1.00 86.88 172 ASN A N 1
ATOM 1287 C CA . ASN A 1 172 ? -22.494 2.444 7.916 1.00 86.88 172 ASN A CA 1
ATOM 1288 C C . ASN A 1 172 ? -21.159 1.800 8.321 1.00 86.88 172 ASN A C 1
ATOM 1290 O O . ASN A 1 172 ? -20.689 0.852 7.687 1.00 86.88 172 ASN A O 1
ATOM 1294 N N . PHE A 1 173 ? -20.557 2.306 9.398 1.00 89.38 173 PHE A N 1
ATOM 1295 C CA . PHE A 1 173 ? -19.209 1.931 9.828 1.00 89.38 173 PHE A CA 1
ATOM 1296 C C . PHE A 1 173 ? -19.248 0.840 10.908 1.00 89.38 173 PHE A C 1
ATOM 1298 O O . PHE A 1 173 ? -19.807 1.094 11.978 1.00 89.38 173 PHE A O 1
ATOM 1305 N N . PRO A 1 174 ? -18.657 -0.347 10.671 1.00 92.19 174 PRO A N 1
ATOM 1306 C CA . PRO A 1 174 ? -18.511 -1.386 11.685 1.00 92.19 174 PRO A CA 1
ATOM 1307 C C . PRO A 1 174 ? -17.533 -0.959 12.782 1.00 92.19 174 PRO A C 1
ATOM 1309 O O . PRO A 1 174 ? -16.484 -0.366 12.494 1.00 92.19 174 PRO A O 1
ATOM 1312 N N . MET A 1 175 ? -17.862 -1.285 14.032 1.00 89.94 175 MET A N 1
ATOM 1313 C CA . MET A 1 175 ? -17.027 -1.000 15.202 1.00 89.94 175 MET A CA 1
ATOM 1314 C C . MET A 1 175 ? -17.045 -2.174 16.191 1.00 89.94 175 MET A C 1
ATOM 1316 O O . MET A 1 175 ? -18.032 -2.904 16.296 1.00 89.94 175 MET A O 1
ATOM 1320 N N . THR A 1 176 ? -15.954 -2.335 16.932 1.00 92.38 176 THR A N 1
ATOM 1321 C CA . THR A 1 176 ? -15.783 -3.304 18.035 1.00 92.38 176 THR A CA 1
ATOM 1322 C C . THR A 1 176 ? -15.190 -2.604 19.246 1.00 92.38 176 THR A C 1
ATOM 1324 O O . THR A 1 176 ? -14.712 -1.479 19.108 1.00 92.38 176 THR A O 1
ATOM 1327 N N . ASN A 1 177 ? -15.131 -3.274 20.400 1.00 91.62 177 ASN A N 1
ATOM 1328 C CA . ASN A 1 177 ? -14.341 -2.817 21.545 1.00 91.62 177 ASN A CA 1
ATOM 1329 C C . ASN A 1 177 ? -12.937 -2.335 21.138 1.00 91.62 177 ASN A C 1
ATOM 1331 O O . ASN A 1 177 ? -12.281 -2.914 20.262 1.00 91.62 177 ASN A O 1
ATOM 1335 N N . SER A 1 178 ? -12.476 -1.284 21.810 1.00 90.38 178 SER A N 1
ATOM 1336 C CA . SER A 1 178 ? -11.085 -0.844 21.783 1.00 90.38 178 SER A CA 1
ATOM 1337 C C . SER A 1 178 ? -10.164 -1.887 22.406 1.00 90.38 178 SER A C 1
ATOM 1339 O O . SER A 1 178 ? -10.476 -2.422 23.470 1.00 90.38 178 SER A O 1
ATOM 1341 N N . VAL A 1 179 ? -8.999 -2.108 21.798 1.00 93.56 179 VAL A N 1
ATOM 1342 C CA . VAL A 1 179 ? -7.994 -3.054 22.306 1.00 93.56 179 VAL A CA 1
ATOM 1343 C C . VAL A 1 179 ? -6.734 -2.292 22.702 1.00 93.56 179 VAL A C 1
ATOM 1345 O O . VAL A 1 179 ? -6.247 -1.453 21.940 1.00 93.56 179 VAL A O 1
ATOM 1348 N N . TYR A 1 180 ? -6.249 -2.550 23.916 1.00 94.06 180 TYR A N 1
ATOM 1349 C CA . TYR A 1 180 ? -5.119 -1.865 24.554 1.00 94.06 180 TYR A CA 1
ATOM 1350 C C . TYR A 1 180 ? -4.487 -2.753 25.634 1.00 94.06 180 TYR A C 1
ATOM 1352 O O . TYR A 1 180 ? -5.058 -3.771 26.020 1.00 94.06 180 TYR A O 1
ATOM 1360 N N . TYR A 1 181 ? -3.315 -2.384 26.150 1.00 96.06 181 TYR A N 1
ATOM 1361 C CA . TYR A 1 181 ? -2.760 -2.986 27.366 1.00 96.06 181 TYR A CA 1
ATOM 1362 C C . TYR A 1 181 ? -3.057 -2.090 28.563 1.00 96.06 181 TYR A C 1
ATOM 1364 O O . TYR A 1 181 ? -2.703 -0.910 28.557 1.00 96.06 181 TYR A O 1
ATOM 1372 N N . GLY A 1 182 ? -3.680 -2.656 29.590 1.00 94.69 182 GLY A N 1
ATOM 1373 C CA . GLY A 1 182 ? -4.090 -1.966 30.808 1.00 94.69 182 GLY A CA 1
ATOM 1374 C C . GLY A 1 182 ? -4.161 -2.929 31.986 1.00 94.69 182 GLY A C 1
ATOM 1375 O O . GLY A 1 182 ? -3.641 -4.042 31.917 1.00 94.69 182 GLY A O 1
ATOM 1376 N N . ASP A 1 183 ? -4.796 -2.501 33.069 1.00 93.88 183 ASP A N 1
ATOM 1377 C CA . ASP A 1 183 ? -4.914 -3.307 34.281 1.00 93.88 183 ASP A CA 1
ATOM 1378 C C . ASP A 1 183 ? -6.307 -3.952 34.338 1.00 93.88 183 ASP A C 1
ATOM 1380 O O . ASP A 1 183 ? -7.322 -3.282 34.129 1.00 93.88 183 ASP A O 1
ATOM 1384 N N . ASN A 1 184 ? -6.362 -5.264 34.577 1.00 91.12 184 ASN A N 1
ATOM 1385 C CA . ASN A 1 184 ? -7.597 -6.042 34.545 1.00 91.12 184 ASN A CA 1
ATOM 1386 C C . ASN A 1 184 ? -8.197 -6.153 35.960 1.00 91.12 184 ASN A C 1
ATOM 1388 O O . ASN A 1 184 ? -7.626 -6.853 36.800 1.00 91.12 184 ASN A O 1
ATOM 1392 N N . PRO A 1 185 ? -9.358 -5.531 36.247 1.00 88.44 185 PRO A N 1
ATOM 1393 C CA . PRO A 1 185 ? -9.960 -5.565 37.580 1.00 88.44 185 PRO A CA 1
ATOM 1394 C C . PRO A 1 185 ? -10.505 -6.949 37.970 1.00 88.44 185 PRO A C 1
ATOM 1396 O O . PRO A 1 185 ? -10.706 -7.194 39.156 1.00 88.44 185 PRO A O 1
ATOM 1399 N N . ILE A 1 186 ? -10.716 -7.858 37.007 1.00 87.12 186 ILE A N 1
ATOM 1400 C CA . ILE A 1 186 ? -11.231 -9.213 37.260 1.00 87.12 186 ILE A CA 1
ATOM 1401 C C . ILE A 1 186 ? -10.119 -10.149 37.748 1.00 87.12 186 ILE A C 1
ATOM 1403 O O . ILE A 1 186 ? -10.320 -10.907 38.695 1.00 87.12 186 ILE A O 1
ATOM 1407 N N . THR A 1 187 ? -8.941 -10.110 37.113 1.00 87.19 187 THR A N 1
ATOM 1408 C CA . THR A 1 187 ? -7.802 -10.980 37.470 1.00 87.19 187 THR A CA 1
ATOM 1409 C C . THR A 1 187 ? -6.804 -10.317 38.421 1.00 87.19 187 THR A C 1
ATOM 1411 O O . THR A 1 187 ? -5.992 -11.007 39.035 1.00 87.19 187 THR A O 1
ATOM 1414 N N . GLY A 1 188 ? -6.846 -8.986 38.556 1.00 88.62 188 GLY A N 1
ATOM 1415 C CA . GLY A 1 188 ? -5.858 -8.198 39.299 1.00 88.62 188 GLY A CA 1
ATOM 1416 C C . GLY A 1 188 ? -4.503 -8.069 38.589 1.00 88.62 188 GLY A C 1
ATOM 1417 O O . GLY A 1 188 ? -3.546 -7.560 39.173 1.00 88.62 188 GLY A O 1
ATOM 1418 N N . GLU A 1 189 ? -4.394 -8.542 37.346 1.00 91.44 189 GLU A N 1
ATOM 1419 C CA . GLU A 1 189 ? -3.166 -8.474 36.557 1.00 91.44 189 GLU A CA 1
ATOM 1420 C C . GLU A 1 189 ? -2.968 -7.077 35.960 1.00 91.44 189 GLU A C 1
ATOM 1422 O O . GLU A 1 189 ? -3.920 -6.420 35.538 1.00 91.44 189 GLU A O 1
ATOM 1427 N N . THR A 1 190 ? -1.712 -6.630 35.889 1.00 94.62 190 THR A N 1
ATOM 1428 C CA . THR A 1 190 ? -1.359 -5.300 35.368 1.00 94.62 190 THR A CA 1
ATOM 1429 C C . THR A 1 190 ? -0.689 -5.394 34.003 1.00 94.62 190 THR A C 1
ATOM 1431 O O . THR A 1 190 ? 0.057 -6.339 33.731 1.00 94.62 190 THR A O 1
ATOM 1434 N N . LYS A 1 191 ? -0.934 -4.401 33.142 1.00 93.12 191 LYS A N 1
ATOM 1435 C CA . LYS A 1 191 ? -0.421 -4.323 31.756 1.00 93.12 191 LYS A CA 1
ATOM 1436 C C . LYS A 1 191 ? -0.729 -5.570 30.913 1.00 93.12 191 LYS A C 1
ATOM 1438 O O . LYS A 1 191 ? 0.089 -5.997 30.093 1.00 93.12 191 LYS A O 1
ATOM 1443 N N . VAL A 1 192 ? -1.914 -6.141 31.104 1.00 93.62 192 VAL A N 1
ATOM 1444 C CA . VAL A 1 192 ? -2.464 -7.239 30.302 1.00 93.62 192 VAL A CA 1
ATOM 1445 C C . VAL A 1 192 ? -3.327 -6.706 29.161 1.00 93.62 192 VAL A C 1
ATOM 1447 O O . VAL A 1 192 ? -3.742 -5.549 29.152 1.00 93.62 192 VAL A O 1
ATOM 1450 N N . ARG A 1 193 ? -3.548 -7.545 28.147 1.00 92.50 193 ARG A N 1
ATOM 1451 C CA . ARG A 1 193 ? -4.229 -7.168 26.907 1.00 92.50 193 ARG A CA 1
ATOM 1452 C C . ARG A 1 193 ? -5.748 -7.144 27.106 1.00 92.50 193 ARG A C 1
ATOM 1454 O O . ARG A 1 193 ? -6.388 -8.192 27.144 1.00 92.50 193 ARG A O 1
ATOM 1461 N N . MET A 1 194 ? -6.309 -5.946 27.201 1.00 92.69 194 MET A N 1
ATOM 1462 C CA . MET A 1 194 ? -7.743 -5.689 27.297 1.00 92.69 194 MET A CA 1
ATOM 1463 C C . MET A 1 194 ? -8.357 -5.785 25.897 1.00 92.69 194 MET A C 1
ATOM 1465 O O . MET A 1 194 ? -7.990 -5.012 25.015 1.00 92.69 194 MET A O 1
ATOM 1469 N N . ILE A 1 195 ? -9.260 -6.749 25.693 1.00 92.69 195 ILE A N 1
ATOM 1470 C CA . ILE A 1 195 ? -9.964 -6.991 24.415 1.00 92.69 195 ILE A CA 1
ATOM 1471 C C . ILE A 1 195 ? -11.461 -6.706 24.567 1.00 92.69 195 ILE A C 1
ATOM 1473 O O . ILE A 1 195 ? -12.059 -6.031 23.736 1.00 92.69 195 ILE A O 1
ATOM 1477 N N . ALA A 1 196 ? -12.048 -7.218 25.650 1.00 93.31 196 ALA A N 1
ATOM 1478 C CA . ALA A 1 196 ? -13.435 -7.023 26.048 1.00 93.31 196 ALA A CA 1
ATOM 1479 C C . ALA A 1 196 ? -13.499 -6.141 27.303 1.00 93.31 196 ALA A C 1
ATOM 1481 O O . ALA A 1 196 ? -12.553 -6.109 28.094 1.00 93.31 196 ALA A O 1
ATOM 1482 N N . THR 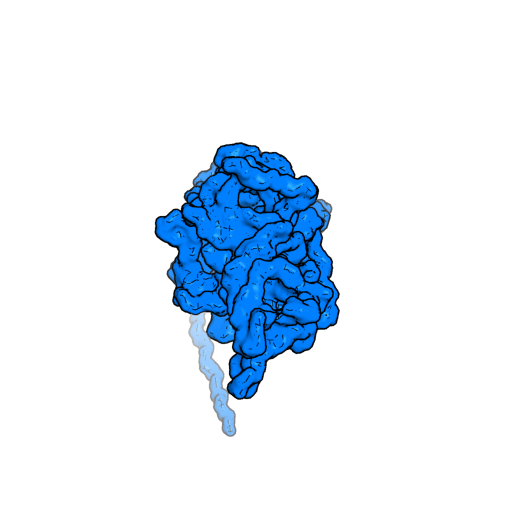A 1 197 ? -14.615 -5.441 27.506 1.00 92.12 197 THR A N 1
ATOM 1483 C CA . THR A 1 197 ? -14.792 -4.573 28.677 1.00 92.12 197 THR A CA 1
ATOM 1484 C C . THR A 1 197 ? -15.076 -5.423 29.923 1.00 92.12 197 THR A C 1
ATOM 1486 O O . THR A 1 197 ? -15.977 -6.262 29.865 1.00 92.12 197 THR A O 1
ATOM 1489 N N . PRO A 1 198 ? -14.349 -5.238 31.042 1.00 91.56 198 PRO A N 1
ATOM 1490 C CA . PRO A 1 198 ? -14.612 -5.938 32.300 1.00 91.56 198 PRO A CA 1
ATOM 1491 C C . PRO A 1 198 ? -16.013 -5.695 32.871 1.00 91.56 198 PRO A C 1
ATOM 1493 O O . PRO A 1 198 ? -16.528 -4.580 32.811 1.00 91.56 198 PRO A O 1
ATOM 1496 N N . VAL A 1 199 ? -16.583 -6.728 33.492 1.00 88.06 199 VAL A N 1
ATOM 1497 C CA . VAL A 1 199 ? -17.856 -6.702 34.223 1.00 88.06 199 VAL A CA 1
ATOM 1498 C C . VAL A 1 199 ? -17.614 -7.187 35.650 1.00 88.06 199 VAL A C 1
ATOM 1500 O O . VAL A 1 199 ? -17.343 -8.365 35.873 1.00 88.06 199 VAL A O 1
ATOM 1503 N N . ASN A 1 200 ? -17.711 -6.291 36.633 1.00 85.00 200 ASN A N 1
ATOM 1504 C CA . ASN A 1 200 ? -17.617 -6.674 38.042 1.00 85.00 200 ASN A CA 1
ATOM 1505 C C . ASN A 1 200 ? -18.973 -7.208 38.531 1.00 85.00 200 ASN A C 1
ATOM 1507 O O . ASN A 1 200 ? -20.021 -6.714 38.118 1.00 85.00 200 ASN A O 1
ATOM 1511 N N . THR A 1 201 ? -18.985 -8.149 39.482 1.00 75.06 201 THR A N 1
ATOM 1512 C CA . THR A 1 201 ? -20.238 -8.737 40.007 1.00 75.06 201 THR A CA 1
ATOM 1513 C C . THR A 1 201 ? -21.214 -7.681 40.553 1.00 75.06 201 THR A C 1
ATOM 1515 O O . THR A 1 201 ? -22.420 -7.825 40.399 1.00 75.06 201 THR A O 1
ATOM 1518 N N . GLY A 1 202 ? -20.705 -6.580 41.123 1.00 78.56 202 GLY A N 1
ATOM 1519 C CA . GLY A 1 202 ? -21.517 -5.457 41.621 1.00 78.56 202 GLY A CA 1
ATOM 1520 C C . GLY A 1 202 ? -22.201 -4.593 40.547 1.00 78.56 202 GLY A C 1
ATOM 1521 O O . GLY A 1 202 ? -22.976 -3.712 40.905 1.00 78.56 202 GLY A O 1
ATOM 1522 N N . GLN A 1 203 ? -21.927 -4.839 39.261 1.00 82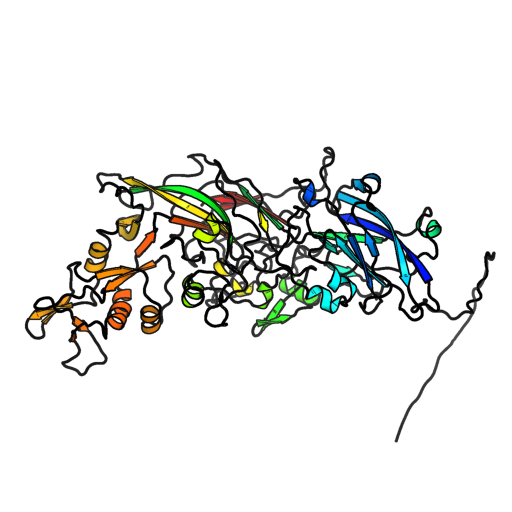.50 203 GLN A N 1
ATOM 1523 C CA . GLN A 1 203 ? -22.558 -4.180 38.106 1.00 82.50 203 GLN A CA 1
ATOM 1524 C C . GLN A 1 203 ? -23.641 -5.065 37.449 1.00 82.50 203 GLN A C 1
ATOM 1526 O O . GLN A 1 203 ? -24.345 -4.611 36.549 1.00 82.50 203 GLN A O 1
ATOM 1531 N N . LEU A 1 204 ? -23.799 -6.319 37.898 1.00 84.00 204 LEU A N 1
ATOM 1532 C CA . LEU A 1 204 ? -24.833 -7.258 37.448 1.00 84.00 204 LEU A CA 1
ATOM 1533 C C . LEU A 1 204 ? -26.034 -7.214 38.403 1.00 84.00 204 LEU A C 1
ATOM 1535 O O . LEU A 1 204 ? -26.127 -7.989 39.355 1.00 84.00 204 LEU A O 1
ATOM 1539 N N . TYR A 1 205 ? -26.971 -6.306 38.143 1.00 84.19 205 TYR A N 1
ATOM 1540 C CA . TYR A 1 205 ? -28.149 -6.095 38.986 1.00 84.19 205 TYR A CA 1
ATOM 1541 C C . TYR A 1 205 ? -29.191 -7.211 38.831 1.00 84.19 205 TYR A C 1
ATOM 1543 O O . TYR A 1 205 ? -29.320 -7.822 37.772 1.00 84.19 205 TYR A O 1
ATOM 1551 N N . THR A 1 206 ? -29.968 -7.477 39.882 1.00 84.75 206 THR A N 1
ATOM 1552 C CA . THR A 1 206 ? -31.039 -8.494 39.879 1.00 84.75 206 THR A CA 1
ATOM 1553 C C . THR A 1 206 ? -32.378 -7.983 39.337 1.00 84.75 206 THR A C 1
ATOM 1555 O O . THR A 1 206 ? -33.241 -8.794 39.012 1.00 84.75 206 THR A O 1
ATOM 1558 N N . SER A 1 207 ? -32.554 -6.665 39.190 1.00 81.25 207 SER A N 1
ATOM 1559 C CA . SER A 1 207 ? -33.727 -6.055 38.552 1.00 81.25 207 SER A CA 1
ATOM 1560 C C . SER A 1 207 ? -33.348 -4.836 37.707 1.00 81.25 207 SER A C 1
ATOM 1562 O O . SER A 1 207 ? -32.279 -4.243 37.885 1.00 81.25 207 SER A O 1
ATOM 1564 N N . GLU A 1 208 ? -34.234 -4.454 36.787 1.00 80.06 208 GLU A N 1
ATOM 1565 C CA . GLU A 1 208 ? -34.045 -3.299 35.907 1.00 80.06 208 GLU A CA 1
ATOM 1566 C C . GLU A 1 208 ? -34.064 -1.980 36.699 1.00 80.06 208 GLU A C 1
ATOM 1568 O O . GLU A 1 208 ? -33.270 -1.079 36.443 1.00 80.06 208 GLU A O 1
ATOM 1573 N N . GLU A 1 209 ? -34.919 -1.881 37.719 1.00 80.69 209 GLU A N 1
ATOM 1574 C CA . GLU A 1 209 ? -35.025 -0.718 38.606 1.00 80.69 209 GLU A CA 1
ATOM 1575 C C . GLU A 1 209 ? -33.744 -0.505 39.419 1.00 80.69 209 GLU A C 1
ATOM 1577 O O . GLU A 1 209 ? -33.318 0.633 39.606 1.00 80.69 209 GLU A O 1
ATOM 1582 N N . ALA A 1 210 ? -33.098 -1.591 39.860 1.00 79.75 210 ALA A N 1
ATOM 1583 C CA . ALA A 1 210 ? -31.817 -1.525 40.557 1.00 79.75 210 ALA A CA 1
ATOM 1584 C C . ALA A 1 210 ? -30.682 -1.038 39.635 1.00 79.75 210 ALA A C 1
ATOM 1586 O O . ALA A 1 210 ? -29.825 -0.278 40.082 1.00 79.75 210 ALA A O 1
ATOM 1587 N N . ALA A 1 211 ? -30.716 -1.392 38.345 1.00 77.44 211 ALA A N 1
ATOM 1588 C CA . ALA A 1 211 ? -29.792 -0.859 37.340 1.00 77.44 211 ALA A CA 1
ATOM 1589 C C . ALA A 1 211 ? -30.092 0.608 36.947 1.00 77.44 211 ALA A C 1
ATOM 1591 O O . ALA A 1 211 ? -29.180 1.311 36.508 1.00 77.44 211 ALA A O 1
ATOM 1592 N N . LYS A 1 212 ? -31.339 1.082 37.119 1.00 78.44 212 LYS A N 1
ATOM 1593 C CA . LYS A 1 212 ? -31.772 2.483 36.896 1.00 78.44 212 LYS A CA 1
ATOM 1594 C C . LYS A 1 212 ? -31.526 3.425 38.079 1.00 78.44 212 LYS A C 1
ATOM 1596 O O . LYS A 1 212 ? -31.695 4.630 37.917 1.00 78.44 212 LYS A O 1
ATOM 1601 N N . ALA A 1 213 ? -31.204 2.906 39.261 1.00 79.25 213 ALA A N 1
ATOM 1602 C CA . ALA A 1 213 ? -31.141 3.699 40.486 1.00 79.25 213 ALA A CA 1
ATOM 1603 C C . ALA A 1 213 ? -30.002 4.740 40.479 1.00 79.25 213 ALA A C 1
ATOM 1605 O O . ALA A 1 213 ? -28.911 4.483 39.967 1.00 79.25 213 ALA A O 1
ATOM 1606 N N . ASP A 1 214 ? -30.225 5.893 41.119 1.00 74.06 214 ASP A N 1
ATOM 1607 C CA . ASP A 1 214 ? -29.180 6.902 41.335 1.00 74.06 214 ASP A CA 1
ATOM 1608 C C . ASP A 1 214 ? -27.992 6.286 42.095 1.00 74.06 214 ASP A C 1
ATOM 1610 O O . ASP A 1 214 ? -28.125 5.835 43.235 1.00 74.06 214 ASP A O 1
ATOM 1614 N N . GLY A 1 215 ? -26.816 6.276 41.462 1.00 71.31 215 GLY A N 1
ATOM 1615 C CA . GLY A 1 215 ? -25.608 5.636 41.995 1.00 71.31 215 GLY A CA 1
ATOM 1616 C C . GLY A 1 215 ? -25.389 4.180 41.558 1.00 71.31 215 GLY A C 1
ATOM 1617 O O . GLY A 1 215 ? -24.419 3.567 42.009 1.00 71.31 215 GLY A O 1
ATOM 1618 N N . ALA A 1 216 ? -26.228 3.630 40.673 1.00 75.75 216 ALA A N 1
ATOM 1619 C CA . ALA A 1 216 ? -25.918 2.395 39.957 1.00 75.75 216 ALA A CA 1
ATOM 1620 C C . ALA A 1 216 ? -24.618 2.549 39.142 1.00 75.75 216 ALA A C 1
ATOM 1622 O O . ALA A 1 216 ? -24.339 3.599 38.559 1.00 75.75 216 ALA A O 1
ATOM 1623 N N . GLN A 1 217 ? -23.805 1.495 39.116 1.00 78.19 217 GLN A N 1
ATOM 1624 C CA . GLN A 1 217 ? -22.512 1.480 38.443 1.00 78.19 217 GLN A CA 1
ATOM 1625 C C . GLN A 1 217 ? -22.698 1.063 36.983 1.00 78.19 217 GLN A C 1
ATOM 1627 O O . GLN A 1 217 ? -22.909 -0.113 36.688 1.00 78.19 217 GLN A O 1
ATOM 1632 N N . ALA A 1 218 ? -22.597 2.032 36.074 1.00 76.00 218 ALA A N 1
ATOM 1633 C CA . ALA A 1 218 ? -22.535 1.768 34.642 1.00 76.00 218 ALA A CA 1
ATOM 1634 C C . ALA A 1 218 ? -21.211 1.086 34.238 1.00 76.00 218 ALA A C 1
ATOM 1636 O O . ALA A 1 218 ? -20.239 1.063 35.002 1.00 76.00 218 ALA A O 1
ATOM 1637 N N . ILE A 1 219 ? -21.180 0.538 33.023 1.00 81.06 219 ILE A N 1
ATOM 1638 C CA . ILE A 1 219 ? -19.985 0.005 32.361 1.00 81.06 219 ILE A CA 1
ATOM 1639 C C . ILE A 1 219 ? -19.723 0.780 31.075 1.00 81.06 219 ILE A C 1
ATOM 1641 O O . ILE A 1 219 ? -20.556 0.768 30.171 1.00 81.06 219 ILE A O 1
ATOM 1645 N N . ASP A 1 220 ? -18.539 1.384 30.975 1.00 80.31 220 ASP A N 1
ATOM 1646 C CA . ASP A 1 220 ? -18.111 2.138 29.798 1.00 80.31 220 ASP A CA 1
ATOM 1647 C C . ASP A 1 220 ? -17.458 1.217 28.750 1.00 80.31 220 ASP A C 1
ATOM 1649 O O . ASP A 1 220 ? -16.323 0.751 28.890 1.00 80.31 220 ASP A O 1
ATOM 1653 N N . ILE A 1 221 ? -18.189 0.943 27.669 1.00 84.19 221 ILE A N 1
ATOM 1654 C CA . ILE A 1 221 ? -17.716 0.178 26.514 1.00 84.19 221 ILE A CA 1
ATOM 1655 C C . ILE A 1 221 ? -17.173 1.146 25.459 1.00 84.19 221 ILE A C 1
ATOM 1657 O O . ILE A 1 221 ? -17.919 1.749 24.686 1.00 84.19 221 ILE A O 1
ATOM 1661 N N . TYR A 1 222 ? -15.849 1.276 25.422 1.00 84.69 222 TYR A N 1
ATOM 1662 C CA . TYR A 1 222 ? -15.121 2.038 24.409 1.00 84.69 222 TYR A CA 1
ATOM 1663 C C . TYR A 1 222 ? -15.028 1.254 23.098 1.00 84.69 222 TYR A C 1
ATOM 1665 O O . TYR A 1 222 ? -14.701 0.066 23.109 1.00 84.69 222 TYR A O 1
ATOM 1673 N N . VAL A 1 223 ? -15.292 1.914 21.966 1.00 85.06 223 VAL A N 1
ATOM 1674 C CA . VAL A 1 223 ? -15.353 1.271 20.639 1.00 85.06 223 VAL A CA 1
ATOM 1675 C C . VAL A 1 223 ? -14.510 1.976 19.572 1.00 85.06 223 VAL A C 1
ATOM 1677 O O . VAL A 1 223 ? -14.296 3.189 19.605 1.00 85.06 223 VAL A O 1
ATOM 1680 N N . GLU A 1 224 ? -14.046 1.203 18.590 1.00 85.94 224 GLU A N 1
ATOM 1681 C CA . GLU A 1 224 ? -13.184 1.643 17.491 1.00 85.94 224 GLU A CA 1
ATOM 1682 C C . GLU A 1 224 ? -13.672 1.130 16.132 1.00 85.94 224 GLU A C 1
ATOM 1684 O O . GLU A 1 224 ? -14.083 -0.024 15.997 1.00 85.94 224 GLU A O 1
ATOM 1689 N N . ARG A 1 225 ? -13.578 1.980 15.101 1.00 88.81 225 ARG A N 1
ATOM 1690 C CA . ARG A 1 225 ? -13.919 1.624 13.714 1.00 88.81 225 ARG A CA 1
ATOM 1691 C C . ARG A 1 225 ? -12.920 0.658 13.095 1.00 88.81 225 ARG A C 1
ATOM 1693 O O . ARG A 1 225 ? -11.737 0.675 13.428 1.00 88.81 225 ARG A O 1
ATOM 1700 N N . TYR A 1 226 ? -13.384 -0.098 12.102 1.00 91.31 226 TYR A N 1
ATOM 1701 C CA . TYR A 1 226 ? -12.513 -0.903 11.236 1.00 91.31 226 TYR A CA 1
ATOM 1702 C C . TYR A 1 226 ? -11.747 -0.042 10.218 1.00 91.31 226 TYR A C 1
ATOM 1704 O O . TYR A 1 226 ? -10.632 -0.382 9.832 1.00 91.31 226 TYR A O 1
ATOM 1712 N N . ALA A 1 227 ? -12.344 1.065 9.769 1.00 91.62 227 ALA A N 1
ATOM 1713 C CA . ALA A 1 227 ? -11.762 1.937 8.754 1.00 91.62 227 ALA A CA 1
ATOM 1714 C C . ALA A 1 227 ? -10.695 2.874 9.332 1.00 91.62 227 ALA A C 1
ATOM 1716 O O . ALA A 1 227 ? -10.823 3.352 10.461 1.00 91.62 227 ALA A O 1
ATOM 1717 N N . ALA A 1 228 ? -9.703 3.214 8.513 1.00 91.56 228 ALA A N 1
ATOM 1718 C CA . ALA A 1 228 ? -8.899 4.426 8.648 1.00 91.56 228 ALA A CA 1
ATOM 1719 C C . ALA A 1 228 ? -9.346 5.462 7.602 1.00 91.56 228 ALA A C 1
ATOM 1721 O O . ALA A 1 228 ? -9.726 5.084 6.494 1.00 91.56 228 ALA A O 1
ATOM 1722 N N . ARG A 1 229 ? -9.282 6.760 7.905 1.00 88.50 229 ARG A N 1
ATOM 1723 C CA . ARG A 1 229 ? -9.450 7.830 6.904 1.00 88.50 229 ARG A CA 1
ATOM 1724 C C . ARG A 1 229 ? -8.095 8.139 6.275 1.00 88.50 229 ARG A C 1
ATOM 1726 O O . ARG A 1 229 ? -7.158 8.441 7.001 1.00 88.50 229 ARG A O 1
ATOM 1733 N N . VAL A 1 230 ? -7.986 8.121 4.951 1.00 91.00 230 VAL A N 1
ATOM 1734 C CA . VAL A 1 230 ? -6.830 8.665 4.221 1.00 91.00 230 VAL A CA 1
ATOM 1735 C C . VAL A 1 230 ? -7.340 9.765 3.298 1.00 91.00 230 VAL A C 1
ATOM 1737 O O . VAL A 1 230 ? -8.219 9.516 2.480 1.00 91.00 230 VAL A O 1
ATOM 1740 N N . THR A 1 231 ? -6.814 10.978 3.411 1.00 89.06 231 THR A N 1
ATOM 1741 C CA . THR A 1 231 ? -7.178 12.115 2.556 1.00 89.06 231 THR A CA 1
ATOM 1742 C C . THR A 1 231 ? -5.920 12.637 1.883 1.00 89.06 231 THR A C 1
ATOM 1744 O O . THR A 1 231 ? -4.987 13.047 2.571 1.00 89.06 231 THR A O 1
ATOM 1747 N N . LEU A 1 232 ? -5.902 12.647 0.551 1.00 90.69 232 LEU A N 1
ATOM 1748 C CA . LEU A 1 232 ? -4.870 13.321 -0.230 1.00 90.69 232 LEU A CA 1
ATOM 1749 C C . LEU A 1 232 ? -5.457 14.602 -0.824 1.00 90.69 232 LEU A C 1
ATOM 1751 O O . LEU A 1 232 ? -6.438 14.563 -1.571 1.00 90.69 232 LEU A O 1
ATOM 1755 N N . ASN A 1 233 ? -4.834 15.724 -0.481 1.00 89.75 233 ASN A N 1
ATOM 1756 C CA . ASN A 1 233 ? -5.137 17.050 -0.994 1.00 89.75 233 ASN A CA 1
ATOM 1757 C C . ASN A 1 233 ? -4.124 17.419 -2.085 1.00 89.75 233 ASN A C 1
ATOM 1759 O O . ASN A 1 233 ? -2.921 17.278 -1.878 1.00 89.75 233 ASN A O 1
ATOM 1763 N N . LEU A 1 234 ? -4.600 17.913 -3.227 1.00 90.38 234 LEU A N 1
ATOM 1764 C CA . LEU A 1 234 ? -3.779 18.456 -4.317 1.00 90.38 234 LEU A CA 1
ATOM 1765 C C . LEU A 1 234 ? -4.613 19.482 -5.090 1.00 90.38 234 LEU A C 1
ATOM 1767 O O . LEU A 1 234 ? -5.750 19.188 -5.455 1.00 90.38 234 LEU A O 1
ATOM 1771 N N . ALA A 1 235 ? -4.069 20.667 -5.362 1.00 91.19 235 ALA A N 1
ATOM 1772 C CA . ALA A 1 235 ? -4.762 21.715 -6.118 1.00 91.19 235 ALA A CA 1
ATOM 1773 C C . ALA A 1 235 ? -4.344 21.730 -7.601 1.00 91.19 235 ALA A C 1
ATOM 1775 O O . ALA A 1 235 ? -3.197 21.445 -7.933 1.00 91.19 235 ALA A O 1
ATOM 1776 N N . SER A 1 236 ? -5.246 22.124 -8.504 1.00 88.81 236 SER A N 1
ATOM 1777 C CA . SER A 1 236 ? -4.988 22.181 -9.955 1.00 88.81 236 SER A CA 1
ATOM 1778 C C . SER A 1 236 ? -4.290 23.467 -10.439 1.00 88.81 236 SER A C 1
ATOM 1780 O O . SER A 1 236 ? -4.561 23.936 -11.544 1.00 88.81 236 SER A O 1
ATOM 1782 N N . GLY A 1 237 ? -3.468 24.105 -9.602 1.00 86.44 237 GLY A N 1
ATOM 1783 C CA . GLY A 1 237 ? -2.767 25.345 -9.960 1.00 86.44 237 GLY A CA 1
ATOM 1784 C C . GLY A 1 237 ? -1.518 25.081 -10.805 1.00 86.44 237 GLY A C 1
ATOM 1785 O O . GLY A 1 237 ? -0.836 24.087 -10.587 1.00 86.44 237 GLY A O 1
ATOM 1786 N N . THR A 1 238 ? -1.161 25.987 -11.718 1.00 81.81 238 THR A N 1
ATOM 1787 C CA . THR A 1 238 ? 0.081 25.892 -12.522 1.00 81.81 238 THR A CA 1
ATOM 1788 C C . THR A 1 238 ? 1.358 26.054 -11.696 1.00 81.81 238 THR A C 1
ATOM 1790 O O . THR A 1 238 ? 2.414 25.574 -12.088 1.00 81.81 238 THR A O 1
ATOM 1793 N N . ASP A 1 239 ? 1.261 26.710 -10.538 1.00 85.00 239 ASP A N 1
ATOM 1794 C CA . ASP A 1 239 ? 2.362 26.826 -9.572 1.00 85.00 239 ASP A CA 1
ATOM 1795 C C . ASP A 1 239 ? 2.491 25.563 -8.693 1.00 85.00 239 ASP A C 1
ATOM 1797 O O . ASP A 1 239 ? 3.500 25.370 -8.017 1.00 85.00 239 ASP A O 1
ATOM 1801 N N . VAL A 1 240 ? 1.463 24.702 -8.716 1.00 86.50 240 VAL A N 1
ATOM 1802 C CA . VAL A 1 240 ? 1.418 23.403 -8.033 1.00 86.50 240 VAL A CA 1
ATOM 1803 C C . VAL A 1 240 ? 1.855 22.306 -9.000 1.00 86.50 240 VAL A C 1
ATOM 1805 O O . VAL A 1 240 ? 2.803 21.593 -8.710 1.00 86.50 240 VAL A O 1
ATOM 1808 N N . ILE A 1 241 ? 1.214 22.180 -10.162 1.00 90.12 241 ILE A N 1
ATOM 1809 C CA . ILE A 1 241 ? 1.583 21.228 -11.217 1.00 90.12 241 ILE A CA 1
ATOM 1810 C C . ILE A 1 241 ? 2.514 21.949 -12.197 1.00 90.12 241 ILE A C 1
ATOM 1812 O O . ILE A 1 241 ? 2.059 22.653 -13.099 1.00 90.12 241 ILE A O 1
ATOM 1816 N N . VAL A 1 242 ? 3.822 21.795 -11.990 1.00 90.69 242 VAL A N 1
ATOM 1817 C CA . VAL A 1 242 ? 4.860 22.577 -12.673 1.00 90.69 242 VAL A CA 1
ATOM 1818 C C . VAL A 1 242 ? 5.419 21.811 -13.884 1.00 90.69 242 VAL A C 1
ATOM 1820 O O . VAL A 1 242 ? 5.950 20.712 -13.706 1.00 90.69 242 VAL A O 1
ATOM 1823 N N . PRO A 1 243 ? 5.378 22.381 -15.107 1.00 91.88 243 PRO A N 1
ATOM 1824 C CA . PRO A 1 243 ? 5.964 21.763 -16.298 1.00 91.88 243 PRO A CA 1
ATOM 1825 C C . PRO A 1 243 ? 7.474 21.510 -16.168 1.00 91.88 243 PRO A C 1
ATOM 1827 O O . PRO A 1 243 ? 8.252 22.407 -15.833 1.00 91.88 243 PRO A O 1
ATOM 1830 N N . ASN A 1 244 ? 7.908 20.292 -16.486 1.00 89.94 244 ASN A N 1
ATOM 1831 C CA . ASN A 1 244 ? 9.306 19.884 -16.437 1.00 89.94 244 ASN A CA 1
ATOM 1832 C C . ASN A 1 244 ? 10.014 20.149 -17.773 1.00 89.94 244 ASN A C 1
ATOM 1834 O O . ASN A 1 244 ? 9.836 19.407 -18.737 1.00 89.94 244 ASN A O 1
ATOM 1838 N N . ALA A 1 245 ? 10.860 21.179 -17.802 1.00 86.06 245 ALA A N 1
ATOM 1839 C CA . ALA A 1 245 ? 11.819 21.444 -18.882 1.00 86.06 245 ALA A CA 1
ATOM 1840 C C . ALA A 1 245 ? 13.289 21.259 -18.433 1.00 86.06 245 ALA A C 1
ATOM 1842 O O . ALA A 1 245 ? 14.230 21.565 -19.177 1.00 86.06 245 ALA A O 1
ATOM 1843 N N . THR A 1 246 ? 13.527 20.800 -17.199 1.00 88.25 246 THR A N 1
ATOM 1844 C CA . THR A 1 246 ? 14.870 20.673 -16.611 1.00 88.25 246 THR A CA 1
ATOM 1845 C C . THR A 1 246 ? 15.487 19.305 -16.833 1.00 88.25 246 THR A C 1
ATOM 1847 O O . THR A 1 246 ? 16.697 19.244 -17.029 1.00 88.25 246 THR A O 1
ATOM 1850 N N . ASP A 1 247 ? 14.692 18.238 -16.870 1.00 89.31 247 ASP A N 1
ATOM 1851 C CA . ASP A 1 247 ? 15.228 16.875 -16.739 1.00 89.31 247 ASP A CA 1
ATOM 1852 C C . ASP A 1 247 ? 15.322 16.134 -18.079 1.00 89.31 247 ASP A C 1
ATOM 1854 O O . ASP A 1 247 ? 15.981 15.097 -18.167 1.00 89.31 247 ASP A O 1
ATOM 1858 N N . VAL A 1 248 ? 14.688 16.677 -19.123 1.00 91.69 248 VAL A N 1
ATOM 1859 C CA . VAL A 1 248 ? 14.590 16.103 -20.472 1.00 91.69 248 VAL A CA 1
ATOM 1860 C C . VAL A 1 248 ? 15.173 17.068 -21.512 1.00 91.69 248 VAL A C 1
ATOM 1862 O O . VAL A 1 248 ? 15.043 18.290 -21.410 1.00 91.69 248 VAL A O 1
ATOM 1865 N N . ASN A 1 249 ? 15.849 16.519 -22.521 1.00 92.44 249 ASN A N 1
ATOM 1866 C CA . ASN A 1 249 ? 16.343 17.254 -23.682 1.00 92.44 249 ASN A CA 1
ATOM 1867 C C . ASN A 1 249 ? 15.253 17.390 -24.749 1.00 92.44 249 ASN A C 1
ATOM 1869 O O . ASN A 1 249 ? 14.671 16.395 -25.171 1.00 92.44 249 ASN A O 1
ATOM 1873 N N . GLY A 1 250 ? 15.029 18.615 -25.227 1.00 91.81 250 GLY A N 1
ATOM 1874 C CA . GLY A 1 250 ? 14.184 18.894 -26.392 1.00 91.81 250 GLY A CA 1
ATOM 1875 C C . GLY A 1 250 ? 12.675 18.965 -26.140 1.00 91.81 250 GLY A C 1
ATOM 1876 O O . GLY A 1 250 ? 11.959 19.468 -27.002 1.00 91.81 250 GLY A O 1
ATOM 1877 N N . TYR A 1 251 ? 12.179 18.576 -24.964 1.00 93.69 251 TYR A N 1
ATOM 1878 C CA . TYR A 1 251 ? 10.744 18.573 -24.650 1.00 93.69 251 TYR A CA 1
ATOM 1879 C C . TYR A 1 251 ? 10.458 19.141 -23.258 1.00 93.69 251 TYR A C 1
ATOM 1881 O O . TYR A 1 251 ? 11.258 18.965 -22.338 1.00 93.69 251 TYR A O 1
ATOM 1889 N N . THR A 1 252 ? 9.295 19.775 -23.116 1.00 93.62 252 THR A N 1
ATOM 1890 C CA . THR A 1 252 ? 8.676 20.100 -21.824 1.00 93.62 252 THR A CA 1
ATOM 1891 C C . THR A 1 252 ? 7.606 19.055 -21.524 1.00 93.62 252 THR A C 1
ATOM 1893 O O . THR A 1 252 ? 6.794 18.743 -22.395 1.00 93.62 252 THR A O 1
ATOM 1896 N N . LEU A 1 253 ? 7.603 18.513 -20.306 1.00 93.81 253 LEU A N 1
ATOM 1897 C CA . LEU A 1 253 ? 6.685 17.467 -19.848 1.00 93.81 253 LEU A CA 1
ATOM 1898 C C . LEU A 1 253 ? 5.788 18.000 -18.719 1.00 93.81 253 LEU A C 1
ATOM 1900 O O . LEU A 1 253 ? 6.278 18.309 -17.633 1.00 93.81 253 LEU A O 1
ATOM 1904 N N . THR A 1 254 ? 4.476 18.061 -18.939 1.00 93.25 254 THR A N 1
ATOM 1905 C CA . THR A 1 254 ? 3.483 18.469 -17.926 1.00 93.25 254 THR A CA 1
ATOM 1906 C C . THR A 1 254 ? 2.688 17.250 -17.469 1.00 93.25 254 THR A C 1
ATOM 1908 O O . THR A 1 254 ? 2.059 16.588 -18.290 1.00 93.25 254 THR A O 1
ATOM 1911 N N . PHE A 1 255 ? 2.719 16.927 -16.174 1.00 94.44 255 PHE A N 1
ATOM 1912 C CA . PHE A 1 255 ? 1.969 15.790 -15.631 1.00 94.44 255 PHE A CA 1
ATOM 1913 C C . PHE A 1 255 ? 0.502 16.164 -15.390 1.00 94.44 255 PHE A C 1
ATOM 1915 O O . PHE A 1 255 ? 0.217 17.173 -14.751 1.00 94.44 255 PHE A O 1
ATOM 1922 N N . VAL A 1 256 ? -0.426 15.328 -15.848 1.00 95.31 256 VAL A N 1
ATOM 1923 C CA . VAL A 1 256 ? -1.873 15.468 -15.656 1.00 95.31 256 VAL A CA 1
ATOM 1924 C C . VAL A 1 256 ? -2.348 14.360 -14.709 1.00 95.31 256 VAL A C 1
ATOM 1926 O O . VAL A 1 256 ? -2.447 13.209 -15.139 1.00 95.31 256 VAL A O 1
ATOM 1929 N N . PRO A 1 257 ? -2.635 14.659 -13.425 1.00 96.56 257 PRO A N 1
ATOM 1930 C CA . PRO A 1 257 ? -3.217 13.690 -12.501 1.00 96.56 257 PRO A CA 1
ATOM 1931 C C . PRO A 1 257 ? -4.617 13.263 -12.955 1.00 96.56 257 PRO A C 1
ATOM 1933 O O . PRO A 1 257 ? -5.423 14.098 -13.363 1.00 96.56 257 PRO A O 1
ATOM 1936 N N . GLU A 1 258 ? -4.936 11.976 -12.823 1.00 97.62 258 GLU A N 1
ATOM 1937 C CA . GLU A 1 258 ? -6.263 11.439 -13.160 1.00 97.62 258 GLU A CA 1
ATOM 1938 C C . GLU A 1 258 ? -6.958 10.785 -11.965 1.00 97.62 258 GLU A C 1
ATOM 1940 O O . GLU A 1 258 ? -8.158 10.988 -11.761 1.00 97.62 258 GLU A O 1
ATOM 1945 N N . PHE A 1 259 ? -6.218 10.026 -11.153 1.00 98.12 259 PHE A N 1
ATOM 1946 C CA . PHE A 1 259 ? -6.754 9.319 -9.990 1.00 98.12 259 PHE A CA 1
ATOM 1947 C C . PHE A 1 259 ? -5.715 9.220 -8.871 1.00 98.12 259 PHE A C 1
ATOM 1949 O O . PHE A 1 259 ? -4.511 9.212 -9.130 1.00 98.12 259 PHE A O 1
ATOM 1956 N N . TRP A 1 260 ? -6.172 9.044 -7.632 1.00 96.56 260 TRP A N 1
ATOM 1957 C CA . TRP A 1 260 ? -5.334 8.518 -6.555 1.00 96.56 260 TRP A CA 1
ATOM 1958 C C . TRP A 1 260 ? -6.060 7.456 -5.720 1.00 96.56 260 TRP A C 1
ATOM 1960 O O . TRP A 1 260 ? -7.294 7.427 -5.641 1.00 96.56 260 TRP A O 1
ATOM 1970 N N . ARG A 1 261 ? -5.284 6.572 -5.087 1.00 95.44 261 ARG A N 1
ATOM 1971 C CA . ARG A 1 261 ? -5.755 5.651 -4.040 1.00 95.44 261 ARG A CA 1
ATOM 1972 C C . ARG A 1 261 ? -4.599 5.165 -3.155 1.00 95.44 261 ARG A C 1
ATOM 1974 O O . ARG A 1 261 ? -3.447 5.223 -3.583 1.00 95.44 261 ARG A O 1
ATOM 1981 N N . PRO A 1 262 ? -4.878 4.603 -1.969 1.00 94.56 262 PRO A N 1
ATOM 1982 C CA . PRO A 1 262 ? -3.931 3.740 -1.276 1.00 94.56 262 PRO A CA 1
ATOM 1983 C C . PRO A 1 262 ? -3.593 2.481 -2.094 1.00 94.56 262 PRO A C 1
ATOM 1985 O O . PRO A 1 262 ? -4.478 1.819 -2.652 1.00 94.56 262 PRO A O 1
ATOM 1988 N N . ASN A 1 263 ? -2.304 2.162 -2.128 1.00 94.19 263 ASN A N 1
ATOM 1989 C CA . ASN A 1 263 ? -1.664 1.032 -2.794 1.00 94.19 263 ASN A CA 1
ATOM 1990 C C . ASN A 1 263 ? -0.795 0.262 -1.782 1.00 94.19 263 ASN A C 1
ATOM 1992 O O . ASN A 1 263 ? -0.468 0.806 -0.723 1.00 94.19 263 ASN A O 1
ATOM 1996 N N . ALA A 1 264 ? -0.429 -0.984 -2.100 1.00 93.75 264 ALA A N 1
ATOM 1997 C CA . ALA A 1 264 ? 0.194 -1.913 -1.152 1.00 93.75 264 ALA A CA 1
ATOM 1998 C C . ALA A 1 264 ? -0.665 -2.074 0.122 1.00 93.75 264 ALA A C 1
ATOM 2000 O O . ALA A 1 264 ? -0.169 -1.983 1.242 1.00 93.75 264 ALA A O 1
ATOM 2001 N N . ILE A 1 265 ? -1.981 -2.250 -0.063 1.00 92.25 265 ILE A N 1
ATOM 2002 C CA . ILE A 1 265 ? -2.963 -2.401 1.025 1.00 92.25 265 ILE A CA 1
ATOM 2003 C C . ILE A 1 265 ? -3.375 -3.859 1.205 1.00 92.25 265 ILE A C 1
ATOM 2005 O O . ILE A 1 265 ? -3.497 -4.593 0.226 1.00 92.25 265 ILE A O 1
ATOM 2009 N N . ASP A 1 266 ? -3.639 -4.261 2.444 1.00 93.12 266 ASP A N 1
ATOM 2010 C CA . ASP A 1 266 ? -4.135 -5.599 2.777 1.00 93.12 266 ASP A CA 1
ATOM 2011 C C . ASP A 1 266 ? -5.470 -5.879 2.056 1.00 93.12 266 ASP A C 1
ATOM 2013 O O . ASP A 1 266 ? -6.274 -4.967 1.812 1.00 93.12 266 ASP A O 1
ATOM 2017 N N . GLN A 1 267 ? -5.729 -7.138 1.699 1.00 90.12 267 GLN A N 1
ATOM 2018 C CA . GLN A 1 267 ? -7.042 -7.583 1.215 1.00 90.12 267 GLN A CA 1
ATOM 2019 C C . GLN A 1 267 ? -8.057 -7.801 2.341 1.00 90.12 267 GLN A C 1
ATOM 2021 O O . GLN A 1 267 ? -9.265 -7.755 2.100 1.00 90.12 267 GLN A O 1
ATOM 2026 N N . ASN A 1 268 ? -7.588 -8.015 3.568 1.00 92.00 268 ASN A N 1
ATOM 2027 C CA . ASN A 1 268 ? -8.405 -8.360 4.720 1.00 92.00 268 ASN A CA 1
ATOM 2028 C C . ASN A 1 268 ? -8.091 -7.449 5.922 1.00 92.00 268 ASN A C 1
ATOM 2030 O O . ASN A 1 268 ? -7.167 -6.644 5.919 1.00 92.00 268 ASN A O 1
ATOM 2034 N N . ILE A 1 269 ? -8.899 -7.560 6.969 1.00 93.56 269 ILE A N 1
ATOM 2035 C CA . ILE A 1 269 ? -8.688 -6.918 8.268 1.00 93.56 269 ILE A CA 1
ATOM 2036 C C . ILE A 1 269 ? -9.238 -7.835 9.363 1.00 93.56 269 ILE A C 1
ATOM 2038 O O . ILE A 1 269 ? -10.285 -8.456 9.174 1.00 93.56 269 ILE A O 1
ATOM 2042 N N . PHE A 1 270 ? -8.570 -7.924 10.516 1.00 94.19 270 PHE A N 1
ATOM 2043 C CA . PHE A 1 270 ? -9.153 -8.600 11.680 1.00 94.19 270 PHE A CA 1
ATOM 2044 C C . PHE A 1 270 ? -10.343 -7.798 12.211 1.00 94.19 270 PHE A C 1
ATOM 2046 O O . PHE A 1 270 ? -10.227 -6.587 12.401 1.00 94.19 270 PHE A O 1
ATOM 2053 N N . ALA A 1 271 ? -11.472 -8.451 12.480 1.00 92.44 271 ALA A N 1
ATOM 2054 C CA . ALA A 1 271 ? -12.675 -7.804 13.004 1.00 92.44 271 ALA A CA 1
ATOM 2055 C C . ALA A 1 271 ? -12.389 -7.064 14.321 1.00 92.44 271 ALA A C 1
ATOM 2057 O O . ALA A 1 271 ? -12.790 -5.919 14.487 1.00 92.44 271 ALA A O 1
ATOM 2058 N N . VAL A 1 272 ? -11.617 -7.677 15.218 1.00 92.25 272 VAL A N 1
ATOM 2059 C CA . VAL A 1 272 ? -11.112 -7.050 16.447 1.00 92.25 272 VAL A CA 1
ATOM 2060 C C . VAL A 1 272 ? -9.660 -6.596 16.228 1.00 92.25 272 VAL A C 1
ATOM 2062 O O . VAL A 1 272 ? -8.920 -7.234 15.478 1.00 92.25 272 VAL A O 1
ATOM 2065 N N . LYS A 1 273 ? -9.245 -5.476 16.839 1.00 93.25 273 LYS A N 1
ATOM 2066 C CA . LYS A 1 273 ? -7.850 -4.993 16.775 1.00 93.25 273 LYS A CA 1
ATOM 2067 C C . LYS A 1 273 ? -6.912 -6.027 17.404 1.00 93.25 273 LYS A C 1
ATOM 2069 O O . LYS A 1 273 ? -7.203 -6.548 18.475 1.00 93.25 273 LYS A O 1
ATOM 2074 N N . ARG A 1 274 ? -5.773 -6.288 16.759 1.00 91.69 274 ARG A N 1
ATOM 2075 C CA . ARG A 1 274 ? -4.823 -7.331 17.169 1.00 91.69 274 ARG A CA 1
ATOM 2076 C C . ARG A 1 274 ? -3.389 -6.809 17.212 1.00 91.69 274 ARG A C 1
ATOM 2078 O O . ARG A 1 274 ? -3.032 -5.916 16.446 1.00 91.69 274 ARG A O 1
ATOM 2085 N N . TYR A 1 275 ? -2.565 -7.405 18.071 1.00 93.44 275 TYR A N 1
ATOM 2086 C CA . TYR A 1 275 ? -1.123 -7.160 18.139 1.00 93.44 275 TYR A CA 1
ATOM 2087 C C . TYR A 1 275 ? -0.331 -8.368 17.675 1.00 93.44 275 TYR A C 1
ATOM 2089 O O . TYR A 1 275 ? -0.731 -9.506 17.914 1.00 93.44 275 TYR A O 1
ATOM 2097 N N . GLY A 1 276 ? 0.830 -8.089 17.098 1.00 92.19 276 GLY A N 1
ATOM 2098 C CA . GLY A 1 276 ? 1.761 -9.086 16.618 1.00 92.19 276 GLY A CA 1
ATOM 2099 C C . GLY A 1 276 ? 3.204 -8.624 16.740 1.00 92.19 276 GLY A C 1
ATOM 2100 O O . GLY A 1 276 ? 3.492 -7.428 16.809 1.00 92.19 276 GLY A O 1
ATOM 2101 N N . LEU A 1 277 ? 4.106 -9.598 16.745 1.00 92.38 277 LEU A N 1
ATOM 2102 C CA . LEU A 1 277 ? 5.531 -9.427 16.479 1.00 92.38 277 LEU A CA 1
ATOM 2103 C C . LEU A 1 277 ? 5.985 -10.557 15.555 1.00 92.38 277 LEU A C 1
ATOM 2105 O O . LEU A 1 277 ? 5.449 -11.662 15.614 1.00 92.38 277 LEU A O 1
ATOM 2109 N N . LEU A 1 278 ? 6.998 -10.301 14.732 1.00 87.50 278 LEU A N 1
ATOM 2110 C CA . LEU A 1 278 ? 7.684 -11.346 13.975 1.00 87.50 278 LEU A CA 1
ATOM 2111 C C . LEU A 1 278 ? 9.049 -11.616 14.596 1.00 87.50 278 LEU A C 1
ATOM 2113 O O . LEU A 1 278 ? 9.934 -10.761 14.530 1.00 87.50 278 LEU A O 1
ATOM 2117 N N . GLY A 1 279 ? 9.227 -12.813 15.145 1.00 78.50 279 GLY A N 1
ATOM 2118 C CA . GLY A 1 279 ? 10.503 -13.257 15.689 1.00 78.50 279 GLY A CA 1
ATOM 2119 C C . GLY A 1 279 ? 11.534 -13.616 14.615 1.00 78.50 279 GLY A C 1
ATOM 2120 O O . GLY A 1 279 ? 11.378 -13.340 13.413 1.00 78.50 279 GLY A O 1
ATOM 2121 N N . ASP A 1 280 ? 12.591 -14.277 15.083 1.00 75.06 280 ASP A N 1
ATOM 2122 C CA . ASP A 1 280 ? 13.597 -14.917 14.241 1.00 75.06 280 ASP A CA 1
ATOM 2123 C C . ASP A 1 280 ? 12.951 -15.948 13.302 1.00 75.06 280 ASP A C 1
ATOM 2125 O O . ASP A 1 280 ? 11.931 -16.563 13.621 1.00 75.06 280 ASP A O 1
ATOM 2129 N N . GLY A 1 281 ? 13.517 -16.111 12.102 1.00 73.94 281 GLY A N 1
ATOM 2130 C CA . GLY A 1 281 ? 12.964 -17.016 11.085 1.00 73.94 281 GLY A CA 1
ATOM 2131 C C . GLY A 1 281 ? 11.554 -16.646 10.596 1.00 73.94 281 GLY A C 1
ATOM 2132 O O . GLY A 1 281 ? 10.856 -17.511 10.084 1.00 73.94 281 GLY A O 1
ATOM 2133 N N . ASN A 1 282 ? 11.129 -15.387 10.779 1.00 76.88 282 ASN A N 1
ATOM 2134 C CA . ASN A 1 282 ? 9.777 -14.884 10.488 1.00 76.88 282 ASN A CA 1
ATOM 2135 C C . ASN A 1 282 ? 8.640 -15.542 11.292 1.00 76.88 282 ASN A C 1
ATOM 2137 O O . ASN A 1 282 ? 7.480 -15.347 10.951 1.00 76.88 282 ASN A O 1
ATOM 2141 N N . ILE A 1 283 ? 8.927 -16.248 12.391 1.00 87.31 283 ILE A N 1
ATOM 2142 C CA . ILE A 1 283 ? 7.889 -16.915 13.193 1.00 87.31 283 ILE A CA 1
ATOM 2143 C C . ILE A 1 283 ? 6.953 -15.869 13.845 1.00 87.31 283 ILE A C 1
ATOM 2145 O O . ILE A 1 283 ? 7.435 -15.029 14.616 1.00 87.31 283 ILE A O 1
ATOM 2149 N N . PRO A 1 284 ? 5.628 -15.911 13.595 1.00 89.75 284 PRO A N 1
ATOM 2150 C CA . PRO A 1 284 ? 4.675 -14.994 14.219 1.00 89.75 284 PRO A CA 1
ATOM 2151 C C . PRO A 1 284 ? 4.465 -15.237 15.720 1.00 89.75 284 PRO A C 1
ATOM 2153 O O . PRO A 1 284 ? 4.114 -16.340 16.142 1.00 89.75 284 PRO A O 1
ATOM 2156 N N . ASN A 1 285 ? 4.565 -14.177 16.524 1.00 92.25 285 ASN A N 1
ATOM 2157 C CA . ASN A 1 285 ? 3.948 -14.101 17.847 1.00 92.25 285 ASN A CA 1
ATOM 2158 C C . ASN A 1 285 ? 2.618 -13.335 17.727 1.00 92.25 285 ASN A C 1
ATOM 2160 O O . ASN A 1 285 ? 2.612 -12.125 17.508 1.00 92.25 285 ASN A O 1
ATOM 2164 N N . TYR A 1 286 ? 1.501 -14.052 17.877 1.00 89.62 286 TYR A N 1
ATOM 2165 C CA . TYR A 1 286 ? 0.128 -13.534 17.756 1.00 89.62 286 TYR A CA 1
ATOM 2166 C C . TYR A 1 286 ? -0.481 -12.989 19.062 1.00 89.62 286 TYR A C 1
ATOM 2168 O O . TYR A 1 286 ? -1.641 -12.570 19.060 1.00 89.62 286 TYR A O 1
ATOM 2176 N N . ASN A 1 287 ? 0.245 -13.079 20.180 1.00 89.94 287 ASN A N 1
ATOM 2177 C CA . ASN A 1 287 ? -0.177 -12.595 21.497 1.00 89.94 287 ASN A CA 1
ATOM 2178 C C . ASN A 1 287 ? 1.054 -12.131 22.307 1.00 89.94 287 ASN A C 1
ATOM 2180 O O . ASN A 1 287 ? 1.385 -12.738 23.330 1.00 89.94 287 ASN A O 1
ATOM 2184 N N . PRO A 1 288 ? 1.782 -11.100 21.836 1.00 94.62 288 PRO A N 1
ATOM 2185 C CA . PRO A 1 288 ? 2.944 -10.584 22.548 1.00 94.62 288 PRO A CA 1
ATOM 2186 C C . PRO A 1 288 ? 2.540 -9.945 23.882 1.00 94.62 288 PRO A C 1
ATOM 2188 O O . PRO A 1 288 ? 1.461 -9.363 24.029 1.00 94.62 288 PRO A O 1
ATOM 2191 N N . THR A 1 289 ? 3.430 -10.007 24.864 1.00 95.50 289 THR A N 1
ATOM 2192 C CA . THR A 1 289 ? 3.278 -9.271 26.122 1.00 95.50 289 THR A CA 1
ATOM 2193 C C . THR A 1 289 ? 3.501 -7.770 25.915 1.00 95.50 289 THR A C 1
ATOM 2195 O O . THR A 1 289 ? 4.179 -7.342 24.975 1.00 95.50 289 THR A O 1
ATOM 2198 N N . PHE A 1 290 ? 3.005 -6.950 26.850 1.00 95.75 290 PHE A N 1
ATOM 2199 C CA . PHE A 1 290 ? 3.318 -5.517 26.877 1.00 95.75 290 PHE A CA 1
ATOM 2200 C C . PHE A 1 290 ? 4.834 -5.258 26.854 1.00 95.75 290 PHE A C 1
ATOM 2202 O O . PHE A 1 290 ? 5.291 -4.336 26.188 1.00 95.75 290 PHE A O 1
ATOM 2209 N N . ALA A 1 291 ? 5.624 -6.080 27.555 1.00 95.75 291 ALA A N 1
ATOM 2210 C CA . ALA A 1 291 ? 7.075 -5.924 27.630 1.00 95.75 291 ALA A CA 1
ATOM 2211 C C . ALA A 1 291 ? 7.769 -6.153 26.275 1.00 95.75 291 ALA A C 1
ATOM 2213 O O . ALA A 1 291 ? 8.670 -5.393 25.921 1.00 95.75 291 ALA A O 1
ATOM 2214 N N . GLU A 1 292 ? 7.335 -7.151 25.498 1.00 95.31 292 GLU A N 1
ATOM 2215 C CA . GLU A 1 292 ? 7.871 -7.417 24.157 1.00 95.31 292 GLU A CA 1
ATOM 2216 C C . GLU A 1 292 ? 7.524 -6.290 23.172 1.00 95.31 292 GLU A C 1
ATOM 2218 O O . GLU A 1 292 ? 8.404 -5.812 22.453 1.00 95.31 292 GLU A O 1
ATOM 2223 N N . LEU A 1 293 ? 6.276 -5.801 23.176 1.00 94.44 293 LEU A N 1
ATOM 2224 C CA . LEU A 1 293 ? 5.879 -4.652 22.351 1.00 94.44 293 LEU A CA 1
ATOM 2225 C C . LEU A 1 293 ? 6.623 -3.375 22.760 1.00 94.44 293 LEU A C 1
ATOM 2227 O O . LEU A 1 293 ? 7.143 -2.667 21.898 1.00 94.44 293 LEU A O 1
ATOM 2231 N N . GLN A 1 294 ? 6.745 -3.104 24.062 1.00 94.56 294 GLN A N 1
ATOM 2232 C CA . GLN A 1 294 ? 7.471 -1.941 24.572 1.00 94.56 294 GLN A CA 1
ATOM 2233 C C . GLN A 1 294 ? 8.958 -1.987 24.180 1.00 94.56 294 GLN A C 1
ATOM 2235 O O . GLN A 1 294 ? 9.520 -0.959 23.800 1.00 94.56 294 GLN A O 1
ATOM 2240 N N . ALA A 1 295 ? 9.583 -3.170 24.192 1.00 93.75 295 ALA A N 1
ATOM 2241 C CA . ALA A 1 295 ? 10.951 -3.368 23.712 1.00 93.75 295 ALA A CA 1
ATOM 2242 C C . ALA A 1 295 ? 11.072 -3.169 22.187 1.00 93.75 295 ALA A C 1
ATOM 2244 O O . ALA A 1 295 ? 11.983 -2.468 21.737 1.00 93.75 295 ALA A O 1
ATOM 2245 N N . ASN A 1 296 ? 10.134 -3.710 21.401 1.00 92.38 296 ASN A N 1
ATOM 2246 C CA . ASN A 1 296 ? 10.049 -3.504 19.950 1.00 92.38 296 ASN A CA 1
ATOM 2247 C C . ASN A 1 296 ? 9.946 -2.008 19.598 1.00 92.38 296 ASN A C 1
ATOM 2249 O O . ASN A 1 296 ? 10.747 -1.502 18.815 1.00 92.38 296 ASN A O 1
ATOM 2253 N N . PHE A 1 297 ? 9.060 -1.258 20.261 1.00 92.75 297 PHE A N 1
ATOM 2254 C CA . PHE A 1 297 ? 8.935 0.198 20.102 1.00 92.75 297 PHE A CA 1
ATOM 2255 C C . PHE A 1 297 ? 10.053 1.006 20.788 1.00 92.75 297 PHE A C 1
ATOM 2257 O O . PHE A 1 297 ? 9.910 2.215 20.983 1.00 92.75 297 PHE A O 1
ATOM 2264 N N . LYS A 1 298 ? 11.176 0.368 21.154 1.00 90.81 298 LYS A N 1
ATOM 2265 C CA . LYS A 1 298 ? 12.374 0.988 21.756 1.00 90.81 298 LYS A CA 1
ATOM 2266 C C . LYS A 1 298 ? 12.044 1.845 22.986 1.00 90.81 298 LYS A C 1
ATOM 2268 O O . LYS A 1 298 ? 12.613 2.912 23.199 1.00 90.81 298 LYS A O 1
ATOM 2273 N N . ASN A 1 299 ? 11.109 1.354 23.796 1.00 90.69 299 ASN A N 1
ATOM 2274 C CA . ASN A 1 299 ? 10.533 1.987 24.981 1.00 90.69 299 ASN A CA 1
ATOM 2275 C C . ASN A 1 299 ? 9.794 3.321 24.748 1.00 90.69 299 ASN A C 1
ATOM 2277 O O . ASN A 1 299 ? 9.500 4.018 25.721 1.00 90.69 299 ASN A O 1
ATOM 2281 N N . LYS A 1 300 ? 9.431 3.673 23.505 1.00 88.31 300 LYS A N 1
ATOM 2282 C CA . LYS A 1 300 ? 8.539 4.814 23.237 1.00 88.31 300 LYS A CA 1
ATOM 2283 C C . LYS A 1 300 ? 7.125 4.555 23.785 1.00 88.31 300 LYS A C 1
ATOM 2285 O O . LYS A 1 300 ? 6.672 3.416 23.846 1.00 88.31 300 LYS A O 1
ATOM 2290 N N . THR A 1 301 ? 6.407 5.615 24.155 1.00 86.88 301 THR A N 1
ATOM 2291 C CA . THR A 1 301 ? 5.072 5.545 24.788 1.00 86.88 301 THR A CA 1
ATOM 2292 C C . THR A 1 301 ? 3.904 5.917 23.869 1.00 86.88 301 THR A C 1
ATOM 2294 O O . THR A 1 301 ? 2.758 5.788 24.277 1.00 86.88 301 THR A O 1
ATOM 2297 N N . TRP A 1 302 ? 4.156 6.336 22.622 1.00 87.44 302 TRP A N 1
ATOM 2298 C CA . TRP A 1 302 ? 3.124 6.840 21.695 1.00 87.44 302 TRP A CA 1
ATOM 2299 C C . TRP A 1 302 ? 2.021 5.830 21.336 1.00 87.44 302 TRP A C 1
ATOM 2301 O O . TRP A 1 302 ? 1.021 6.227 20.750 1.00 87.44 302 TRP A O 1
ATOM 2311 N N . TRP A 1 303 ? 2.212 4.535 21.612 1.00 91.25 303 TRP A N 1
ATOM 2312 C CA . TRP A 1 303 ? 1.415 3.446 21.040 1.00 91.25 303 TRP A CA 1
ATOM 2313 C C . TRP A 1 303 ? 0.300 2.910 21.955 1.00 91.25 303 TRP A C 1
ATOM 2315 O O . TRP A 1 303 ? -0.593 2.223 21.458 1.00 91.25 303 TRP A O 1
ATOM 2325 N N . ASN A 1 304 ? 0.312 3.197 23.261 1.00 93.06 304 ASN A N 1
ATOM 2326 C CA . ASN A 1 304 ? -0.644 2.640 24.228 1.00 93.06 304 ASN A CA 1
ATOM 2327 C C . ASN A 1 304 ? -0.934 3.625 25.369 1.00 93.06 304 ASN A C 1
ATOM 2329 O O . ASN A 1 304 ? -0.014 4.049 26.062 1.00 93.06 304 ASN A O 1
ATOM 2333 N N . GLU A 1 305 ? -2.210 3.943 25.575 1.00 89.44 305 GLU A N 1
ATOM 2334 C CA . GLU A 1 305 ? -2.701 4.962 26.508 1.00 89.44 305 GLU A CA 1
ATOM 2335 C C . GLU A 1 305 ? -3.896 4.384 27.299 1.00 89.44 305 GLU A C 1
ATOM 2337 O O . GLU A 1 305 ? -5.059 4.560 26.907 1.00 89.44 305 GLU A O 1
ATOM 2342 N N . PRO A 1 306 ? -3.629 3.605 28.370 1.00 88.69 306 PRO A N 1
ATOM 2343 C CA . PRO A 1 306 ? -4.664 2.886 29.113 1.00 88.69 306 PRO A CA 1
ATOM 2344 C C . PRO A 1 306 ? -5.660 3.820 29.805 1.00 88.69 306 PRO A C 1
ATOM 2346 O O . PRO A 1 306 ? -6.821 3.452 29.958 1.00 88.69 306 PRO A O 1
ATOM 2349 N N . GLU A 1 307 ? -5.249 5.040 30.155 1.00 84.25 307 GLU A N 1
ATOM 2350 C CA . GLU A 1 307 ? -6.092 6.076 30.763 1.00 84.25 307 GLU A CA 1
ATOM 2351 C C . GLU A 1 307 ? -7.192 6.589 29.814 1.00 84.25 307 GLU A C 1
ATOM 2353 O O . GLU A 1 307 ? -8.135 7.241 30.259 1.00 84.25 307 GLU A O 1
ATOM 2358 N N . LYS A 1 308 ? -7.084 6.295 28.510 1.00 80.75 308 LYS A N 1
ATOM 2359 C CA . LYS A 1 308 ? -8.106 6.574 27.485 1.00 80.75 308 LYS A CA 1
ATOM 2360 C C . LYS A 1 308 ? -8.648 5.295 26.829 1.00 80.75 308 LYS A C 1
ATOM 2362 O O . LYS A 1 308 ? -9.246 5.384 25.755 1.00 80.75 308 LYS A O 1
ATOM 2367 N N . SER A 1 309 ? -8.396 4.126 27.430 1.00 85.00 309 SER A N 1
ATOM 2368 C CA . SER A 1 309 ? -8.757 2.800 26.902 1.00 85.00 309 SER A CA 1
ATOM 2369 C C . SER A 1 309 ? -8.319 2.579 25.447 1.00 85.00 309 SER A C 1
ATOM 2371 O O . SER A 1 309 ? -9.062 2.017 24.646 1.00 85.00 309 SER A O 1
ATOM 2373 N N . ARG A 1 310 ? -7.137 3.080 25.051 1.00 84.06 310 ARG A N 1
ATOM 2374 C CA . ARG A 1 310 ? -6.763 3.190 23.631 1.00 84.06 310 ARG A CA 1
ATOM 2375 C C . ARG A 1 310 ? -5.345 2.722 23.332 1.00 84.06 310 ARG A C 1
ATOM 2377 O O . ARG A 1 310 ? -4.421 2.863 24.128 1.00 84.06 310 ARG A O 1
ATOM 2384 N N . SER A 1 311 ? -5.169 2.229 22.111 1.00 90.44 311 SER A N 1
ATOM 2385 C CA . SER A 1 311 ? -3.865 1.973 21.511 1.00 90.44 311 SER A CA 1
ATOM 2386 C C . SER A 1 311 ? -3.824 2.442 20.062 1.00 90.44 311 SER A C 1
ATOM 2388 O O . SER A 1 311 ? -4.804 2.330 19.322 1.00 90.44 311 SER A O 1
ATOM 2390 N N . TYR A 1 312 ? -2.661 2.947 19.667 1.00 91.38 312 TYR A N 1
ATOM 2391 C CA . TYR A 1 312 ? -2.387 3.584 18.383 1.00 91.38 312 TYR A CA 1
ATOM 2392 C C . TYR A 1 312 ? -1.581 2.689 17.427 1.00 91.38 312 TYR A C 1
ATOM 2394 O O . TYR A 1 312 ? -1.033 3.161 16.432 1.00 91.38 312 TYR A O 1
ATOM 2402 N N . TRP A 1 313 ? -1.495 1.390 17.725 1.00 94.25 313 TRP A N 1
ATOM 2403 C CA . TRP A 1 313 ? -0.898 0.385 16.847 1.00 94.25 313 TRP A CA 1
ATOM 2404 C C . TRP A 1 313 ? -1.787 -0.853 16.722 1.00 94.25 313 TRP A C 1
ATOM 2406 O O . TRP A 1 313 ? -2.595 -1.142 17.604 1.00 94.25 313 TRP A O 1
ATOM 2416 N N . ALA A 1 314 ? -1.619 -1.575 15.617 1.00 93.31 314 ALA A N 1
ATOM 2417 C CA . ALA A 1 314 ? -2.276 -2.839 15.317 1.00 93.31 314 ALA A CA 1
ATOM 2418 C C . ALA A 1 314 ? -1.470 -3.617 14.262 1.00 93.31 314 ALA A C 1
ATOM 2420 O O . ALA A 1 314 ? -0.591 -3.059 13.599 1.00 93.31 314 ALA A O 1
ATOM 2421 N N . CYS A 1 315 ? -1.772 -4.900 14.086 1.00 94.50 315 CYS A N 1
ATOM 2422 C CA . CYS A 1 315 ? -1.174 -5.768 13.071 1.00 94.50 315 CYS A CA 1
ATOM 2423 C C . CYS A 1 315 ? -2.261 -6.305 12.133 1.00 94.50 315 CYS A C 1
ATOM 2425 O O . CYS A 1 315 ? -3.099 -7.102 12.563 1.00 94.50 315 CYS A O 1
ATOM 2427 N N . SER A 1 316 ? -2.249 -5.858 10.871 1.00 94.56 316 SER A N 1
ATOM 2428 C CA . SER A 1 316 ? -3.110 -6.402 9.810 1.00 94.56 316 SER A CA 1
ATOM 2429 C C . SER A 1 316 ? -2.714 -7.848 9.465 1.00 94.56 316 SER A C 1
ATOM 2431 O O . SER A 1 316 ? -1.623 -8.276 9.845 1.00 94.56 316 SER A O 1
ATOM 2433 N N . PRO A 1 317 ? -3.562 -8.635 8.777 1.00 92.25 317 PRO A N 1
ATOM 2434 C CA . PRO A 1 317 ? -3.200 -9.979 8.315 1.00 92.25 317 PRO A CA 1
ATOM 2435 C C . PRO A 1 317 ? -1.821 -10.057 7.632 1.00 92.25 317 PRO A C 1
ATOM 2437 O O . PRO A 1 317 ? -0.982 -10.851 8.059 1.00 92.25 317 PRO A O 1
ATOM 2440 N N . SER A 1 318 ? -1.533 -9.144 6.700 1.00 91.75 318 SER A N 1
ATOM 2441 C CA . SER A 1 318 ? -0.260 -9.041 5.966 1.00 91.75 318 SER A CA 1
ATOM 2442 C C . SER A 1 318 ? 0.986 -8.851 6.838 1.00 91.75 318 SER A C 1
ATOM 2444 O O . SER A 1 318 ? 2.099 -9.143 6.396 1.00 91.75 318 SER A O 1
ATOM 2446 N N . TYR A 1 319 ? 0.826 -8.351 8.071 1.00 93.00 319 TYR A N 1
ATOM 2447 C CA . TYR A 1 319 ? 1.922 -8.198 9.031 1.00 93.00 319 TYR A CA 1
ATOM 2448 C C . TYR A 1 319 ? 2.588 -9.546 9.339 1.00 93.00 319 TYR A C 1
ATOM 2450 O O . TYR A 1 319 ? 3.772 -9.583 9.665 1.00 93.00 319 TYR A O 1
ATOM 2458 N N . TYR A 1 320 ? 1.827 -10.642 9.270 1.00 88.62 320 TYR A N 1
ATOM 2459 C CA . TYR A 1 320 ? 2.287 -11.970 9.666 1.00 88.62 320 TYR A CA 1
ATOM 2460 C C . TYR A 1 320 ? 2.907 -12.771 8.520 1.00 88.62 320 TYR A C 1
ATOM 2462 O O . TYR A 1 320 ? 3.829 -13.542 8.777 1.00 88.62 320 TYR A O 1
ATOM 2470 N N . ASP A 1 321 ? 2.445 -12.563 7.283 1.00 87.56 321 ASP A N 1
ATOM 2471 C CA . ASP A 1 321 ? 2.998 -13.225 6.094 1.00 87.56 321 ASP A CA 1
ATOM 2472 C C . ASP A 1 321 ? 4.396 -12.670 5.768 1.00 87.56 321 ASP A C 1
ATOM 2474 O O . ASP A 1 321 ? 5.349 -13.422 5.582 1.00 87.56 321 ASP A O 1
ATOM 2478 N N . ASN A 1 322 ? 4.539 -11.335 5.783 1.00 86.19 322 ASN A N 1
ATOM 2479 C CA . ASN A 1 322 ? 5.802 -10.621 5.555 1.00 86.19 322 ASN A CA 1
ATOM 2480 C C . ASN A 1 322 ? 6.469 -10.944 4.193 1.00 86.19 322 ASN A C 1
ATOM 2482 O O . ASN A 1 322 ? 7.696 -10.965 4.077 1.00 86.19 322 ASN A O 1
ATOM 2486 N N . GLU A 1 323 ? 5.668 -11.162 3.150 1.00 89.12 323 GLU A N 1
ATOM 2487 C CA . GLU A 1 323 ? 6.138 -11.369 1.776 1.00 89.12 323 GLU A CA 1
ATOM 2488 C C . GLU A 1 323 ? 5.708 -10.208 0.871 1.00 89.12 323 GLU A C 1
ATOM 2490 O O . GLU A 1 323 ? 4.558 -9.767 0.903 1.00 89.12 323 GLU A O 1
ATOM 2495 N N . TYR A 1 324 ? 6.650 -9.698 0.070 1.00 91.75 324 TYR A N 1
ATOM 2496 C CA . TYR A 1 324 ? 6.484 -8.489 -0.743 1.00 91.75 324 TYR A CA 1
ATOM 2497 C C . TYR A 1 324 ? 7.221 -8.642 -2.085 1.00 91.75 324 TYR A C 1
ATOM 2499 O O . TYR A 1 324 ? 8.327 -9.195 -2.093 1.00 91.75 324 TYR A O 1
ATOM 2507 N N . PRO A 1 325 ? 6.678 -8.120 -3.201 1.00 92.50 325 PRO A N 1
ATOM 2508 C CA . PRO A 1 325 ? 7.379 -8.070 -4.478 1.00 92.50 325 PRO A CA 1
ATOM 2509 C C . PRO A 1 325 ? 8.576 -7.118 -4.416 1.00 92.50 325 PRO A C 1
ATOM 2511 O O . PRO A 1 325 ? 8.581 -6.117 -3.692 1.00 92.50 325 PRO A O 1
ATOM 2514 N N . LYS A 1 326 ? 9.588 -7.398 -5.236 1.00 88.56 326 LYS A N 1
ATOM 2515 C CA . LYS A 1 326 ? 10.679 -6.466 -5.545 1.00 88.56 326 LYS A CA 1
ATOM 2516 C C . LYS A 1 326 ? 10.332 -5.629 -6.772 1.00 88.56 326 LYS A C 1
ATOM 2518 O O . LYS A 1 326 ? 10.645 -4.437 -6.789 1.00 88.56 326 LYS A O 1
ATOM 2523 N N . VAL A 1 327 ? 9.665 -6.236 -7.756 1.00 91.56 327 VAL A N 1
ATOM 2524 C CA . VAL A 1 327 ? 9.213 -5.633 -9.018 1.00 91.56 327 VAL A CA 1
ATOM 2525 C C . VAL A 1 327 ? 7.791 -6.078 -9.387 1.00 91.56 327 VAL A C 1
ATOM 2527 O O . VAL A 1 327 ? 7.267 -7.051 -8.858 1.00 91.56 327 VAL A O 1
ATOM 2530 N N . SER A 1 328 ? 7.175 -5.375 -10.341 1.00 94.00 328 SER A N 1
ATOM 2531 C CA . SER A 1 328 ? 5.890 -5.727 -10.975 1.00 94.00 328 SER A CA 1
ATOM 2532 C C . SER A 1 328 ? 5.793 -7.185 -11.427 1.00 94.00 328 SER A C 1
ATOM 2534 O O . SER A 1 328 ? 4.735 -7.806 -11.349 1.00 94.00 328 SER A O 1
ATOM 2536 N N . ASP A 1 329 ? 6.908 -7.712 -11.918 1.00 93.31 329 ASP A N 1
ATOM 2537 C CA . ASP A 1 329 ? 6.977 -8.988 -12.612 1.00 93.31 329 ASP A CA 1
ATOM 2538 C C . ASP A 1 329 ? 6.934 -10.184 -11.654 1.00 93.31 329 ASP A C 1
ATOM 2540 O O . ASP A 1 329 ? 6.432 -11.236 -12.036 1.00 93.31 329 ASP A O 1
ATOM 2544 N N . ASP A 1 330 ? 7.295 -9.986 -10.378 1.00 93.44 330 ASP A N 1
ATOM 2545 C CA . ASP A 1 330 ? 7.070 -10.971 -9.309 1.00 93.44 330 ASP A CA 1
ATOM 2546 C C . ASP A 1 330 ? 5.563 -11.246 -9.088 1.00 93.44 330 ASP A C 1
ATOM 2548 O O . ASP A 1 330 ? 5.189 -12.238 -8.465 1.00 93.44 330 ASP A O 1
ATOM 2552 N N . ILE A 1 331 ? 4.687 -10.373 -9.610 1.00 94.38 331 ILE A N 1
ATOM 2553 C CA . ILE A 1 331 ? 3.238 -10.582 -9.671 1.00 94.38 331 ILE A CA 1
ATOM 2554 C C . ILE A 1 331 ? 2.814 -11.080 -11.056 1.00 94.38 331 ILE A C 1
ATOM 2556 O O . ILE A 1 331 ? 2.101 -12.078 -11.140 1.00 94.38 331 ILE A O 1
ATOM 2560 N N . THR A 1 332 ? 3.209 -10.413 -12.151 1.00 93.06 332 THR A N 1
ATOM 2561 C CA . THR A 1 332 ? 2.670 -10.741 -13.489 1.00 93.06 332 THR A CA 1
ATOM 2562 C C . THR A 1 332 ? 3.190 -12.047 -14.083 1.00 93.06 332 THR A C 1
ATOM 2564 O O . THR A 1 332 ? 2.516 -12.602 -14.946 1.00 93.06 332 THR A O 1
ATOM 2567 N N . ASP A 1 333 ? 4.329 -12.568 -13.617 1.00 92.50 333 ASP A N 1
ATOM 2568 C CA . ASP A 1 333 ? 4.818 -13.903 -13.998 1.00 92.50 333 ASP A CA 1
ATOM 2569 C C . ASP A 1 333 ? 3.956 -15.045 -13.412 1.00 92.50 333 ASP A C 1
ATOM 2571 O O . ASP A 1 333 ? 4.112 -16.191 -13.828 1.00 92.50 333 ASP A O 1
ATOM 2575 N N . ILE A 1 334 ? 3.064 -14.734 -12.460 1.00 91.44 334 ILE A N 1
ATOM 2576 C CA . ILE A 1 334 ? 2.158 -15.667 -11.767 1.00 91.44 334 ILE A CA 1
ATOM 2577 C C . ILE A 1 334 ? 0.701 -15.304 -12.098 1.00 91.44 334 ILE A C 1
ATOM 2579 O O . ILE A 1 334 ? -0.025 -16.051 -12.747 1.00 91.44 334 ILE A O 1
ATOM 2583 N N . ALA A 1 335 ? 0.274 -14.097 -11.724 1.00 91.19 335 ALA A N 1
ATOM 2584 C CA . ALA A 1 335 ? -1.058 -13.563 -11.976 1.00 91.19 335 ALA A CA 1
ATOM 2585 C C . ALA A 1 335 ? -1.010 -12.509 -13.094 1.00 91.19 335 ALA A C 1
ATOM 2587 O O . ALA A 1 335 ? -1.099 -11.307 -12.844 1.00 91.19 335 ALA A O 1
ATOM 2588 N N . ALA A 1 336 ? -0.914 -12.950 -14.352 1.00 87.75 336 ALA A N 1
ATOM 2589 C CA . ALA A 1 336 ? -0.688 -12.093 -15.530 1.00 87.75 336 ALA A CA 1
ATOM 2590 C C . ALA A 1 336 ? -1.715 -10.957 -15.770 1.00 87.75 336 ALA A C 1
ATOM 2592 O O . ALA A 1 336 ? -1.453 -10.046 -16.554 1.00 87.75 336 ALA A O 1
ATOM 2593 N N . LYS A 1 337 ? -2.883 -10.986 -15.110 1.00 87.19 337 LYS A N 1
ATOM 2594 C CA . LYS A 1 337 ? -3.890 -9.902 -15.138 1.00 87.19 337 LYS A CA 1
ATOM 2595 C C . LYS A 1 337 ? -3.912 -9.010 -13.893 1.00 87.19 337 LYS A C 1
ATOM 2597 O O . LYS A 1 337 ? -4.659 -8.038 -13.869 1.00 87.19 337 LYS A O 1
ATOM 2602 N N . ASN A 1 338 ? -3.099 -9.326 -12.886 1.00 92.31 338 ASN A N 1
ATOM 2603 C CA . ASN A 1 338 ? -3.125 -8.736 -11.547 1.00 92.31 338 ASN A CA 1
ATOM 2604 C C . ASN A 1 338 ? -4.416 -9.027 -10.744 1.00 92.31 338 ASN A C 1
ATOM 2606 O O . ASN A 1 338 ? -4.772 -8.272 -9.844 1.00 92.31 338 ASN A O 1
ATOM 2610 N N . ASP A 1 339 ? -5.128 -10.113 -11.065 1.00 90.00 339 ASP A N 1
ATOM 2611 C CA . ASP A 1 339 ? -6.424 -10.485 -10.475 1.00 90.00 339 ASP A CA 1
ATOM 2612 C C . ASP A 1 339 ? -6.331 -11.741 -9.582 1.00 90.00 339 ASP A C 1
ATOM 2614 O O . ASP A 1 339 ? -5.453 -12.586 -9.754 1.00 90.00 339 ASP A O 1
ATOM 2618 N N . TYR A 1 340 ? -7.290 -11.922 -8.667 1.00 86.50 340 TYR A N 1
ATOM 2619 C CA . TYR A 1 340 ? -7.359 -13.068 -7.738 1.00 86.50 340 TYR A CA 1
ATOM 2620 C C . TYR A 1 340 ? -8.095 -14.289 -8.322 1.00 86.50 340 TYR A C 1
ATOM 2622 O O . TYR A 1 340 ? -8.486 -15.192 -7.587 1.00 86.50 340 TYR A O 1
ATOM 2630 N N . THR A 1 341 ? -8.324 -14.335 -9.637 1.00 82.56 341 THR A N 1
ATOM 2631 C CA . THR A 1 341 ? -9.166 -15.360 -10.286 1.00 82.56 341 THR A CA 1
ATOM 2632 C C . THR A 1 341 ? -8.485 -16.715 -10.519 1.00 82.56 341 THR A C 1
ATOM 2634 O O . THR A 1 341 ? -9.119 -17.607 -11.083 1.00 82.56 341 THR A O 1
ATOM 2637 N N . GLY A 1 342 ? -7.217 -16.880 -10.131 1.00 73.81 342 GLY A N 1
ATOM 2638 C CA . GLY A 1 342 ? -6.496 -18.154 -10.230 1.00 73.81 342 GLY A CA 1
ATOM 2639 C C . GLY A 1 342 ? -7.152 -19.256 -9.391 1.00 73.81 342 GLY A C 1
ATOM 2640 O O . GLY A 1 342 ? -7.484 -19.049 -8.224 1.00 73.81 342 GLY A O 1
ATOM 2641 N N . THR A 1 343 ? -7.360 -20.432 -9.989 1.00 70.44 343 THR A N 1
ATOM 2642 C CA . THR A 1 343 ? -7.980 -21.606 -9.337 1.00 70.44 343 THR A CA 1
ATOM 2643 C C . THR A 1 343 ? -6.961 -22.638 -8.841 1.00 70.44 343 THR A C 1
ATOM 2645 O O . THR A 1 343 ? -7.323 -23.589 -8.149 1.00 70.44 343 THR A O 1
ATOM 2648 N N . THR A 1 344 ? -5.696 -22.427 -9.187 1.00 72.88 344 THR A N 1
ATOM 2649 C CA . THR A 1 344 ? -4.473 -23.125 -8.779 1.00 72.88 344 THR A CA 1
ATOM 2650 C C . THR A 1 344 ? -3.619 -22.140 -7.980 1.00 72.88 344 THR A C 1
ATOM 2652 O O . THR A 1 344 ? -3.713 -20.933 -8.195 1.00 72.88 344 THR A O 1
ATOM 2655 N N . ASP A 1 345 ? -2.753 -22.614 -7.082 1.00 68.56 345 ASP A N 1
ATOM 2656 C CA . ASP A 1 345 ? -1.806 -21.711 -6.406 1.00 68.56 345 ASP A CA 1
ATOM 2657 C C . ASP A 1 345 ? -0.687 -21.207 -7.350 1.00 68.56 345 ASP A C 1
ATOM 2659 O O . ASP A 1 345 ? -0.006 -20.243 -7.021 1.00 68.56 345 ASP A O 1
ATOM 2663 N N . GLU A 1 346 ? -0.541 -21.807 -8.541 1.00 72.94 346 GLU A N 1
ATOM 2664 C CA . GLU A 1 346 ? 0.422 -21.414 -9.586 1.00 72.94 346 GLU A CA 1
ATOM 2665 C C . GLU A 1 346 ? -0.045 -20.219 -10.450 1.00 72.94 346 GLU A C 1
ATOM 2667 O O . GLU A 1 346 ? 0.801 -19.493 -10.959 1.00 72.94 346 GLU A O 1
ATOM 2672 N N . ASP A 1 347 ? -1.360 -19.977 -10.584 1.00 79.19 347 ASP A N 1
ATOM 2673 C CA . ASP A 1 347 ? -1.945 -18.872 -11.385 1.00 79.19 347 ASP A CA 1
ATOM 2674 C C . ASP A 1 347 ? -2.619 -17.780 -10.516 1.00 79.19 347 ASP A C 1
ATOM 2676 O O . ASP A 1 347 ? -3.356 -16.913 -11.003 1.00 79.19 347 ASP A O 1
ATOM 2680 N N . LYS A 1 348 ? -2.466 -17.862 -9.192 1.00 86.00 348 LYS A N 1
ATOM 2681 C CA . LYS A 1 348 ? -3.183 -17.040 -8.207 1.00 86.00 348 LYS A CA 1
ATOM 2682 C C . LYS A 1 348 ? -2.317 -15.887 -7.720 1.00 86.00 348 LYS A C 1
ATOM 2684 O O . LYS A 1 348 ? -1.120 -16.039 -7.518 1.00 86.00 348 LYS A O 1
ATOM 2689 N N . TYR A 1 349 ? -2.945 -14.731 -7.494 1.00 91.38 349 TYR A N 1
ATOM 2690 C CA . TYR A 1 349 ? -2.263 -13.535 -6.998 1.00 91.38 349 TYR A CA 1
ATOM 2691 C C . TYR A 1 349 ? -1.423 -13.854 -5.733 1.00 91.38 349 TYR A C 1
ATOM 2693 O O . TYR A 1 349 ? -2.005 -14.286 -4.733 1.00 91.38 349 TYR A O 1
ATOM 2701 N N . PRO A 1 350 ? -0.088 -13.652 -5.759 1.00 91.31 350 PRO A N 1
ATOM 2702 C CA . PRO A 1 350 ? 0.827 -14.288 -4.804 1.00 91.31 350 PRO A CA 1
ATOM 2703 C C . PRO A 1 350 ? 0.978 -13.584 -3.445 1.00 91.31 350 PRO A C 1
ATOM 2705 O O . PRO A 1 350 ? 1.530 -14.181 -2.529 1.00 91.31 350 PRO A O 1
ATOM 2708 N N . TYR A 1 351 ? 0.494 -12.347 -3.275 1.00 92.19 351 TYR A N 1
ATOM 2709 C CA . TYR A 1 351 ? 0.683 -11.566 -2.039 1.00 92.19 351 TYR A CA 1
ATOM 2710 C C . TYR A 1 351 ? -0.632 -11.280 -1.293 1.00 92.19 351 TYR A C 1
ATOM 2712 O O . TYR A 1 351 ? -1.714 -11.233 -1.883 1.00 92.19 351 TYR A O 1
ATOM 2720 N N . THR A 1 352 ? -0.554 -11.013 0.013 1.00 90.44 352 THR A N 1
ATOM 2721 C CA . THR A 1 352 ? -1.708 -10.539 0.803 1.00 90.44 352 THR A CA 1
ATOM 2722 C C . THR A 1 352 ? -1.896 -9.019 0.736 1.00 90.44 352 THR A C 1
ATOM 2724 O O . THR A 1 352 ? -3.029 -8.543 0.852 1.00 90.44 352 THR A O 1
ATOM 2727 N N . LEU A 1 353 ? -0.833 -8.261 0.428 1.00 93.25 353 LEU A N 1
ATOM 2728 C CA . LEU A 1 353 ? -0.929 -6.870 -0.028 1.00 93.25 353 LEU A CA 1
ATOM 2729 C C . LEU A 1 353 ? -1.267 -6.790 -1.522 1.00 93.25 353 LEU A C 1
ATOM 2731 O O . LEU A 1 353 ? -0.683 -7.498 -2.348 1.00 93.25 353 LEU A O 1
ATOM 2735 N N . HIS A 1 354 ? -2.168 -5.878 -1.887 1.00 94.81 354 HIS A N 1
ATOM 2736 C CA . HIS A 1 354 ? -2.518 -5.613 -3.277 1.00 94.81 354 HIS A CA 1
ATOM 2737 C C . HIS A 1 354 ? -1.770 -4.410 -3.865 1.00 94.81 354 HIS A C 1
ATOM 2739 O O . HIS A 1 354 ? -1.875 -3.290 -3.352 1.00 94.81 354 HIS A O 1
ATOM 2745 N N . TYR A 1 355 ? -1.065 -4.650 -4.972 1.00 95.81 355 TYR A N 1
ATOM 2746 C CA . TYR A 1 355 ? -0.381 -3.644 -5.782 1.00 95.81 355 TYR A CA 1
ATOM 2747 C C . TYR A 1 355 ? -1.216 -3.403 -7.039 1.00 95.81 355 TYR A C 1
ATOM 2749 O O . TYR A 1 355 ? -1.151 -4.188 -7.979 1.00 95.81 355 TYR A O 1
ATOM 2757 N N . PHE A 1 356 ? -2.043 -2.358 -7.049 1.00 96.44 356 PHE A N 1
ATOM 2758 C CA . PHE A 1 356 ? -2.961 -2.084 -8.161 1.00 96.44 356 PHE A CA 1
ATOM 2759 C C . PHE A 1 356 ? -2.193 -1.741 -9.445 1.00 96.44 356 PHE A C 1
ATOM 2761 O O . PHE A 1 356 ? -1.145 -1.098 -9.383 1.00 96.44 356 PHE A O 1
ATOM 2768 N N . ASN A 1 357 ? -2.734 -2.098 -10.613 1.00 96.44 357 ASN A N 1
ATOM 2769 C CA . ASN A 1 357 ? -2.309 -1.521 -11.896 1.00 96.44 357 ASN A CA 1
ATOM 2770 C C . ASN A 1 357 ? -3.194 -0.323 -12.299 1.00 96.44 357 ASN A C 1
ATOM 2772 O O . ASN A 1 357 ? -4.224 -0.058 -11.673 1.00 96.44 357 ASN A O 1
ATOM 2776 N N . TYR A 1 358 ? -2.803 0.415 -13.344 1.00 97.12 358 TYR A N 1
ATOM 2777 C CA . TYR A 1 358 ? -3.528 1.615 -13.791 1.00 97.12 358 TYR A CA 1
ATOM 2778 C C . TYR A 1 358 ? -4.992 1.304 -14.140 1.00 97.12 358 TYR A C 1
ATOM 2780 O O . TYR A 1 358 ? -5.891 2.015 -13.693 1.00 97.12 358 TYR A O 1
ATOM 2788 N N . ASN A 1 359 ? -5.249 0.215 -14.876 1.00 96.06 359 ASN A N 1
ATOM 2789 C CA . ASN A 1 359 ? -6.607 -0.193 -15.259 1.00 96.06 359 ASN A CA 1
ATOM 2790 C C . ASN A 1 359 ? -7.506 -0.464 -14.039 1.00 96.06 359 ASN A C 1
ATOM 2792 O O . ASN A 1 359 ? -8.662 -0.044 -14.017 1.00 96.06 359 ASN A O 1
ATOM 2796 N N . GLN A 1 360 ? -6.988 -1.125 -13.002 1.00 96.12 360 GLN A N 1
ATOM 2797 C CA . GLN A 1 360 ? -7.727 -1.393 -11.763 1.00 96.12 360 GLN A CA 1
ATOM 2798 C C . GLN A 1 360 ? -7.954 -0.119 -10.928 1.00 96.12 360 GLN A C 1
ATOM 2800 O O . GLN A 1 360 ? -8.979 -0.004 -10.250 1.00 96.12 360 GLN A O 1
ATOM 2805 N N . ILE A 1 361 ? -7.045 0.864 -11.004 1.00 96.88 361 ILE A N 1
ATOM 2806 C CA . ILE A 1 361 ? -7.230 2.195 -10.402 1.00 96.88 361 ILE A CA 1
ATOM 2807 C C . ILE A 1 361 ? -8.347 2.956 -11.124 1.00 96.88 361 ILE A C 1
ATOM 2809 O O . ILE A 1 361 ? -9.278 3.413 -10.459 1.00 96.88 361 ILE A O 1
ATOM 2813 N N . GLU A 1 362 ? -8.277 3.053 -12.452 1.00 96.38 362 GLU A N 1
ATOM 2814 C CA . GLU A 1 362 ? -9.234 3.757 -13.317 1.00 96.38 362 GLU A CA 1
ATOM 2815 C C . GLU A 1 362 ? -10.646 3.151 -13.238 1.00 96.38 362 GLU A C 1
ATOM 2817 O O . GLU A 1 362 ? -11.630 3.877 -13.086 1.00 96.38 362 GLU A O 1
ATOM 2822 N N . ALA A 1 363 ? -10.753 1.818 -13.265 1.00 94.62 363 ALA A N 1
ATOM 2823 C CA . ALA A 1 363 ? -12.022 1.099 -13.143 1.00 94.62 363 ALA A CA 1
ATOM 2824 C C . ALA A 1 363 ? -12.528 0.968 -11.692 1.00 94.62 363 ALA A C 1
ATOM 2826 O O . ALA A 1 363 ? -13.689 0.615 -11.479 1.00 94.62 363 ALA A O 1
ATOM 2827 N N . GLY A 1 364 ? -11.670 1.196 -10.689 1.00 91.44 364 GLY A N 1
ATOM 2828 C CA . GLY A 1 364 ? -11.988 0.975 -9.274 1.00 91.44 364 GLY A CA 1
ATOM 2829 C C . GLY A 1 364 ? -12.318 -0.485 -8.926 1.00 91.44 364 GLY A C 1
ATOM 2830 O O . GLY A 1 364 ? -13.088 -0.726 -7.995 1.00 91.44 364 GLY A O 1
ATOM 2831 N N . LYS A 1 365 ? -11.784 -1.452 -9.685 1.00 91.06 365 LYS A N 1
ATOM 2832 C CA . LYS A 1 365 ? -12.165 -2.874 -9.654 1.00 91.06 365 LYS A CA 1
ATOM 2833 C C . LYS A 1 365 ? -10.935 -3.787 -9.685 1.00 91.06 365 LYS A C 1
ATOM 2835 O O . LYS A 1 365 ? -9.950 -3.453 -10.324 1.00 91.06 365 LYS A O 1
ATOM 2840 N N . VAL A 1 366 ? -11.037 -4.952 -9.044 1.00 91.19 366 VAL A N 1
ATOM 2841 C CA . VAL A 1 366 ? -10.134 -6.111 -9.179 1.00 91.19 366 VAL A CA 1
ATOM 2842 C C . VAL A 1 366 ? -11.021 -7.348 -9.355 1.00 91.19 366 VAL A C 1
ATOM 2844 O O . VAL A 1 366 ? -12.047 -7.439 -8.676 1.00 91.19 366 VAL A O 1
ATOM 2847 N N . GLU A 1 367 ? -10.695 -8.287 -10.246 1.00 90.31 367 GLU A N 1
ATOM 2848 C CA . GLU A 1 367 ? -11.489 -9.519 -10.386 1.00 90.31 367 GLU A CA 1
ATOM 2849 C C . GLU A 1 367 ? -11.117 -10.533 -9.289 1.00 90.31 367 GLU A C 1
ATOM 2851 O O . GLU A 1 367 ? -9.946 -10.735 -8.961 1.00 90.31 367 GLU A O 1
ATOM 2856 N N . GLY A 1 368 ? -12.125 -11.158 -8.673 1.00 86.50 368 GLY A N 1
ATOM 2857 C CA . GLY A 1 368 ? -11.958 -12.110 -7.562 1.00 86.50 368 GLY A CA 1
ATOM 2858 C C . GLY A 1 368 ? -11.503 -11.509 -6.218 1.00 86.50 368 GLY A C 1
ATOM 2859 O O . GLY A 1 368 ? -11.613 -12.182 -5.197 1.00 86.50 368 GLY A O 1
ATOM 2860 N N . GLY A 1 369 ? -11.017 -10.263 -6.199 1.00 84.19 369 GLY A N 1
ATOM 2861 C CA . GLY A 1 369 ? -10.570 -9.545 -5.000 1.00 84.19 369 GLY A CA 1
ATOM 2862 C C . GLY A 1 369 ? -11.511 -8.413 -4.579 1.00 84.19 369 GLY A C 1
ATOM 2863 O O . GLY A 1 369 ? -12.496 -8.115 -5.253 1.00 84.19 369 GLY A O 1
ATOM 2864 N N . SER A 1 370 ? -11.186 -7.739 -3.469 1.00 84.56 370 SER A N 1
ATOM 2865 C CA . SER A 1 370 ? -11.939 -6.575 -2.990 1.00 84.56 370 SER A CA 1
ATOM 2866 C C . SER A 1 370 ? -11.128 -5.283 -3.172 1.00 84.56 370 SER A C 1
ATOM 2868 O O . SER A 1 370 ? -10.194 -5.038 -2.399 1.00 84.56 370 SER A O 1
ATOM 2870 N N . PRO A 1 371 ? -11.500 -4.388 -4.115 1.00 83.75 371 PRO A N 1
ATOM 2871 C CA . PRO A 1 371 ? -10.882 -3.063 -4.245 1.00 83.75 371 PRO A CA 1
ATOM 2872 C C . PRO A 1 371 ? -11.222 -2.130 -3.067 1.00 83.75 371 PRO A C 1
ATOM 2874 O O . PRO A 1 371 ? -10.739 -0.998 -3.031 1.00 83.75 371 PRO A O 1
ATOM 2877 N N . LEU A 1 372 ? -12.050 -2.594 -2.118 1.00 87.44 372 LEU A N 1
ATOM 2878 C CA . LEU A 1 372 ? -12.682 -1.871 -1.014 1.00 87.44 372 LEU A CA 1
ATOM 2879 C C . LEU A 1 372 ? -13.653 -0.765 -1.457 1.00 87.44 372 LEU A C 1
ATOM 2881 O O . LEU A 1 372 ? -14.829 -0.825 -1.117 1.00 87.44 372 LEU A O 1
ATOM 2885 N N . GLN A 1 373 ? -13.185 0.203 -2.243 1.00 89.94 373 GLN A N 1
ATOM 2886 C CA . GLN A 1 373 ? -14.014 1.191 -2.935 1.00 89.94 373 GLN A CA 1
ATOM 2887 C C . GLN A 1 373 ? -13.299 1.717 -4.192 1.00 89.94 373 GLN A C 1
ATOM 2889 O O . GLN A 1 373 ? -12.114 1.438 -4.427 1.00 89.94 373 GLN A O 1
ATOM 2894 N N . GLY A 1 374 ? -14.025 2.502 -4.991 1.00 91.94 374 GLY A N 1
ATOM 2895 C CA . GLY A 1 374 ? -13.467 3.188 -6.154 1.00 91.94 374 GLY A CA 1
ATOM 2896 C C . GLY A 1 374 ? -12.334 4.153 -5.787 1.00 91.94 374 GLY A C 1
ATOM 2897 O O . GLY A 1 374 ? -12.274 4.684 -4.678 1.00 91.94 374 GLY A O 1
ATOM 2898 N N . SER A 1 375 ? -11.422 4.367 -6.730 1.00 95.38 375 SER A N 1
ATOM 2899 C CA . SER A 1 375 ? -10.321 5.326 -6.593 1.00 95.38 375 SER A CA 1
ATOM 2900 C C . SER A 1 375 ? -10.845 6.766 -6.652 1.00 95.38 375 SER A C 1
ATOM 2902 O O . SER A 1 375 ? -11.869 7.040 -7.282 1.00 95.38 375 SER A O 1
ATOM 2904 N N . VAL A 1 376 ? -10.148 7.711 -6.020 1.00 95.62 376 VAL A N 1
ATOM 2905 C CA . VAL A 1 376 ? -10.551 9.123 -6.033 1.00 95.62 376 VAL A CA 1
ATOM 2906 C C . VAL A 1 376 ? -10.122 9.752 -7.356 1.00 95.62 376 VAL A C 1
ATOM 2908 O O . VAL A 1 376 ? -8.931 9.911 -7.615 1.00 95.62 376 VAL A O 1
ATOM 2911 N N . LYS A 1 377 ? -11.097 10.111 -8.194 1.00 96.81 377 LYS A N 1
ATOM 2912 C CA . LYS A 1 377 ? -10.870 10.790 -9.475 1.00 96.81 377 LYS A CA 1
ATOM 2913 C C . LYS A 1 377 ? -10.498 12.268 -9.292 1.00 96.81 377 LYS A C 1
ATOM 2915 O O . LYS A 1 377 ? -10.974 12.925 -8.366 1.00 96.81 377 LYS A O 1
ATOM 2920 N N . TRP A 1 378 ? -9.674 12.777 -10.204 1.00 95.81 378 TRP A N 1
ATOM 2921 C CA . TRP A 1 378 ? -9.295 14.182 -10.330 1.00 95.81 378 TRP A CA 1
ATOM 2922 C C . TRP A 1 378 ? -10.472 15.031 -10.824 1.00 95.81 378 TRP A C 1
ATOM 2924 O O . TRP A 1 378 ? -11.030 14.789 -11.896 1.00 95.81 378 TRP A O 1
ATOM 2934 N N . GLU A 1 379 ? -10.840 16.044 -10.041 1.00 93.94 379 GLU A N 1
ATOM 2935 C CA . GLU A 1 379 ? -11.974 16.940 -10.311 1.00 93.94 379 GLU A CA 1
ATOM 2936 C C . GLU A 1 379 ? -11.542 18.399 -10.073 1.00 93.94 379 GLU A C 1
ATOM 2938 O O . GLU A 1 379 ? -12.032 19.075 -9.172 1.00 93.94 379 GLU A O 1
ATOM 2943 N N . ASN A 1 380 ? -10.568 18.869 -10.867 1.00 89.06 380 ASN A N 1
ATOM 2944 C CA . ASN A 1 380 ? -9.812 20.118 -10.642 1.00 89.06 380 ASN A CA 1
ATOM 2945 C C . ASN A 1 380 ? -9.089 20.147 -9.279 1.00 89.06 380 ASN A C 1
ATOM 2947 O O . ASN A 1 380 ? -8.934 21.191 -8.644 1.00 89.06 380 ASN A O 1
ATOM 2951 N N . GLY A 1 381 ? -8.650 18.975 -8.829 1.00 92.25 381 GLY A N 1
ATOM 2952 C CA . GLY A 1 381 ? -8.028 18.769 -7.533 1.00 92.25 381 GLY A CA 1
ATOM 2953 C C . GLY A 1 381 ? -8.270 17.360 -6.999 1.00 92.25 381 GLY A C 1
ATOM 2954 O O . GLY A 1 381 ? -9.099 16.606 -7.521 1.00 92.25 381 GLY A O 1
ATOM 2955 N N . PHE A 1 382 ? -7.576 17.042 -5.911 1.00 93.31 382 PHE A N 1
ATOM 2956 C CA . PHE A 1 382 ? -7.928 15.973 -4.984 1.00 93.31 382 PHE A CA 1
ATOM 2957 C C . PHE A 1 382 ? -8.247 16.588 -3.616 1.00 93.31 382 PHE A C 1
ATOM 2959 O O . PHE A 1 382 ? -7.569 17.519 -3.181 1.00 93.31 382 PHE A O 1
ATOM 2966 N N . SER A 1 383 ? -9.300 16.089 -2.965 1.00 87.75 383 SER A N 1
ATOM 2967 C CA . SER A 1 383 ? -9.749 16.536 -1.630 1.00 87.75 383 SER A CA 1
ATOM 2968 C C . SER A 1 383 ? -10.690 15.552 -0.913 1.00 87.75 383 SER A C 1
ATOM 2970 O O . SER A 1 383 ? -11.127 15.807 0.208 1.00 87.75 383 SER A O 1
ATOM 2972 N N . LYS A 1 384 ? -11.047 14.430 -1.554 1.00 90.25 384 LYS A N 1
ATOM 2973 C CA . LYS A 1 384 ? -11.991 13.433 -1.024 1.00 90.25 384 LYS A CA 1
ATOM 2974 C C . LYS A 1 384 ? -11.249 12.420 -0.148 1.00 90.25 384 LYS A C 1
ATOM 2976 O O . LYS A 1 384 ? -10.151 11.996 -0.502 1.00 90.25 384 LYS A O 1
ATOM 2981 N N . THR A 1 385 ? -11.855 11.997 0.959 1.00 88.44 385 THR A N 1
ATOM 2982 C CA . THR A 1 385 ? -11.323 10.920 1.810 1.00 88.44 385 THR A CA 1
ATOM 2983 C C . THR A 1 385 ? -11.554 9.542 1.175 1.00 88.44 385 THR A C 1
ATOM 2985 O O . THR A 1 385 ? -12.635 9.250 0.670 1.00 88.44 385 THR A O 1
ATOM 2988 N N . PHE A 1 386 ? -10.550 8.673 1.264 1.00 92.31 386 PHE A N 1
ATOM 2989 C CA . PHE A 1 386 ? -10.620 7.236 1.021 1.00 92.31 386 PHE A CA 1
ATOM 2990 C C . PHE A 1 386 ? -10.612 6.498 2.371 1.00 92.31 386 PHE A C 1
ATOM 2992 O O . PHE A 1 386 ? -9.681 6.653 3.164 1.00 92.31 386 PHE A O 1
ATOM 2999 N N . TYR A 1 387 ? -11.624 5.674 2.643 1.00 93.38 387 TYR A N 1
ATOM 3000 C CA . TYR A 1 387 ? -11.665 4.826 3.839 1.00 93.38 387 TYR A CA 1
ATOM 3001 C C . TYR A 1 387 ? -10.855 3.546 3.615 1.00 93.38 387 TYR A C 1
ATOM 3003 O O . TYR A 1 387 ? -11.281 2.678 2.861 1.00 93.38 387 TYR A O 1
ATOM 3011 N N . ALA A 1 388 ? -9.678 3.431 4.223 1.00 93.50 388 ALA A N 1
ATOM 3012 C CA . ALA A 1 388 ? -8.755 2.317 4.022 1.00 93.50 388 ALA A CA 1
ATOM 3013 C C . ALA A 1 388 ? -8.955 1.181 5.041 1.00 93.50 388 ALA A C 1
ATOM 3015 O O . ALA A 1 388 ? -9.365 1.415 6.183 1.00 93.50 388 ALA A O 1
ATOM 3016 N N . ARG A 1 389 ? -8.608 -0.049 4.631 1.00 94.56 389 ARG A N 1
ATOM 3017 C CA . ARG A 1 389 ? -8.314 -1.156 5.554 1.00 94.56 389 ARG A CA 1
ATOM 3018 C C . ARG A 1 389 ? -7.055 -0.826 6.358 1.00 94.56 389 ARG A C 1
ATOM 3020 O O . ARG A 1 389 ? -6.180 -0.100 5.894 1.00 94.56 389 ARG A O 1
ATOM 3027 N N . GLU A 1 390 ? -6.974 -1.387 7.556 1.00 95.25 390 GLU A N 1
ATOM 3028 C CA . GLU A 1 390 ? -5.731 -1.452 8.321 1.00 95.25 390 GLU A CA 1
ATOM 3029 C C . GLU A 1 390 ? -4.673 -2.209 7.512 1.00 95.25 390 GLU A C 1
ATOM 3031 O O . GLU A 1 390 ? -4.957 -3.244 6.912 1.00 95.25 390 GLU A O 1
ATOM 3036 N N . THR A 1 391 ? -3.460 -1.677 7.447 1.00 95.50 391 THR A N 1
ATOM 3037 C CA . THR A 1 391 ? -2.331 -2.288 6.749 1.00 95.50 391 THR A CA 1
ATOM 3038 C C . THR A 1 391 ? -1.046 -1.852 7.431 1.00 95.50 391 THR A C 1
ATOM 3040 O O . THR A 1 391 ? -0.634 -0.693 7.326 1.00 95.50 391 THR A O 1
ATOM 3043 N N . THR A 1 392 ? -0.408 -2.778 8.137 1.00 94.81 392 THR A N 1
ATOM 3044 C CA . THR A 1 392 ? 0.837 -2.533 8.864 1.00 94.81 392 THR A CA 1
ATOM 3045 C C . THR A 1 392 ? 1.853 -3.636 8.594 1.00 94.81 392 THR A C 1
ATOM 3047 O O . THR A 1 392 ? 1.515 -4.781 8.303 1.00 94.81 392 THR A O 1
ATOM 3050 N N . THR A 1 393 ? 3.128 -3.270 8.702 1.00 92.38 393 THR A N 1
ATOM 3051 C CA . THR A 1 393 ? 4.271 -4.104 8.321 1.00 92.38 393 THR A CA 1
ATOM 3052 C C . THR A 1 393 ? 5.278 -4.157 9.470 1.00 92.38 393 THR A C 1
ATOM 3054 O O . THR A 1 393 ? 5.426 -3.196 10.231 1.00 92.38 393 THR A O 1
ATOM 3057 N N . ALA A 1 394 ? 5.975 -5.284 9.624 1.00 90.75 394 ALA A N 1
ATOM 3058 C CA . ALA A 1 394 ? 7.061 -5.412 10.587 1.00 90.75 394 ALA A CA 1
ATOM 3059 C C . ALA A 1 394 ? 8.299 -4.640 10.102 1.00 90.75 394 ALA A C 1
ATOM 3061 O O . ALA A 1 394 ? 8.750 -4.828 8.976 1.00 90.75 394 ALA A O 1
ATOM 3062 N N . ALA A 1 395 ? 8.902 -3.811 10.959 1.00 90.06 395 ALA A N 1
ATOM 3063 C CA . ALA A 1 395 ? 9.919 -2.837 10.537 1.00 90.06 395 ALA A CA 1
ATOM 3064 C C . ALA A 1 395 ? 11.167 -3.435 9.862 1.00 90.06 395 ALA A C 1
ATOM 3066 O O . ALA A 1 395 ? 11.834 -2.773 9.067 1.00 90.06 395 ALA A O 1
ATOM 3067 N N . LYS A 1 396 ? 11.468 -4.711 10.138 1.00 86.81 396 LYS A N 1
ATOM 3068 C CA . LYS A 1 396 ? 12.529 -5.451 9.447 1.00 86.81 396 LYS A CA 1
ATOM 3069 C C . LYS A 1 396 ? 12.309 -5.538 7.932 1.00 86.81 396 LYS A C 1
ATOM 3071 O O . LYS A 1 396 ? 13.294 -5.575 7.208 1.00 86.81 396 LYS A O 1
ATOM 3076 N N . ALA A 1 397 ? 11.066 -5.522 7.441 1.00 87.94 397 ALA A N 1
ATOM 3077 C CA . ALA A 1 397 ? 10.760 -5.570 6.011 1.00 87.94 397 ALA A CA 1
ATOM 3078 C C . ALA A 1 397 ? 11.283 -4.335 5.263 1.00 87.94 397 ALA A C 1
ATOM 3080 O O . ALA A 1 397 ? 11.932 -4.486 4.232 1.00 87.94 397 ALA A O 1
ATOM 3081 N N . TRP A 1 398 ? 11.115 -3.134 5.835 1.00 87.12 398 TRP A N 1
ATOM 3082 C CA . TRP A 1 398 ? 11.710 -1.908 5.293 1.00 87.12 398 TRP A CA 1
ATOM 3083 C C . TRP A 1 398 ? 13.187 -1.712 5.676 1.00 87.12 398 TRP A C 1
ATOM 3085 O O . TRP A 1 398 ? 13.807 -0.749 5.242 1.00 87.12 398 TRP A O 1
ATOM 3095 N N . GLY A 1 399 ? 13.785 -2.628 6.445 1.00 86.88 399 GLY A N 1
ATOM 3096 C CA . GLY A 1 399 ? 15.219 -2.618 6.758 1.00 86.88 399 GLY A CA 1
ATOM 3097 C C . GLY A 1 399 ? 15.619 -1.858 8.025 1.00 86.88 399 GLY A C 1
ATOM 3098 O O . GLY A 1 399 ? 16.801 -1.569 8.192 1.00 86.88 399 GLY A O 1
ATOM 3099 N N . TRP A 1 400 ? 14.686 -1.556 8.939 1.00 87.75 400 TRP A N 1
ATOM 3100 C CA . TRP A 1 400 ? 15.019 -0.989 10.258 1.00 87.75 400 TRP A CA 1
ATOM 3101 C C . TRP A 1 400 ? 16.145 -1.773 10.958 1.00 87.75 400 TRP A C 1
ATOM 3103 O O . TRP A 1 400 ? 16.103 -3.003 11.012 1.00 87.75 400 TRP A O 1
ATOM 3113 N N . GLU A 1 401 ? 17.138 -1.054 11.498 1.00 83.94 401 GLU A N 1
ATOM 3114 C CA . GLU A 1 401 ? 18.351 -1.605 12.135 1.00 83.94 401 GLU A CA 1
ATOM 3115 C C . GLU A 1 401 ? 19.209 -2.538 11.243 1.00 83.94 401 GLU A C 1
ATOM 3117 O O . GLU A 1 401 ? 20.183 -3.111 11.729 1.00 83.94 401 GLU A O 1
ATOM 3122 N N . ASN A 1 402 ? 18.930 -2.643 9.935 1.00 78.62 402 ASN A N 1
ATOM 3123 C CA . ASN A 1 402 ? 19.703 -3.451 8.988 1.00 78.62 402 ASN A CA 1
ATOM 3124 C C . ASN A 1 402 ? 19.974 -2.705 7.665 1.00 78.62 402 ASN A C 1
ATOM 3126 O O . ASN A 1 402 ? 19.216 -2.797 6.699 1.00 78.62 402 ASN A O 1
ATOM 3130 N N . THR A 1 403 ? 21.123 -2.028 7.601 1.00 61.12 403 THR A N 1
ATOM 3131 C CA . THR A 1 403 ? 21.624 -1.313 6.411 1.00 61.12 403 THR A CA 1
ATOM 3132 C C . THR A 1 403 ? 22.006 -2.215 5.232 1.00 61.12 403 THR A C 1
ATOM 3134 O O . THR A 1 403 ? 22.293 -1.699 4.157 1.00 61.12 403 THR A O 1
ATOM 3137 N N . GLU A 1 404 ? 22.027 -3.538 5.409 1.00 59.59 404 GLU A N 1
ATOM 3138 C CA . GLU A 1 404 ? 22.367 -4.521 4.368 1.00 59.59 404 GLU A CA 1
ATOM 3139 C C . GLU A 1 404 ? 21.132 -5.309 3.881 1.00 59.59 404 GLU A C 1
ATOM 3141 O O . GLU A 1 404 ? 21.262 -6.274 3.122 1.00 59.59 404 GLU A O 1
ATOM 3146 N N . ASN A 1 405 ? 19.915 -4.924 4.298 1.00 62.03 405 ASN A N 1
ATOM 3147 C CA . ASN A 1 405 ? 18.706 -5.671 3.961 1.00 62.03 405 ASN A CA 1
ATOM 3148 C C . ASN A 1 405 ? 18.295 -5.530 2.483 1.00 62.03 405 ASN A C 1
ATOM 3150 O O . ASN A 1 405 ? 17.501 -4.672 2.111 1.00 62.03 405 ASN A O 1
ATOM 3154 N N . THR A 1 406 ? 18.779 -6.454 1.659 1.00 58.59 406 THR A N 1
ATOM 3155 C CA . THR A 1 406 ? 18.398 -6.633 0.246 1.00 58.59 406 THR A CA 1
ATOM 3156 C C . THR A 1 406 ? 17.269 -7.660 0.045 1.00 58.59 406 THR A C 1
ATOM 3158 O O . THR A 1 406 ? 16.916 -8.006 -1.092 1.00 58.59 406 THR A O 1
ATOM 3161 N N . ALA A 1 407 ? 16.681 -8.180 1.133 1.00 65.69 407 ALA A N 1
ATOM 3162 C CA . ALA A 1 407 ? 15.651 -9.216 1.062 1.00 65.69 407 ALA A CA 1
ATOM 3163 C C . ALA A 1 407 ? 14.340 -8.701 0.448 1.00 65.69 407 ALA A C 1
ATOM 3165 O O . ALA A 1 407 ? 13.729 -9.436 -0.323 1.00 65.69 407 ALA A O 1
ATOM 3166 N N . TYR A 1 408 ? 13.968 -7.443 0.705 1.00 73.44 408 TYR A N 1
ATOM 3167 C CA . TYR A 1 408 ? 12.734 -6.816 0.218 1.00 73.44 408 TYR A CA 1
ATOM 3168 C C . TYR A 1 408 ? 13.002 -5.430 -0.372 1.00 73.44 408 TYR A C 1
ATOM 3170 O O . TYR A 1 408 ? 14.039 -4.820 -0.124 1.00 73.44 408 TYR A O 1
ATOM 3178 N N . ASN A 1 409 ? 12.032 -4.928 -1.130 1.00 84.44 409 ASN A N 1
ATOM 3179 C CA . ASN A 1 409 ? 11.950 -3.533 -1.543 1.00 84.44 409 ASN A CA 1
ATOM 3180 C C . ASN A 1 409 ? 11.227 -2.739 -0.426 1.00 84.44 409 ASN A C 1
ATOM 3182 O O . ASN A 1 409 ? 10.048 -3.013 -0.177 1.00 84.44 409 ASN A O 1
ATOM 3186 N N . PRO A 1 410 ? 11.883 -1.780 0.266 1.00 86.31 410 PRO A N 1
ATOM 3187 C CA . PRO A 1 410 ? 11.284 -1.095 1.415 1.00 86.31 410 PRO A CA 1
ATOM 3188 C C . PRO A 1 410 ? 9.972 -0.381 1.084 1.00 86.31 410 PRO A C 1
ATOM 3190 O O . PRO A 1 410 ? 9.003 -0.503 1.833 1.00 86.31 410 PRO A O 1
ATOM 3193 N N . LEU A 1 411 ? 9.920 0.295 -0.066 1.00 87.94 411 LEU A N 1
ATOM 3194 C CA . LEU A 1 411 ? 8.755 1.049 -0.529 1.00 87.94 411 LEU A CA 1
ATOM 3195 C C . LEU A 1 411 ? 7.605 0.134 -0.968 1.00 87.94 411 LEU A C 1
ATOM 3197 O O . LEU A 1 411 ? 6.447 0.493 -0.780 1.00 87.94 411 LEU A O 1
ATOM 3201 N N . ALA A 1 412 ? 7.897 -1.067 -1.475 1.00 91.25 412 ALA A N 1
ATOM 3202 C CA . ALA A 1 412 ? 6.869 -2.079 -1.719 1.00 91.25 412 ALA A CA 1
ATOM 3203 C C . ALA A 1 412 ? 6.284 -2.653 -0.414 1.00 91.25 412 ALA A C 1
ATOM 3205 O O . ALA A 1 412 ? 5.109 -3.011 -0.381 1.00 91.25 412 ALA A O 1
ATOM 3206 N N . SER A 1 413 ? 7.059 -2.715 0.675 1.00 91.00 413 SER A N 1
ATOM 3207 C CA . SER A 1 413 ? 6.583 -3.230 1.972 1.00 91.00 413 SER A CA 1
ATOM 3208 C C . SER A 1 413 ? 5.687 -2.258 2.764 1.00 91.00 413 SER A C 1
ATOM 3210 O O . SER A 1 413 ? 5.163 -2.624 3.819 1.00 91.00 413 SER A O 1
ATOM 3212 N N . ILE A 1 414 ? 5.507 -1.020 2.284 1.00 91.31 414 ILE A N 1
ATOM 3213 C CA . ILE A 1 414 ? 4.824 0.069 2.996 1.00 91.31 414 ILE A CA 1
ATOM 3214 C C . ILE A 1 414 ? 3.578 0.537 2.228 1.00 91.31 414 ILE A C 1
ATOM 3216 O O . ILE A 1 414 ? 3.662 0.983 1.082 1.00 91.31 414 ILE A O 1
ATOM 3220 N N . ALA A 1 415 ? 2.428 0.527 2.911 1.00 93.38 415 ALA A N 1
ATOM 3221 C CA . ALA A 1 415 ? 1.191 1.125 2.414 1.00 93.38 415 ALA A CA 1
ATOM 3222 C C . ALA A 1 415 ? 1.413 2.600 2.030 1.00 93.38 415 ALA A C 1
ATOM 3224 O O . ALA A 1 415 ? 1.884 3.410 2.833 1.00 93.38 415 ALA A O 1
ATOM 3225 N N . SER A 1 416 ? 1.081 2.939 0.787 1.00 92.69 416 SER A N 1
ATOM 3226 C CA . SER A 1 416 ? 1.451 4.211 0.158 1.00 92.69 416 SER A CA 1
ATOM 3227 C C . SER A 1 416 ? 0.261 4.828 -0.575 1.00 92.69 416 SER A C 1
ATOM 3229 O O . SER A 1 416 ? -0.534 4.113 -1.183 1.00 92.69 416 SER A O 1
ATOM 3231 N N . ALA A 1 417 ? 0.130 6.153 -0.564 1.00 93.81 417 ALA A N 1
ATOM 3232 C CA . ALA A 1 417 ? -0.822 6.853 -1.420 1.00 93.81 417 ALA A CA 1
ATOM 3233 C C . ALA A 1 417 ? -0.214 7.028 -2.820 1.00 93.81 417 ALA A C 1
ATOM 3235 O O . ALA A 1 417 ? 0.813 7.688 -2.982 1.00 93.81 417 ALA A O 1
ATOM 3236 N N . VAL A 1 418 ? -0.846 6.431 -3.830 1.00 95.69 418 VAL A N 1
ATOM 3237 C CA . VAL A 1 418 ? -0.408 6.509 -5.226 1.00 95.69 418 VAL A CA 1
ATOM 3238 C C . VAL A 1 418 ? -1.295 7.469 -6.001 1.00 95.69 418 VAL A C 1
ATOM 3240 O O . VAL A 1 418 ? -2.513 7.292 -6.026 1.00 95.69 418 VAL A O 1
ATOM 3243 N N . ILE A 1 419 ? -0.673 8.441 -6.669 1.00 96.56 419 ILE A N 1
ATOM 3244 C CA . ILE A 1 419 ? -1.287 9.272 -7.712 1.00 96.56 419 ILE A CA 1
ATOM 3245 C C . ILE A 1 419 ? -0.886 8.684 -9.065 1.00 96.56 419 ILE A C 1
ATOM 3247 O O . ILE A 1 419 ? 0.307 8.501 -9.308 1.00 96.56 419 ILE A O 1
ATOM 3251 N N . VAL A 1 420 ? -1.854 8.447 -9.950 1.00 97.94 420 VAL A N 1
ATOM 3252 C CA . VAL A 1 420 ? -1.618 8.093 -11.359 1.00 97.94 420 VAL A CA 1
ATOM 3253 C C . VAL A 1 420 ? -2.114 9.192 -12.293 1.00 97.94 420 VAL A C 1
ATOM 3255 O O . VAL A 1 420 ? -3.036 9.949 -11.970 1.00 97.94 420 VAL A O 1
ATOM 3258 N N . GLY A 1 421 ? -1.492 9.263 -13.461 1.00 97.12 421 GLY A N 1
ATOM 3259 C CA . GLY A 1 421 ? -1.804 10.229 -14.503 1.00 97.12 421 GLY A CA 1
ATOM 3260 C C . GLY A 1 421 ? -0.937 10.004 -15.735 1.00 97.12 421 GLY A C 1
ATOM 3261 O O . GLY A 1 421 ? -0.264 8.975 -15.850 1.00 97.12 421 GLY A O 1
ATOM 3262 N N . HIS A 1 422 ? -0.920 10.980 -16.637 1.00 96.31 422 HIS A N 1
ATOM 3263 C CA . HIS A 1 422 ? -0.122 10.924 -17.861 1.00 96.31 422 HIS A CA 1
ATOM 3264 C C . HIS A 1 422 ? 0.594 12.241 -18.154 1.00 96.31 422 HIS A C 1
ATOM 3266 O O . HIS A 1 422 ? 0.239 13.289 -17.619 1.00 96.31 422 HIS A O 1
ATOM 3272 N N . TYR A 1 423 ? 1.611 12.192 -19.010 1.00 95.06 423 TYR A N 1
ATOM 3273 C CA . TYR A 1 423 ? 2.311 13.379 -19.483 1.00 95.06 423 TYR A CA 1
ATOM 3274 C C . TYR A 1 423 ? 1.691 13.952 -20.758 1.00 95.06 423 TYR A C 1
ATOM 3276 O O . TYR A 1 423 ? 1.451 13.247 -21.740 1.00 95.06 423 TYR A O 1
ATOM 3284 N N . GLU A 1 424 ? 1.500 15.267 -20.766 1.00 93.44 424 GLU A N 1
ATOM 3285 C CA . GLU A 1 424 ? 1.403 16.061 -21.987 1.00 93.44 424 GLU A CA 1
ATOM 3286 C C . GLU A 1 424 ? 2.794 16.598 -22.340 1.00 93.44 424 GLU A C 1
ATOM 3288 O O . GLU A 1 424 ? 3.549 17.027 -21.464 1.00 93.44 424 GLU A O 1
ATOM 3293 N N . LEU A 1 425 ? 3.152 16.522 -23.625 1.00 93.12 425 LEU A N 1
ATOM 3294 C CA . LEU A 1 425 ? 4.484 16.851 -24.128 1.00 93.12 425 LEU A CA 1
ATOM 3295 C C . LEU A 1 425 ? 4.407 18.055 -25.070 1.00 93.12 425 LEU A C 1
ATOM 3297 O O . LEU A 1 425 ? 3.603 18.069 -26.001 1.00 93.12 425 LEU A O 1
ATOM 3301 N N . GLU A 1 426 ? 5.301 19.023 -24.884 1.00 92.69 426 GLU A N 1
ATOM 3302 C CA . GLU A 1 426 ? 5.529 20.126 -25.822 1.00 92.69 426 GLU A CA 1
ATOM 3303 C C . GLU A 1 426 ? 6.947 20.030 -26.401 1.00 92.69 426 GLU A C 1
ATOM 3305 O O . GLU A 1 426 ? 7.928 19.908 -25.666 1.00 92.69 426 GLU A O 1
ATOM 3310 N N . ALA A 1 427 ? 7.068 20.082 -27.730 1.00 92.06 427 ALA A N 1
ATOM 3311 C CA . ALA A 1 427 ? 8.358 20.068 -28.415 1.00 92.06 427 ALA A CA 1
ATOM 3312 C C . ALA A 1 427 ? 9.025 21.452 -28.370 1.00 92.06 427 ALA A C 1
ATOM 3314 O O . ALA A 1 427 ? 8.432 22.462 -28.743 1.00 92.06 427 ALA A O 1
ATOM 3315 N N . THR A 1 428 ? 10.292 21.497 -27.962 1.00 89.94 428 THR A N 1
ATOM 3316 C CA . THR A 1 428 ? 11.064 22.734 -27.765 1.00 89.94 428 THR A CA 1
ATOM 3317 C C . THR A 1 428 ? 12.360 22.728 -28.580 1.00 89.94 428 THR A C 1
ATOM 3319 O O . THR A 1 428 ? 12.822 21.688 -29.053 1.00 89.94 428 THR A O 1
ATOM 3322 N N . GLY A 1 429 ? 12.963 23.905 -28.782 1.00 78.56 429 GLY A N 1
ATOM 3323 C CA . GLY A 1 429 ? 14.307 24.029 -29.369 1.00 78.56 429 GLY A CA 1
ATOM 3324 C C . GLY A 1 429 ? 14.463 23.577 -30.830 1.00 78.56 429 GLY A C 1
ATOM 3325 O O . GLY A 1 429 ? 15.592 23.463 -31.297 1.00 78.56 429 GLY A O 1
ATOM 3326 N N . GLY A 1 430 ? 13.367 23.323 -31.555 1.00 79.25 430 GLY A N 1
ATOM 3327 C CA . GLY A 1 430 ? 13.406 22.748 -32.908 1.00 79.25 430 GLY A CA 1
ATOM 3328 C C . GLY A 1 430 ? 13.472 21.215 -32.944 1.00 79.25 430 GLY A C 1
ATOM 3329 O O . GLY A 1 430 ? 13.819 20.652 -33.981 1.00 79.25 430 GLY A O 1
ATOM 3330 N N . SER A 1 431 ? 13.148 20.549 -31.831 1.00 85.94 431 SER A N 1
ATOM 3331 C CA . SER A 1 431 ? 12.967 19.091 -31.756 1.00 85.94 431 SER A CA 1
ATOM 3332 C C . SER A 1 431 ? 11.826 18.605 -32.661 1.00 85.94 431 SER A C 1
ATOM 3334 O O . SER A 1 431 ? 11.018 19.398 -33.150 1.00 85.94 431 SER A O 1
ATOM 3336 N N . ALA A 1 432 ? 11.750 17.290 -32.883 1.00 84.81 432 ALA A N 1
ATOM 3337 C CA . ALA A 1 432 ? 10.646 16.686 -33.623 1.00 84.81 432 ALA A CA 1
ATOM 3338 C C . ALA A 1 432 ? 9.293 17.004 -32.961 1.00 84.81 432 ALA A C 1
ATOM 3340 O O . ALA A 1 432 ? 9.196 17.112 -31.739 1.00 84.81 432 ALA A O 1
ATOM 3341 N N . ALA A 1 433 ? 8.243 17.144 -33.773 1.00 87.38 433 ALA A N 1
ATOM 3342 C CA . ALA A 1 433 ? 6.887 17.253 -33.252 1.00 87.38 433 ALA A CA 1
ATOM 3343 C C . ALA A 1 433 ? 6.496 15.955 -32.527 1.00 87.38 433 ALA A C 1
ATOM 3345 O O . ALA A 1 433 ? 6.876 14.863 -32.956 1.00 87.38 433 ALA A O 1
ATOM 3346 N N . VAL A 1 434 ? 5.720 16.082 -31.450 1.00 88.56 434 VAL A N 1
ATOM 3347 C CA . VAL A 1 434 ? 5.128 14.932 -30.754 1.00 88.56 434 VAL A CA 1
ATOM 3348 C C . VAL A 1 434 ? 4.182 14.208 -31.730 1.00 88.56 434 VAL A C 1
ATOM 3350 O O . VAL A 1 434 ? 3.412 14.894 -32.410 1.00 88.56 434 VAL A O 1
ATOM 3353 N N . PRO A 1 435 ? 4.234 12.866 -31.848 1.00 86.06 435 PRO A N 1
ATOM 3354 C CA . PRO A 1 435 ? 3.343 12.112 -32.726 1.00 86.06 435 PRO A CA 1
ATOM 3355 C C . PRO A 1 435 ? 1.857 12.373 -32.441 1.00 86.06 435 PRO A C 1
ATOM 3357 O O . PRO A 1 435 ? 1.438 12.521 -31.295 1.00 86.06 435 PRO A O 1
ATOM 3360 N N . GLU A 1 436 ? 1.038 12.407 -33.493 1.00 82.56 436 GLU A N 1
ATOM 3361 C CA . GLU A 1 436 ? -0.413 12.521 -33.342 1.00 82.56 436 GLU A CA 1
ATOM 3362 C C . GLU A 1 436 ? -1.013 11.152 -32.986 1.00 82.56 436 GLU A C 1
ATOM 3364 O O . GLU A 1 436 ? -0.814 10.169 -33.698 1.00 82.56 436 GLU A O 1
ATOM 3369 N N . GLY A 1 437 ? -1.757 11.089 -31.879 1.00 75.38 437 GLY A N 1
ATOM 3370 C CA . GLY A 1 437 ? -2.485 9.895 -31.434 1.00 75.38 437 GLY A CA 1
ATOM 3371 C C . GLY A 1 437 ? -1.699 8.925 -30.543 1.00 75.38 437 GLY A C 1
ATOM 3372 O O . GLY A 1 437 ? -2.324 8.271 -29.715 1.00 75.38 437 GLY A O 1
ATOM 3373 N N . ASP A 1 438 ? -0.368 8.874 -30.643 1.00 76.69 438 ASP A N 1
ATOM 3374 C CA . ASP A 1 438 ? 0.492 8.078 -29.752 1.00 76.69 438 ASP A CA 1
ATOM 3375 C C . ASP A 1 438 ? 1.250 8.982 -28.766 1.00 76.69 438 ASP A C 1
ATOM 3377 O O . ASP A 1 438 ? 2.043 9.836 -29.165 1.00 76.69 438 ASP A O 1
ATOM 3381 N N . LYS A 1 439 ? 1.001 8.788 -27.464 1.00 84.12 439 LYS A N 1
ATOM 3382 C CA . LYS A 1 439 ? 1.692 9.490 -26.367 1.00 84.12 439 LYS A CA 1
ATOM 3383 C C . LYS A 1 439 ? 2.903 8.713 -25.824 1.00 84.12 439 LYS A C 1
ATOM 3385 O O . LYS A 1 439 ? 3.545 9.180 -24.885 1.00 84.12 439 LYS A O 1
ATOM 3390 N N . THR A 1 440 ? 3.219 7.540 -26.370 1.00 95.12 440 THR A N 1
ATOM 3391 C CA . THR A 1 440 ? 4.283 6.658 -25.873 1.00 95.12 440 THR A CA 1
ATOM 3392 C C . THR A 1 440 ? 5.669 7.251 -26.095 1.00 95.12 440 THR A C 1
ATOM 3394 O O . THR A 1 440 ? 6.056 7.552 -27.224 1.00 95.12 440 THR A O 1
ATOM 3397 N N . PHE A 1 441 ? 6.466 7.358 -25.029 1.00 96.25 441 PHE A N 1
ATOM 3398 C CA . PHE A 1 441 ? 7.853 7.817 -25.128 1.00 96.25 441 PHE A CA 1
ATOM 3399 C C . PHE A 1 441 ? 8.819 7.035 -24.235 1.00 96.25 441 PHE A C 1
ATOM 3401 O O . PHE A 1 441 ? 8.441 6.360 -23.274 1.00 96.25 441 PHE A O 1
ATOM 3408 N N . TYR A 1 442 ? 10.099 7.154 -24.573 1.00 97.31 442 TYR A N 1
ATOM 3409 C CA . TYR A 1 442 ? 11.211 6.434 -23.971 1.00 97.31 442 TYR A CA 1
ATOM 3410 C C . TYR A 1 442 ? 12.281 7.411 -23.499 1.00 97.31 442 TYR A C 1
ATOM 3412 O O . TYR A 1 442 ? 12.713 8.268 -24.270 1.00 97.31 442 TYR A O 1
ATOM 3420 N N . LEU A 1 443 ? 12.766 7.249 -22.268 1.00 96.50 443 LEU A N 1
ATOM 3421 C CA . LEU A 1 443 ? 13.964 7.946 -21.789 1.00 96.50 443 LEU A CA 1
ATOM 3422 C C . LEU A 1 443 ? 15.162 6.989 -21.839 1.00 96.50 443 LEU A C 1
ATOM 3424 O O . LEU A 1 443 ? 15.139 5.940 -21.191 1.00 96.50 443 LEU A O 1
ATOM 3428 N N . TYR A 1 444 ? 16.200 7.337 -22.609 1.00 96.12 444 TYR A N 1
ATOM 3429 C CA . TYR A 1 444 ? 17.389 6.491 -22.789 1.00 96.12 444 TYR A CA 1
ATOM 3430 C C . TYR A 1 444 ? 18.686 7.301 -22.896 1.00 96.12 444 TYR A C 1
ATOM 3432 O O . TYR A 1 444 ? 18.875 8.109 -23.804 1.00 96.12 444 TYR A O 1
ATOM 3440 N N . GLY A 1 445 ? 19.617 7.052 -21.973 1.00 93.38 445 GLY A N 1
ATOM 3441 C CA . GLY A 1 445 ? 20.879 7.789 -21.890 1.00 93.38 445 GLY A CA 1
ATOM 3442 C C . GLY A 1 445 ? 20.705 9.274 -21.538 1.00 93.38 445 GLY A C 1
ATOM 3443 O O . GLY A 1 445 ? 19.598 9.816 -21.500 1.00 93.38 445 GLY A O 1
ATOM 3444 N N . LYS A 1 446 ? 21.824 9.946 -21.252 1.00 93.56 446 LYS A N 1
ATOM 3445 C CA . LYS A 1 446 ? 21.831 11.355 -20.846 1.00 93.56 446 LYS A CA 1
ATOM 3446 C C . LYS A 1 446 ? 22.817 12.188 -21.656 1.00 93.56 446 LYS A C 1
ATOM 3448 O O . LYS A 1 446 ? 23.945 11.760 -21.883 1.00 93.56 446 LYS A O 1
ATOM 3453 N N . THR A 1 447 ? 22.401 13.399 -22.015 1.00 92.75 447 THR A N 1
ATOM 3454 C CA . THR A 1 447 ? 23.238 14.441 -22.631 1.00 92.75 447 THR A CA 1
ATOM 3455 C C . THR A 1 447 ? 23.156 15.678 -21.744 1.00 92.75 447 THR A C 1
ATOM 3457 O O . THR A 1 447 ? 22.061 16.067 -21.346 1.00 92.75 447 THR A O 1
ATOM 3460 N N . GLU A 1 448 ? 24.305 16.251 -21.371 1.00 90.69 448 GLU A N 1
ATOM 3461 C CA . GLU A 1 448 ? 24.406 17.404 -20.449 1.00 90.69 448 GLU A CA 1
ATOM 3462 C C . GLU A 1 448 ? 23.673 17.204 -19.098 1.00 90.69 448 GLU A C 1
ATOM 3464 O O . GLU A 1 448 ? 23.226 18.148 -18.455 1.00 90.69 448 GLU A O 1
ATOM 3469 N N . GLY A 1 449 ? 23.562 15.949 -18.643 1.00 88.50 449 GLY A N 1
ATOM 3470 C CA . GLY A 1 449 ? 22.899 15.564 -17.387 1.00 88.50 449 GLY A CA 1
ATOM 3471 C C . GLY A 1 449 ? 21.386 15.327 -17.492 1.00 88.50 449 GLY A C 1
ATOM 3472 O O . GLY A 1 449 ? 20.822 14.649 -16.628 1.00 88.50 449 GLY A O 1
ATOM 3473 N N . LYS A 1 450 ? 20.747 15.796 -18.569 1.00 91.75 450 LYS A N 1
ATOM 3474 C CA . LYS A 1 450 ? 19.332 15.556 -18.884 1.00 91.75 450 LYS A CA 1
ATOM 3475 C C . LYS A 1 450 ? 19.130 14.244 -19.643 1.00 91.75 450 LYS A C 1
ATOM 3477 O O . LYS A 1 450 ? 20.012 13.819 -20.388 1.00 91.75 450 LYS A O 1
ATOM 3482 N N . TRP A 1 451 ? 17.966 13.619 -19.489 1.00 94.88 451 TRP A N 1
ATOM 3483 C CA . TRP A 1 451 ? 17.544 12.455 -20.272 1.00 94.88 451 TRP A CA 1
ATOM 3484 C C . TRP A 1 451 ? 17.291 12.815 -21.739 1.00 94.88 451 TRP A C 1
ATOM 3486 O O . TRP A 1 451 ? 16.724 13.865 -22.042 1.00 94.88 451 TRP A O 1
ATOM 3496 N N . ASN A 1 452 ? 17.659 11.920 -22.654 1.00 95.00 452 ASN A N 1
ATOM 3497 C CA . ASN A 1 452 ? 17.234 12.011 -24.051 1.00 95.00 452 ASN A CA 1
ATOM 3498 C C . ASN A 1 452 ? 15.893 11.283 -24.226 1.00 95.00 452 ASN A C 1
ATOM 3500 O O . ASN A 1 452 ? 15.758 10.142 -23.776 1.00 95.00 452 ASN A O 1
ATOM 3504 N N . LEU A 1 453 ? 14.925 11.944 -24.868 1.00 94.88 453 LEU A N 1
ATOM 3505 C CA . LEU A 1 453 ? 13.597 11.397 -25.150 1.00 94.88 453 LEU A CA 1
ATOM 3506 C C . LEU A 1 453 ? 13.514 10.890 -26.593 1.00 94.88 453 LEU A C 1
ATOM 3508 O O . LEU A 1 453 ? 13.910 11.590 -27.526 1.00 94.88 453 LEU A O 1
ATOM 3512 N N . TYR A 1 454 ? 12.960 9.691 -26.755 1.00 94.94 454 TYR A N 1
ATOM 3513 C CA . TYR A 1 454 ? 12.712 9.031 -28.036 1.00 94.94 454 TYR A CA 1
ATOM 3514 C C . TYR A 1 454 ? 11.250 8.586 -28.136 1.00 94.94 454 TYR A C 1
ATOM 3516 O O . TYR A 1 454 ? 10.627 8.249 -27.129 1.00 94.94 454 TYR A O 1
ATOM 3524 N N . PHE A 1 455 ? 10.731 8.527 -29.359 1.00 94.12 455 PHE A N 1
ATOM 3525 C CA . PHE A 1 455 ? 9.458 7.874 -29.686 1.00 94.12 455 PHE A CA 1
ATOM 3526 C C . PHE A 1 455 ? 9.717 6.482 -30.286 1.00 94.12 455 PHE A C 1
ATOM 3528 O O . PHE A 1 455 ? 10.855 6.171 -30.660 1.00 94.12 455 PHE A O 1
ATOM 3535 N N . GLU A 1 456 ? 8.671 5.660 -30.405 1.00 91.00 456 GLU A N 1
ATOM 3536 C CA . GLU A 1 456 ? 8.718 4.268 -30.893 1.00 91.00 456 GLU A CA 1
ATOM 3537 C C . GLU A 1 456 ? 9.587 4.098 -32.157 1.00 91.00 456 GLU A C 1
ATOM 3539 O O . GLU A 1 456 ? 10.512 3.291 -32.189 1.00 91.00 456 GLU A O 1
ATOM 3544 N N . SER A 1 457 ? 9.399 4.971 -33.151 1.00 89.06 457 SER A N 1
ATOM 3545 C CA . SER A 1 457 ? 10.125 4.991 -34.434 1.00 89.06 457 SER A CA 1
ATOM 3546 C C . SER A 1 457 ? 11.599 5.434 -34.372 1.00 89.06 457 SER A C 1
ATOM 3548 O O . SER A 1 457 ? 12.198 5.721 -35.408 1.00 89.06 457 SER A O 1
ATOM 3550 N N . SER A 1 458 ? 12.186 5.554 -33.178 1.00 92.62 458 SER A N 1
ATOM 3551 C CA . SER A 1 458 ? 13.551 6.072 -32.985 1.00 92.62 458 SER A CA 1
ATOM 3552 C C . SER A 1 458 ? 14.335 5.451 -31.822 1.00 92.62 458 SER A C 1
ATOM 3554 O O . SER A 1 458 ? 15.561 5.590 -31.777 1.00 92.62 458 SER A O 1
ATOM 3556 N N . ILE A 1 459 ? 13.670 4.757 -30.888 1.00 95.25 459 ILE A N 1
ATOM 3557 C CA . ILE A 1 459 ? 14.340 4.139 -29.734 1.00 95.25 459 ILE A CA 1
ATOM 3558 C C . ILE A 1 459 ? 15.215 2.941 -30.140 1.00 95.25 459 ILE A C 1
ATOM 3560 O O . ILE A 1 459 ? 16.333 2.819 -29.636 1.00 95.25 459 ILE A O 1
ATOM 3564 N N . VAL A 1 460 ? 14.775 2.120 -31.105 1.00 96.62 460 VAL A N 1
ATOM 3565 C CA . VAL A 1 460 ? 15.565 0.998 -31.656 1.00 96.62 460 VAL A CA 1
ATOM 3566 C C . VAL A 1 460 ? 16.905 1.524 -32.176 1.00 96.62 460 VAL A C 1
ATOM 3568 O O . VAL A 1 460 ? 17.964 1.171 -31.650 1.00 96.62 460 VAL A O 1
ATOM 3571 N N . GLY A 1 461 ? 16.871 2.482 -33.105 1.00 95.44 461 GLY A N 1
ATOM 3572 C CA . GLY A 1 461 ? 18.050 3.170 -33.621 1.00 95.44 461 GLY A CA 1
ATOM 3573 C C . GLY A 1 461 ? 18.925 3.857 -32.576 1.00 95.44 461 GLY A C 1
ATOM 3574 O O . GLY A 1 461 ? 20.119 4.034 -32.828 1.00 95.44 461 GLY A O 1
ATOM 3575 N N . ALA A 1 462 ? 18.400 4.244 -31.414 1.00 94.75 462 ALA A N 1
ATOM 3576 C CA . ALA A 1 462 ? 19.205 4.799 -30.325 1.00 94.75 462 ALA A CA 1
ATOM 3577 C C . ALA A 1 462 ? 19.974 3.709 -29.554 1.00 94.75 462 ALA A C 1
ATOM 3579 O O . ALA A 1 462 ? 21.165 3.881 -29.275 1.00 94.75 462 ALA A O 1
ATOM 3580 N N . MET A 1 463 ? 19.329 2.577 -29.250 1.00 96.31 463 MET A N 1
ATOM 3581 C CA . MET A 1 463 ? 19.930 1.466 -28.494 1.00 96.31 463 MET A CA 1
ATOM 3582 C C . MET A 1 463 ? 20.876 0.609 -29.356 1.00 96.31 463 MET A C 1
ATOM 3584 O O . MET A 1 463 ? 21.975 0.261 -28.917 1.00 96.31 463 MET A O 1
ATOM 3588 N N . VAL A 1 464 ? 20.515 0.333 -30.616 1.00 95.56 464 VAL A N 1
ATOM 3589 C CA . VAL A 1 464 ? 21.326 -0.449 -31.577 1.00 95.56 464 VAL A CA 1
ATOM 3590 C C . VAL A 1 464 ? 22.718 0.156 -31.795 1.00 95.56 464 VAL A C 1
ATOM 3592 O O . VAL A 1 464 ? 23.697 -0.565 -31.990 1.00 95.56 464 VAL A O 1
ATOM 3595 N N . LYS A 1 465 ? 22.853 1.483 -31.701 1.00 92.62 465 LYS A N 1
ATOM 3596 C CA . LYS A 1 465 ? 24.151 2.166 -31.834 1.00 92.62 465 LYS A CA 1
ATOM 3597 C C . LYS A 1 465 ? 25.128 1.832 -30.693 1.00 92.62 465 LYS A C 1
ATOM 3599 O O . LYS A 1 465 ? 26.338 1.945 -30.899 1.00 92.62 465 LYS A O 1
ATOM 3604 N N . GLN A 1 466 ? 24.632 1.380 -29.535 1.00 89.56 466 GLN A N 1
ATOM 3605 C CA . GLN A 1 466 ? 25.434 1.049 -28.347 1.00 89.56 466 GLN A CA 1
ATOM 3606 C C . GLN A 1 466 ? 25.696 -0.463 -28.183 1.00 89.56 466 GLN A C 1
ATOM 3608 O O . GLN A 1 466 ? 26.734 -0.848 -27.643 1.00 89.56 466 GLN A O 1
ATOM 3613 N N . GLN A 1 467 ? 24.807 -1.332 -28.681 1.00 93.62 467 GLN A N 1
ATOM 3614 C CA . GLN A 1 467 ? 24.915 -2.789 -28.498 1.00 93.62 467 GLN A CA 1
ATOM 3615 C C . GLN A 1 467 ? 26.194 -3.371 -29.131 1.00 93.62 467 GLN A C 1
ATOM 3617 O O . GLN A 1 467 ? 26.622 -2.919 -30.190 1.00 93.62 467 GLN A O 1
ATOM 3622 N N . SER A 1 468 ? 26.816 -4.390 -28.533 1.00 93.81 468 SER A N 1
ATOM 3623 C CA . SER A 1 468 ? 28.002 -5.065 -29.117 1.00 93.81 468 SER A CA 1
ATOM 3624 C C . SER A 1 468 ? 27.953 -6.597 -28.999 1.00 93.81 468 SER A C 1
ATOM 3626 O O . SER A 1 468 ? 28.986 -7.260 -28.969 1.00 93.81 468 SER A O 1
ATOM 3628 N N . VAL A 1 469 ? 26.742 -7.150 -28.908 1.00 95.00 469 VAL A N 1
ATOM 3629 C CA . VAL A 1 469 ? 26.439 -8.581 -28.726 1.00 95.00 469 VAL A CA 1
ATOM 3630 C C . VAL A 1 469 ? 26.086 -9.245 -30.058 1.00 95.00 469 VAL A C 1
ATOM 3632 O O . VAL A 1 469 ? 26.564 -10.338 -30.355 1.00 95.00 469 VAL A O 1
ATOM 3635 N N . VAL A 1 470 ? 25.252 -8.572 -30.854 1.00 96.12 470 VAL A N 1
ATOM 3636 C CA . VAL A 1 470 ? 24.777 -9.025 -32.164 1.00 96.12 470 VAL A CA 1
ATOM 3637 C C . VAL A 1 470 ? 25.710 -8.494 -33.241 1.00 96.12 470 VAL A C 1
ATOM 3639 O O . VAL A 1 470 ? 25.998 -7.295 -33.305 1.00 96.12 470 VAL A O 1
ATOM 3642 N N . LEU A 1 471 ? 26.183 -9.394 -34.092 1.00 95.19 471 LEU A N 1
ATOM 3643 C CA . LEU A 1 471 ? 27.211 -9.165 -35.096 1.00 95.19 471 LEU A CA 1
ATOM 3644 C C . LEU A 1 471 ? 26.689 -9.558 -36.485 1.00 95.19 471 LEU A C 1
ATOM 3646 O O . LEU A 1 471 ? 25.877 -10.471 -36.608 1.00 95.19 471 LEU A O 1
ATOM 3650 N N . LYS A 1 472 ? 27.220 -8.935 -37.536 1.00 93.06 472 LYS A N 1
ATOM 3651 C CA . LYS A 1 472 ? 27.103 -9.409 -38.927 1.00 93.06 472 LYS A CA 1
ATOM 3652 C C . LYS A 1 472 ? 28.471 -9.881 -39.425 1.00 93.06 472 LYS A C 1
ATOM 3654 O O . LYS A 1 472 ? 29.509 -9.369 -38.996 1.00 93.06 472 LYS A O 1
ATOM 3659 N N . ARG A 1 473 ? 28.486 -10.860 -40.330 1.00 91.62 473 ARG A N 1
ATOM 3660 C CA . ARG A 1 473 ? 29.714 -11.399 -40.938 1.00 91.62 473 ARG A CA 1
ATOM 3661 C C . ARG A 1 473 ? 30.111 -10.564 -42.159 1.00 91.62 473 ARG A C 1
ATOM 3663 O O . ARG A 1 473 ? 29.402 -10.580 -43.157 1.00 91.62 473 ARG A O 1
ATOM 3670 N N . THR A 1 474 ? 31.248 -9.874 -42.111 1.00 90.31 474 THR A N 1
ATOM 3671 C CA . THR A 1 474 ? 31.724 -9.006 -43.213 1.00 90.31 474 THR A CA 1
ATOM 3672 C C . THR A 1 474 ? 32.736 -9.681 -44.137 1.00 90.31 474 THR A C 1
ATOM 3674 O O . THR A 1 474 ? 32.869 -9.301 -45.298 1.00 90.31 474 THR A O 1
ATOM 3677 N N . ALA A 1 475 ? 33.427 -10.710 -43.649 1.00 87.50 475 ALA A N 1
ATOM 3678 C CA . ALA A 1 475 ? 34.280 -11.601 -44.434 1.00 87.50 475 ALA A CA 1
ATOM 3679 C C . ALA A 1 475 ? 34.361 -12.974 -43.731 1.00 87.50 475 ALA A C 1
ATOM 3681 O O . ALA A 1 475 ? 33.906 -13.099 -42.589 1.00 87.50 475 ALA A O 1
ATOM 3682 N N . PRO A 1 476 ? 34.933 -14.026 -44.349 1.00 84.69 476 PRO A N 1
ATOM 3683 C CA . PRO A 1 476 ? 35.150 -15.300 -43.666 1.00 84.69 476 PRO A CA 1
ATOM 3684 C C . PRO A 1 476 ? 35.875 -15.104 -42.326 1.00 84.69 476 PRO A C 1
ATOM 3686 O O . PRO A 1 476 ? 36.921 -14.458 -42.263 1.00 84.69 476 PRO A O 1
ATOM 3689 N N . ASN A 1 477 ? 35.285 -15.630 -41.250 1.00 83.19 477 ASN A N 1
ATOM 3690 C CA . ASN A 1 477 ? 35.745 -15.489 -39.861 1.00 83.19 477 ASN A CA 1
ATOM 3691 C C . ASN A 1 477 ? 35.925 -14.038 -39.357 1.00 83.19 477 ASN A C 1
ATOM 3693 O O . ASN A 1 477 ? 36.583 -13.828 -38.340 1.00 83.19 477 ASN A O 1
ATOM 3697 N N . THR A 1 478 ? 35.337 -13.048 -40.035 1.00 90.50 478 THR A N 1
ATOM 3698 C CA . THR A 1 478 ? 35.408 -11.625 -39.670 1.00 90.50 478 THR A CA 1
ATOM 3699 C C . THR A 1 478 ? 34.006 -11.094 -39.401 1.00 90.50 478 THR A C 1
ATOM 3701 O O . THR A 1 478 ? 33.116 -11.218 -40.246 1.00 90.50 478 THR A O 1
ATOM 3704 N N . TYR A 1 479 ? 33.819 -10.501 -38.225 1.00 92.44 479 TYR A N 1
ATOM 3705 C CA . TYR A 1 479 ? 32.524 -10.056 -37.721 1.00 92.44 479 TYR A CA 1
ATOM 3706 C C . TYR A 1 479 ? 32.634 -8.628 -37.184 1.00 92.44 479 TYR A C 1
ATOM 3708 O O . TYR A 1 479 ? 33.617 -8.293 -36.522 1.00 92.44 479 TYR A O 1
ATOM 3716 N N . GLU A 1 480 ? 31.620 -7.803 -37.437 1.00 93.75 480 GLU A N 1
ATOM 3717 C CA . GLU A 1 480 ? 31.473 -6.477 -36.824 1.00 93.75 480 GLU A CA 1
ATOM 3718 C C . GLU A 1 480 ? 30.096 -6.348 -36.168 1.00 93.75 480 GLU A C 1
ATOM 3720 O O . GLU A 1 480 ? 29.150 -7.038 -36.557 1.00 93.75 480 GLU A O 1
ATOM 3725 N N . ALA A 1 481 ? 29.976 -5.486 -35.156 1.00 94.00 481 ALA A N 1
ATOM 3726 C CA . ALA A 1 481 ? 28.714 -5.299 -34.450 1.00 94.00 481 ALA A CA 1
ATOM 3727 C C . ALA A 1 481 ? 27.635 -4.747 -35.395 1.00 94.00 481 ALA A C 1
ATOM 3729 O O . ALA A 1 481 ? 27.869 -3.797 -36.143 1.00 94.00 481 ALA A O 1
ATOM 3730 N N . TYR A 1 482 ? 26.450 -5.355 -35.368 1.00 94.00 482 TYR A N 1
ATOM 3731 C CA . TYR A 1 482 ? 25.337 -4.973 -36.229 1.00 94.00 482 TYR A CA 1
ATOM 3732 C C . TYR A 1 482 ? 24.753 -3.622 -35.784 1.00 94.00 482 TYR A C 1
ATOM 3734 O O . TYR A 1 482 ? 24.649 -3.346 -34.583 1.00 94.00 482 TYR A O 1
ATOM 3742 N N . ARG A 1 483 ? 24.460 -2.740 -36.745 1.00 93.00 483 ARG A N 1
ATOM 3743 C CA . ARG A 1 483 ? 24.144 -1.319 -36.499 1.00 93.00 483 ARG A CA 1
ATOM 3744 C C . ARG A 1 483 ? 22.883 -0.817 -37.201 1.00 93.00 483 ARG A C 1
ATOM 3746 O O . ARG A 1 483 ? 22.506 0.329 -36.967 1.00 93.00 483 ARG A O 1
ATOM 3753 N N . GLU A 1 484 ? 22.241 -1.671 -37.991 1.00 92.00 484 GLU A N 1
ATOM 3754 C CA . GLU A 1 484 ? 20.950 -1.386 -38.618 1.00 92.00 484 GLU A CA 1
ATOM 3755 C C . GLU A 1 484 ? 19.810 -1.823 -37.685 1.00 92.00 484 GLU A C 1
ATOM 3757 O O . GLU A 1 484 ? 20.016 -2.640 -36.787 1.00 92.00 484 GLU A O 1
ATOM 3762 N N . GLU A 1 485 ? 18.614 -1.274 -37.885 1.00 93.44 485 GLU A N 1
ATOM 3763 C CA . GLU A 1 485 ? 17.463 -1.484 -36.991 1.00 93.44 485 GLU A CA 1
ATOM 3764 C C . GLU A 1 485 ? 16.666 -2.764 -37.321 1.00 93.44 485 GLU A C 1
ATOM 3766 O O . GLU A 1 485 ? 15.898 -3.240 -36.487 1.00 93.44 485 GLU A O 1
ATOM 3771 N N . ASP A 1 486 ? 16.885 -3.358 -38.501 1.00 91.94 486 ASP A N 1
ATOM 3772 C CA . ASP A 1 486 ? 16.149 -4.529 -38.994 1.00 91.94 486 ASP A CA 1
ATOM 3773 C C . ASP A 1 486 ? 16.265 -5.744 -38.051 1.00 91.94 486 ASP A C 1
ATOM 3775 O O . ASP A 1 486 ? 17.356 -6.224 -37.737 1.00 91.94 486 ASP A O 1
ATOM 3779 N N . GLY A 1 487 ? 15.117 -6.282 -37.629 1.00 91.94 487 GLY A N 1
ATOM 3780 C CA . GLY A 1 487 ? 15.031 -7.455 -36.751 1.00 91.94 487 GLY A CA 1
ATOM 3781 C C . GLY A 1 487 ? 15.248 -7.178 -35.260 1.00 91.94 487 GLY A C 1
ATOM 3782 O O . GLY A 1 487 ? 15.178 -8.116 -34.462 1.00 91.94 487 GLY A O 1
ATOM 3783 N N . PHE A 1 488 ? 15.476 -5.923 -34.864 1.00 95.88 488 PHE A N 1
ATOM 3784 C CA . PHE A 1 488 ? 15.446 -5.501 -33.465 1.00 95.88 488 PHE A CA 1
ATOM 3785 C C . PHE A 1 488 ? 14.081 -4.926 -33.059 1.00 95.88 488 PHE A C 1
ATOM 3787 O O . PHE A 1 488 ? 13.392 -4.277 -33.842 1.00 95.88 488 PHE A O 1
ATOM 3794 N N . ILE A 1 489 ? 13.751 -5.102 -31.782 1.00 96.56 489 ILE A N 1
ATOM 3795 C CA . ILE A 1 489 ? 12.612 -4.515 -31.070 1.00 96.56 489 ILE A CA 1
ATOM 3796 C C . ILE A 1 489 ? 13.080 -3.976 -29.710 1.00 96.56 489 ILE A C 1
ATOM 3798 O O . ILE A 1 489 ? 14.149 -4.345 -29.213 1.00 96.56 489 ILE A O 1
ATOM 3802 N N . VAL A 1 490 ? 12.291 -3.093 -29.094 1.00 97.00 490 VAL A N 1
ATOM 3803 C CA . VAL A 1 490 ? 12.553 -2.566 -27.745 1.00 97.00 490 VAL A CA 1
ATOM 3804 C C . VAL A 1 490 ? 11.360 -2.886 -26.845 1.00 97.00 490 VAL A C 1
ATOM 3806 O O . VAL A 1 490 ? 10.363 -2.172 -26.807 1.00 97.00 490 VAL A O 1
ATOM 3809 N N . GLU A 1 491 ? 11.474 -3.990 -26.111 1.00 96.12 491 GLU A N 1
ATOM 3810 C CA . GLU A 1 491 ? 10.407 -4.542 -25.268 1.00 96.12 491 GLU A CA 1
ATOM 3811 C C . GLU A 1 491 ? 10.921 -4.892 -23.868 1.00 96.12 491 GLU A C 1
ATOM 3813 O O . GLU A 1 491 ? 12.129 -4.924 -23.615 1.00 96.12 491 GLU A O 1
ATOM 3818 N N . HIS A 1 492 ? 10.010 -5.177 -22.934 1.00 96.25 492 HIS A N 1
ATOM 3819 C CA . HIS A 1 492 ? 10.408 -5.734 -21.644 1.00 96.25 492 HIS A CA 1
ATOM 3820 C C . HIS A 1 492 ? 10.963 -7.161 -21.840 1.00 96.25 492 HIS A C 1
ATOM 3822 O O . HIS A 1 492 ? 10.367 -7.936 -22.590 1.00 96.25 492 HIS A O 1
ATOM 3828 N N . PRO A 1 493 ? 12.083 -7.539 -21.199 1.00 96.31 493 PRO A N 1
ATOM 3829 C CA . PRO A 1 493 ? 12.610 -8.900 -21.290 1.00 96.31 493 PRO A CA 1
ATOM 3830 C C . PRO A 1 493 ? 11.604 -9.935 -20.777 1.00 96.31 493 PRO A C 1
ATOM 3832 O O . PRO A 1 493 ? 11.102 -9.808 -19.660 1.00 96.31 493 PRO A O 1
ATOM 3835 N N . SER A 1 494 ? 11.331 -10.979 -21.563 1.00 95.25 494 SER A N 1
ATOM 3836 C CA . SER A 1 494 ? 10.459 -12.075 -21.125 1.00 95.25 494 SER A CA 1
ATOM 3837 C C . SER A 1 494 ? 11.006 -12.758 -19.867 1.00 95.25 494 SER A C 1
ATOM 3839 O O . SER A 1 494 ? 12.212 -12.723 -19.596 1.00 95.25 494 SER A O 1
ATOM 3841 N N . LYS A 1 495 ? 10.141 -13.469 -19.133 1.00 94.81 495 LYS A N 1
ATOM 3842 C CA . LYS A 1 495 ? 10.571 -14.292 -17.996 1.00 94.81 495 LYS A CA 1
ATOM 3843 C C . LYS A 1 495 ? 11.714 -15.246 -18.363 1.00 94.81 495 LYS A C 1
ATOM 3845 O O . LYS A 1 495 ? 12.703 -15.296 -17.644 1.00 94.81 495 LYS A O 1
ATOM 3850 N N . SER A 1 496 ? 11.632 -15.933 -19.503 1.00 95.12 496 SER A N 1
ATOM 3851 C CA . SER A 1 496 ? 12.699 -16.815 -19.995 1.00 95.12 496 SER A CA 1
ATOM 3852 C C . SER A 1 496 ? 14.028 -16.078 -20.214 1.00 95.12 496 SER A C 1
ATOM 3854 O O . SER A 1 496 ? 15.077 -16.558 -19.787 1.00 95.12 496 SER A O 1
ATOM 3856 N N . VAL A 1 497 ? 14.005 -14.872 -20.791 1.00 96.50 497 VAL A N 1
ATOM 3857 C CA . VAL A 1 497 ? 15.201 -14.031 -20.974 1.00 96.50 497 VAL A CA 1
ATOM 3858 C C . VAL A 1 497 ? 15.773 -13.552 -19.628 1.00 96.50 497 VAL A C 1
ATOM 3860 O O . VAL A 1 497 ? 16.997 -13.561 -19.451 1.00 96.50 497 VAL A O 1
ATOM 3863 N N . ARG A 1 498 ? 14.914 -13.184 -18.663 1.00 95.56 498 ARG A N 1
ATOM 3864 C CA . ARG A 1 498 ? 15.306 -12.821 -17.285 1.00 95.56 498 ARG A CA 1
ATOM 3865 C C . ARG A 1 498 ? 15.928 -14.001 -16.531 1.00 95.56 498 ARG A C 1
ATOM 3867 O O . ARG A 1 498 ? 16.994 -13.839 -15.933 1.00 95.56 498 ARG A O 1
ATOM 3874 N N . ASP A 1 499 ? 15.306 -15.176 -16.615 1.00 95.62 499 ASP A N 1
ATOM 3875 C CA . ASP A 1 499 ? 15.747 -16.425 -15.983 1.00 95.62 499 ASP A CA 1
ATOM 3876 C C . ASP A 1 499 ? 17.124 -16.858 -16.528 1.00 95.62 499 ASP A C 1
ATOM 3878 O O . ASP A 1 499 ? 18.033 -17.127 -15.742 1.00 95.62 499 ASP A O 1
ATOM 3882 N N . ILE A 1 500 ? 17.335 -16.838 -17.856 1.00 95.12 500 ILE A N 1
ATOM 3883 C CA . ILE A 1 500 ? 18.637 -17.161 -18.483 1.00 95.12 500 ILE A CA 1
ATOM 3884 C C . ILE A 1 500 ? 19.741 -16.204 -18.008 1.00 95.12 500 ILE A C 1
ATOM 3886 O O . ILE A 1 500 ? 20.879 -16.630 -17.796 1.00 95.12 500 ILE A O 1
ATOM 3890 N N . LYS A 1 501 ? 19.431 -14.912 -17.825 1.00 94.00 501 LYS A N 1
ATOM 3891 C CA . LYS A 1 501 ? 20.405 -13.934 -17.314 1.00 94.00 501 LYS A CA 1
ATOM 3892 C C . LYS A 1 501 ? 20.605 -14.009 -15.798 1.00 94.00 501 LYS A C 1
ATOM 3894 O O . LYS A 1 501 ? 21.578 -13.439 -15.306 1.00 94.00 501 LYS A O 1
ATOM 3899 N N . ASN A 1 502 ? 19.698 -14.669 -15.073 1.00 93.31 502 ASN A N 1
ATOM 3900 C CA . ASN A 1 502 ? 19.557 -14.590 -13.620 1.00 93.31 502 ASN A CA 1
ATOM 3901 C C . ASN A 1 502 ? 19.509 -13.123 -13.138 1.00 93.31 502 ASN A C 1
ATOM 3903 O O . ASN A 1 502 ? 20.343 -12.685 -12.342 1.00 93.31 502 ASN A O 1
ATOM 3907 N N . THR A 1 503 ? 18.578 -12.329 -13.686 1.00 90.88 503 THR A N 1
ATOM 3908 C CA . THR A 1 503 ? 18.472 -10.892 -13.382 1.00 90.88 503 THR A CA 1
ATOM 3909 C C . THR A 1 503 ? 17.027 -10.413 -13.215 1.00 90.88 503 THR A C 1
ATOM 3911 O O . THR A 1 503 ? 16.149 -10.735 -14.014 1.00 90.88 503 THR A O 1
ATOM 3914 N N . THR A 1 504 ? 16.786 -9.613 -12.175 1.00 89.38 504 THR A N 1
ATOM 3915 C CA . THR A 1 504 ? 15.501 -8.949 -11.926 1.00 89.38 504 THR A CA 1
ATOM 3916 C C . THR A 1 504 ? 15.459 -7.624 -12.686 1.00 89.38 504 THR A C 1
ATOM 3918 O O . THR A 1 504 ? 16.356 -6.795 -12.535 1.00 89.38 504 THR A O 1
ATOM 3921 N N . VAL A 1 505 ? 14.410 -7.401 -13.479 1.00 91.25 505 VAL A N 1
ATOM 3922 C CA . VAL A 1 505 ? 14.193 -6.159 -14.238 1.00 91.25 505 VAL A CA 1
ATOM 3923 C C . VAL A 1 505 ? 12.869 -5.551 -13.783 1.00 91.25 505 VAL A C 1
ATOM 3925 O O . VAL A 1 505 ? 11.880 -6.261 -13.652 1.00 91.25 505 VAL A O 1
ATOM 3928 N N . ALA A 1 506 ? 12.830 -4.243 -13.525 1.00 91.31 506 ALA A N 1
ATOM 3929 C CA . ALA A 1 506 ? 11.578 -3.563 -13.193 1.00 91.31 506 ALA A CA 1
ATOM 3930 C C . ALA A 1 506 ? 10.712 -3.390 -14.451 1.00 91.31 506 ALA A C 1
ATOM 3932 O O . ALA A 1 506 ? 11.235 -2.950 -15.473 1.00 91.31 506 ALA A O 1
ATOM 3933 N N . GLY A 1 507 ? 9.399 -3.645 -14.379 1.00 91.88 507 GLY A N 1
ATOM 3934 C CA . GLY A 1 507 ? 8.498 -3.639 -15.544 1.00 91.88 507 GLY A CA 1
ATOM 3935 C C . GLY A 1 507 ? 8.538 -2.370 -16.402 1.00 91.88 507 GLY A C 1
ATOM 3936 O O . GLY A 1 507 ? 8.418 -2.461 -17.620 1.00 91.88 507 GLY A O 1
ATOM 3937 N N . ARG A 1 508 ? 8.810 -1.207 -15.783 1.00 93.62 508 ARG A N 1
ATOM 3938 C CA . ARG A 1 508 ? 8.983 0.105 -16.448 1.00 93.62 508 ARG A CA 1
ATOM 3939 C C . ARG A 1 508 ? 10.165 0.180 -17.427 1.00 93.62 508 ARG A C 1
ATOM 3941 O O . ARG A 1 508 ? 10.240 1.105 -18.235 1.00 93.62 508 ARG A O 1
ATOM 3948 N N . LEU A 1 509 ? 11.116 -0.745 -17.307 1.00 95.50 509 LEU A N 1
ATOM 3949 C CA . LEU A 1 509 ? 12.321 -0.813 -18.122 1.00 95.50 509 LEU A CA 1
ATOM 3950 C C . LEU A 1 509 ? 12.110 -1.737 -19.320 1.00 95.50 509 LEU A C 1
ATOM 3952 O O . LEU A 1 509 ? 11.579 -2.838 -19.190 1.00 95.50 509 LEU A O 1
ATOM 3956 N N . VAL A 1 510 ? 12.592 -1.310 -20.478 1.00 97.31 510 VAL A N 1
ATOM 3957 C CA . VAL A 1 510 ? 12.631 -2.089 -21.719 1.00 97.31 510 VAL A CA 1
ATOM 3958 C C . VAL A 1 510 ? 14.074 -2.224 -22.196 1.00 97.31 510 VAL A C 1
ATOM 3960 O O . VAL A 1 510 ? 14.917 -1.366 -21.917 1.00 97.31 510 VAL A O 1
ATOM 3963 N N . ALA A 1 511 ? 14.370 -3.310 -22.899 1.00 97.12 511 ALA A N 1
ATOM 3964 C CA . ALA A 1 511 ? 15.690 -3.609 -23.435 1.00 97.12 511 ALA A CA 1
ATOM 3965 C C . ALA A 1 511 ? 15.631 -3.786 -24.952 1.00 97.12 511 ALA A C 1
ATOM 3967 O O . ALA A 1 511 ? 14.608 -4.190 -25.507 1.00 97.12 511 ALA A O 1
ATOM 3968 N N . LEU A 1 512 ? 16.766 -3.546 -25.607 1.00 97.56 512 LEU A N 1
ATOM 3969 C CA . LEU A 1 512 ? 16.961 -3.956 -26.990 1.00 97.56 512 LEU A CA 1
ATOM 3970 C C . LEU A 1 512 ? 16.959 -5.488 -27.068 1.00 97.56 512 LEU A C 1
ATOM 3972 O O . LEU A 1 512 ? 17.741 -6.146 -26.381 1.00 97.56 512 LEU A O 1
ATOM 3976 N N . GLN A 1 513 ? 16.100 -6.043 -27.911 1.00 97.44 513 GLN A N 1
ATOM 3977 C CA . GLN A 1 513 ? 15.927 -7.478 -28.126 1.00 97.44 513 GLN A CA 1
ATOM 3978 C C . GLN A 1 513 ? 15.821 -7.758 -29.631 1.00 97.44 513 GLN A C 1
ATOM 3980 O O . GLN A 1 513 ? 15.493 -6.865 -30.408 1.00 97.44 513 GLN A O 1
ATOM 3985 N N . LEU A 1 514 ? 16.116 -8.983 -30.059 1.00 96.88 514 LEU A N 1
ATOM 3986 C CA . LEU A 1 514 ? 15.798 -9.452 -31.407 1.00 96.88 514 LEU A CA 1
ATOM 3987 C C . LEU A 1 514 ? 14.386 -10.039 -31.440 1.00 96.88 514 LEU A C 1
ATOM 3989 O O . LEU A 1 514 ? 14.020 -10.814 -30.550 1.00 96.88 514 LEU A O 1
ATOM 3993 N N . ASP A 1 515 ? 13.638 -9.712 -32.492 1.00 95.38 515 ASP A N 1
ATOM 3994 C CA . ASP A 1 515 ? 12.341 -10.319 -32.788 1.00 95.38 515 ASP A CA 1
ATOM 3995 C C . ASP A 1 515 ? 12.548 -11.675 -33.498 1.00 95.38 515 ASP A C 1
ATOM 3997 O O . ASP A 1 515 ? 13.103 -11.703 -34.602 1.00 95.38 515 ASP A O 1
ATOM 4001 N N . PRO A 1 516 ? 12.094 -12.811 -32.926 1.00 91.94 516 PRO A N 1
ATOM 4002 C CA . PRO A 1 516 ? 12.164 -14.115 -33.589 1.00 91.94 516 PRO A CA 1
ATOM 4003 C C . PRO A 1 516 ? 11.409 -14.190 -34.927 1.00 91.94 516 PRO A C 1
ATOM 4005 O O . PRO A 1 516 ? 11.698 -15.086 -35.722 1.00 91.94 516 PRO A O 1
ATOM 4008 N N . LEU A 1 517 ? 10.448 -13.298 -35.183 1.00 92.50 517 LEU A N 1
ATOM 4009 C CA . LEU A 1 517 ? 9.645 -13.266 -36.408 1.00 92.50 517 LEU A CA 1
ATOM 4010 C C . LEU A 1 517 ? 10.276 -12.412 -37.522 1.00 92.50 517 LEU A C 1
ATOM 4012 O O . LEU A 1 517 ? 9.956 -12.632 -38.692 1.00 92.50 517 LEU A O 1
ATOM 4016 N N . ALA A 1 518 ? 11.190 -11.495 -37.184 1.00 91.88 518 ALA A N 1
ATOM 4017 C CA . ALA A 1 518 ? 11.820 -10.549 -38.113 1.00 91.88 518 ALA A CA 1
ATOM 4018 C C . ALA A 1 518 ? 13.352 -10.704 -38.245 1.00 91.88 518 ALA A C 1
ATOM 4020 O O . ALA A 1 518 ? 14.015 -9.812 -38.776 1.00 91.88 518 ALA A O 1
ATOM 4021 N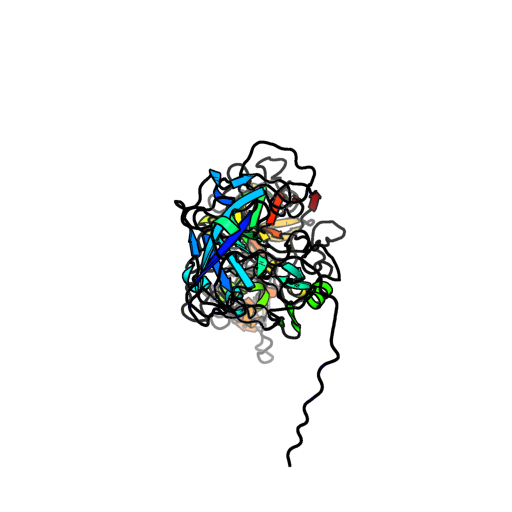 N . LEU A 1 519 ? 13.930 -11.827 -37.796 1.00 91.62 519 LEU A N 1
ATOM 4022 C CA . LEU A 1 519 ? 15.371 -12.103 -37.917 1.00 91.62 519 LEU A CA 1
ATOM 4023 C C . LEU A 1 519 ? 15.873 -11.957 -39.378 1.00 91.62 519 LEU A C 1
ATOM 4025 O O . LEU A 1 519 ? 15.345 -12.631 -40.269 1.00 91.62 519 LEU A O 1
ATOM 4029 N N . PRO A 1 520 ? 16.921 -11.148 -39.645 1.00 89.38 520 PRO A N 1
ATOM 4030 C CA . PRO A 1 520 ? 17.505 -11.007 -40.978 1.00 89.38 520 PRO A CA 1
ATOM 4031 C C . PRO A 1 520 ? 18.064 -12.320 -41.546 1.00 89.38 520 PRO A C 1
ATOM 4033 O O . PRO A 1 520 ? 18.611 -13.161 -40.830 1.00 89.38 520 PRO A O 1
ATOM 4036 N N . THR A 1 521 ? 17.948 -12.488 -42.867 1.00 84.19 521 THR A N 1
ATOM 4037 C CA . THR A 1 521 ? 18.315 -13.719 -43.591 1.00 84.19 521 THR A CA 1
ATOM 4038 C C . THR A 1 521 ? 19.177 -13.431 -44.826 1.00 84.19 521 THR A C 1
ATOM 4040 O O . THR A 1 521 ? 19.299 -12.287 -45.268 1.00 84.19 521 THR A O 1
ATOM 4043 N N . GLY A 1 522 ? 19.790 -14.475 -45.396 1.00 80.06 522 GLY A N 1
ATOM 4044 C CA . GLY A 1 522 ? 20.647 -14.357 -46.579 1.00 80.06 522 GLY A CA 1
ATOM 4045 C C . GLY A 1 522 ? 21.971 -13.659 -46.265 1.00 80.06 522 GLY A C 1
ATOM 4046 O O . GLY A 1 522 ? 22.624 -13.979 -45.277 1.00 80.06 522 GLY A O 1
ATOM 4047 N N . ASP A 1 523 ? 22.369 -12.682 -47.080 1.00 74.69 523 ASP A N 1
ATOM 4048 C CA . ASP A 1 523 ? 23.637 -11.959 -46.888 1.00 74.69 523 ASP A CA 1
ATOM 4049 C C . ASP A 1 523 ? 23.698 -11.160 -45.564 1.00 74.69 523 ASP A C 1
ATOM 4051 O O . ASP A 1 523 ? 24.786 -10.815 -45.104 1.00 74.69 523 ASP A O 1
ATOM 4055 N N . ASN A 1 524 ? 22.546 -10.927 -44.918 1.00 79.12 524 ASN A N 1
ATOM 4056 C CA . ASN A 1 524 ? 22.418 -10.239 -43.629 1.00 79.12 524 ASN A CA 1
ATOM 4057 C C . ASN A 1 524 ? 22.329 -11.191 -42.412 1.00 79.12 524 ASN A C 1
ATOM 4059 O O . ASN A 1 524 ? 21.921 -10.752 -41.341 1.00 79.12 524 ASN A O 1
ATOM 4063 N N . GLU A 1 525 ? 22.693 -12.476 -42.541 1.00 89.75 525 GLU A N 1
ATOM 4064 C CA . GLU A 1 525 ? 22.751 -13.421 -41.408 1.00 89.75 525 GLU A CA 1
ATOM 4065 C C . GLU A 1 525 ? 23.464 -12.833 -40.173 1.00 89.75 525 GLU A C 1
ATOM 4067 O O . GLU A 1 525 ? 24.629 -12.417 -40.237 1.00 89.75 525 GLU A O 1
ATOM 4072 N N . LEU A 1 526 ? 22.772 -12.860 -39.030 1.00 94.69 526 LEU A N 1
ATOM 4073 C CA . LEU A 1 526 ? 23.294 -12.370 -37.757 1.00 94.69 526 LEU A CA 1
ATOM 4074 C C . LEU A 1 526 ? 23.969 -13.481 -36.939 1.00 94.69 526 LEU A C 1
ATOM 4076 O O . LEU A 1 526 ? 23.596 -14.655 -36.996 1.00 94.69 526 LEU A O 1
ATOM 4080 N N . TYR A 1 527 ? 24.965 -13.088 -36.151 1.00 95.06 527 TYR A N 1
ATOM 4081 C CA . TYR A 1 527 ? 25.833 -13.951 -35.350 1.00 95.06 527 TYR A CA 1
ATOM 4082 C C . TYR A 1 527 ? 26.015 -13.376 -33.940 1.00 95.06 527 TYR A C 1
ATOM 4084 O O . TYR A 1 527 ? 25.983 -12.161 -33.754 1.00 95.06 527 TYR A O 1
ATOM 4092 N N . TYR A 1 528 ? 26.261 -14.231 -32.949 1.00 95.69 528 TYR A N 1
ATOM 4093 C CA . TYR A 1 528 ? 26.681 -13.821 -31.603 1.00 95.69 528 TYR A CA 1
ATOM 4094 C C . TYR A 1 528 ? 27.921 -14.601 -31.155 1.00 95.69 528 TYR A C 1
ATOM 4096 O O . TYR A 1 528 ? 28.253 -15.646 -31.721 1.00 95.69 528 TYR A O 1
ATOM 4104 N N . TYR A 1 529 ? 28.623 -14.081 -30.148 1.00 94.00 529 TYR A N 1
ATOM 4105 C CA . TYR A 1 529 ? 29.780 -14.753 -29.557 1.00 94.00 529 TYR A CA 1
ATOM 4106 C C . TYR A 1 529 ? 29.352 -15.646 -28.383 1.00 94.00 529 TYR A C 1
ATOM 4108 O O . TYR A 1 529 ? 28.972 -15.158 -27.320 1.00 94.00 529 TYR A O 1
ATOM 4116 N N . ASP A 1 530 ? 29.444 -16.958 -28.582 1.00 93.19 530 ASP A N 1
ATOM 4117 C CA . ASP A 1 530 ? 29.145 -18.001 -27.605 1.00 93.19 530 ASP A CA 1
ATOM 4118 C C . ASP A 1 530 ? 30.450 -18.595 -27.047 1.00 93.19 530 ASP A C 1
ATOM 4120 O O . ASP A 1 530 ? 31.228 -19.239 -27.756 1.00 93.19 530 ASP A O 1
ATOM 4124 N N . VAL A 1 531 ? 30.695 -18.390 -25.751 1.00 89.50 531 VAL A N 1
ATOM 4125 C CA . VAL A 1 531 ? 31.868 -18.929 -25.040 1.00 89.50 531 VAL A CA 1
ATOM 4126 C C . VAL A 1 531 ? 31.804 -20.439 -24.802 1.00 89.50 531 VAL A C 1
ATOM 4128 O O . VAL A 1 531 ? 32.844 -21.038 -24.529 1.00 89.50 531 VAL A O 1
ATOM 4131 N N . THR A 1 532 ? 30.621 -21.052 -24.891 1.00 89.94 532 THR A N 1
ATOM 4132 C CA . THR A 1 532 ? 30.420 -22.486 -24.626 1.00 89.94 532 THR A CA 1
ATOM 4133 C C . THR A 1 532 ? 30.816 -23.366 -25.812 1.00 89.94 532 THR A C 1
ATOM 4135 O O . THR A 1 532 ? 31.144 -24.539 -25.625 1.00 89.94 532 THR A O 1
ATOM 4138 N N . GLN A 1 533 ? 30.848 -22.801 -27.024 1.00 90.56 533 GLN A N 1
ATOM 4139 C CA . GLN A 1 533 ? 31.254 -23.525 -28.226 1.00 90.56 533 GLN A CA 1
ATOM 4140 C C . GLN A 1 533 ? 32.767 -23.806 -28.255 1.00 90.56 533 GLN A C 1
ATOM 4142 O O . GLN A 1 533 ? 33.568 -23.027 -27.720 1.00 90.56 533 GLN A O 1
ATOM 4147 N N . PRO A 1 534 ? 33.192 -24.881 -28.952 1.00 89.19 534 PRO A N 1
ATOM 4148 C CA . PRO A 1 534 ? 34.600 -25.175 -29.183 1.00 89.19 534 PRO A CA 1
ATOM 4149 C C . PRO A 1 534 ? 35.375 -23.997 -29.780 1.00 89.19 534 PRO A C 1
ATOM 4151 O O . PRO A 1 534 ? 34.856 -23.199 -30.565 1.00 89.19 534 PRO A O 1
ATOM 4154 N N . GLU A 1 535 ? 36.660 -23.916 -29.444 1.00 79.31 535 GLU A N 1
ATOM 4155 C CA . GLU A 1 535 ? 37.562 -22.907 -29.993 1.00 79.31 535 GLU A CA 1
ATOM 4156 C C . GLU A 1 535 ? 37.645 -23.025 -31.525 1.00 79.31 535 GLU A C 1
ATOM 4158 O O . GLU A 1 535 ? 37.958 -24.085 -32.063 1.00 79.31 535 GLU A O 1
ATOM 4163 N N . GLY A 1 536 ? 37.301 -21.936 -32.220 1.00 78.88 536 GLY A N 1
ATOM 4164 C CA . GLY A 1 536 ? 37.061 -21.902 -33.669 1.00 78.88 536 GLY A CA 1
ATOM 4165 C C . GLY A 1 536 ? 35.588 -21.706 -34.055 1.00 78.88 536 GLY A C 1
ATOM 4166 O O . GLY A 1 536 ? 35.316 -20.991 -35.014 1.00 78.88 536 GLY A O 1
ATOM 4167 N N . ASN A 1 537 ? 34.640 -22.225 -33.264 1.00 84.88 537 ASN A N 1
ATOM 4168 C CA . ASN A 1 537 ? 33.196 -22.195 -33.556 1.00 84.88 537 ASN A CA 1
ATOM 4169 C C . ASN A 1 537 ? 32.399 -21.193 -32.696 1.00 84.88 537 ASN A C 1
ATOM 4171 O O . ASN A 1 537 ? 31.173 -21.201 -32.725 1.00 84.88 537 ASN A O 1
ATOM 4175 N N . ARG A 1 538 ? 33.068 -20.315 -31.934 1.00 91.31 538 ARG A N 1
ATOM 4176 C CA . ARG A 1 538 ? 32.410 -19.381 -30.995 1.00 91.31 538 ARG A CA 1
ATOM 4177 C C . ARG A 1 538 ? 31.506 -18.327 -31.643 1.00 91.31 538 ARG A C 1
ATOM 4179 O O . ARG A 1 538 ? 30.677 -17.755 -30.950 1.00 91.31 538 ARG A O 1
ATOM 4186 N N . TYR A 1 539 ? 31.626 -18.063 -32.943 1.00 92.88 539 TYR A N 1
ATOM 4187 C CA . TYR A 1 539 ? 30.694 -17.182 -33.655 1.00 92.88 539 TYR A CA 1
ATOM 4188 C C . TYR A 1 539 ? 29.506 -17.996 -34.173 1.00 92.88 539 TYR A C 1
ATOM 4190 O O . TYR A 1 539 ? 29.561 -18.585 -35.253 1.00 92.88 539 TYR A O 1
ATOM 4198 N N . THR A 1 540 ? 28.445 -18.044 -33.373 1.00 93.75 540 THR A N 1
ATOM 4199 C CA . THR A 1 540 ? 27.264 -18.881 -33.615 1.00 93.75 540 THR A CA 1
ATOM 4200 C C . THR A 1 540 ? 26.200 -18.089 -34.366 1.00 93.75 540 THR A C 1
ATOM 4202 O O . THR A 1 540 ? 25.919 -16.943 -34.017 1.00 93.75 540 THR A O 1
ATOM 4205 N N . GLN A 1 541 ? 25.601 -18.694 -35.395 1.00 93.69 541 GLN A N 1
ATOM 4206 C CA . GLN A 1 541 ? 24.492 -18.089 -36.136 1.00 93.69 541 GLN A CA 1
ATOM 4207 C C . GLN A 1 541 ? 23.266 -17.914 -35.236 1.00 93.69 541 GLN A C 1
ATOM 4209 O O . GLN A 1 541 ? 22.895 -18.821 -34.483 1.00 93.69 541 GLN A O 1
ATOM 4214 N N . ILE A 1 542 ? 22.627 -16.752 -35.328 1.00 95.25 542 ILE A N 1
ATOM 4215 C CA . ILE A 1 542 ? 21.394 -16.459 -34.604 1.00 95.25 542 ILE A CA 1
ATOM 4216 C C . ILE A 1 542 ? 20.218 -17.103 -35.338 1.00 95.25 542 ILE A C 1
ATOM 4218 O O . ILE A 1 542 ? 20.102 -17.034 -36.560 1.00 95.25 542 ILE A O 1
ATOM 4222 N N . THR A 1 543 ? 19.356 -17.762 -34.573 1.00 93.62 543 THR A N 1
ATOM 4223 C CA . THR A 1 543 ? 18.160 -18.463 -35.043 1.00 93.62 543 THR A CA 1
ATOM 4224 C C . THR A 1 543 ? 17.057 -18.327 -33.996 1.00 93.62 543 THR A C 1
ATOM 4226 O O . THR A 1 543 ? 17.322 -18.022 -32.832 1.00 93.62 543 THR A O 1
ATOM 4229 N N . THR A 1 544 ? 15.816 -18.645 -34.359 1.00 92.31 544 THR A N 1
ATOM 4230 C CA . THR A 1 544 ? 14.700 -18.708 -33.398 1.00 92.31 544 THR A CA 1
ATOM 4231 C C . THR A 1 544 ? 14.965 -19.656 -32.221 1.00 92.31 544 THR A C 1
ATOM 4233 O O . THR A 1 544 ? 14.440 -19.433 -31.137 1.00 92.31 544 THR A O 1
ATOM 4236 N N . GLY A 1 545 ? 15.823 -20.671 -32.392 1.00 93.25 545 GLY A N 1
ATOM 4237 C CA . GLY A 1 545 ? 16.205 -21.620 -31.340 1.00 93.25 545 GLY A CA 1
ATOM 4238 C C . GLY A 1 545 ? 17.274 -21.132 -30.351 1.00 93.25 545 GLY A C 1
ATOM 4239 O O . GLY A 1 545 ? 17.571 -21.854 -29.404 1.00 93.25 545 GLY A O 1
ATOM 4240 N N . ASN A 1 546 ? 17.877 -19.953 -30.550 1.00 94.25 546 ASN A N 1
ATOM 4241 C CA . ASN A 1 546 ? 18.838 -19.363 -29.603 1.00 94.25 546 ASN A CA 1
ATOM 4242 C C . ASN A 1 546 ? 18.602 -17.868 -29.306 1.00 94.25 546 ASN A C 1
ATOM 4244 O O . ASN A 1 546 ? 19.361 -17.272 -28.541 1.00 94.25 546 ASN A O 1
ATOM 4248 N N . VAL A 1 547 ? 17.525 -17.276 -29.837 1.00 95.75 547 VAL A N 1
ATOM 4249 C CA . VAL A 1 547 ? 17.191 -15.849 -29.679 1.00 95.75 547 VAL A CA 1
ATOM 4250 C C . VAL A 1 547 ? 17.106 -15.402 -28.213 1.00 95.75 547 VAL A C 1
ATOM 4252 O O . VAL A 1 547 ? 17.614 -14.339 -27.879 1.00 95.75 547 VAL A O 1
ATOM 4255 N N . GLU A 1 548 ? 16.575 -16.225 -27.302 1.00 96.25 548 GLU A N 1
ATOM 4256 C CA . GLU A 1 548 ? 16.468 -15.875 -25.875 1.00 96.25 548 GLU A CA 1
ATOM 4257 C C . GLU A 1 548 ? 17.844 -15.750 -25.195 1.00 96.25 548 GLU A C 1
ATOM 4259 O O . GLU A 1 548 ? 18.051 -14.894 -24.333 1.00 96.25 548 GLU A O 1
ATOM 4264 N N . ILE A 1 549 ? 18.824 -16.551 -25.629 1.00 95.81 549 ILE A N 1
ATOM 4265 C CA . ILE A 1 549 ? 20.219 -16.465 -25.169 1.00 95.81 549 ILE A CA 1
ATOM 4266 C C . ILE A 1 549 ? 20.861 -15.174 -25.695 1.00 95.81 549 ILE A C 1
ATOM 4268 O O . ILE A 1 549 ? 21.607 -14.508 -24.978 1.00 95.81 549 ILE A O 1
ATOM 4272 N N . VAL A 1 550 ? 20.555 -14.775 -26.931 1.00 96.62 550 VAL A N 1
ATOM 4273 C CA . VAL A 1 550 ? 21.038 -13.503 -27.487 1.00 96.62 550 VAL A CA 1
ATOM 4274 C C . VAL A 1 550 ? 20.393 -12.314 -26.775 1.00 96.62 550 VAL A C 1
ATOM 4276 O O . VAL A 1 550 ? 21.104 -11.390 -26.387 1.00 96.62 550 VAL A O 1
ATOM 4279 N N . ASN A 1 551 ? 19.084 -12.361 -26.525 1.00 97.31 551 ASN A N 1
ATOM 4280 C CA . ASN A 1 551 ? 18.342 -11.309 -25.829 1.00 97.31 551 ASN A CA 1
ATOM 4281 C C . ASN A 1 551 ? 18.815 -11.164 -24.374 1.00 97.31 551 ASN A C 1
ATOM 4283 O O . ASN A 1 551 ? 19.047 -10.046 -23.917 1.00 97.31 551 ASN A O 1
ATOM 4287 N N . SER A 1 552 ? 19.094 -12.273 -23.675 1.00 96.69 552 SER A N 1
ATOM 4288 C CA . SER A 1 552 ? 19.668 -12.236 -22.320 1.00 96.69 552 SER A CA 1
ATOM 4289 C C . SER A 1 552 ? 21.073 -11.623 -22.309 1.00 96.69 552 SER A C 1
ATOM 4291 O O . SER A 1 552 ? 21.461 -10.942 -21.355 1.00 96.69 552 SER A O 1
ATOM 4293 N N . ASN A 1 553 ? 21.844 -11.788 -23.388 1.00 95.56 553 ASN A N 1
ATOM 4294 C CA . ASN A 1 553 ? 23.121 -11.106 -23.572 1.00 95.56 553 ASN A CA 1
ATOM 4295 C C . ASN A 1 553 ? 22.944 -9.616 -23.902 1.00 95.56 553 ASN A C 1
ATOM 4297 O O . ASN A 1 553 ? 23.605 -8.797 -23.263 1.00 95.56 553 ASN A O 1
ATOM 4301 N N . LEU A 1 554 ? 22.015 -9.254 -24.794 1.00 96.19 554 LEU A N 1
ATOM 4302 C CA . LEU A 1 554 ? 21.707 -7.870 -25.180 1.00 96.19 554 LEU A CA 1
ATOM 4303 C C . LEU A 1 554 ? 21.315 -6.964 -24.005 1.00 96.19 554 LEU A C 1
ATOM 4305 O O . LEU A 1 554 ? 21.550 -5.759 -24.099 1.00 96.19 554 LEU A O 1
ATOM 4309 N N . LEU A 1 555 ? 20.836 -7.510 -22.879 1.00 94.81 555 LEU A N 1
ATOM 4310 C CA . LEU A 1 555 ? 20.578 -6.742 -21.648 1.00 94.81 555 LEU A CA 1
ATOM 4311 C C . LEU A 1 555 ? 21.809 -5.954 -21.142 1.00 94.81 555 LEU A C 1
ATOM 4313 O O . LEU A 1 555 ? 21.654 -4.966 -20.428 1.00 94.81 555 LEU A O 1
ATOM 4317 N N . SER A 1 556 ? 23.040 -6.316 -21.541 1.00 90.75 556 SER A N 1
ATOM 4318 C CA . SER A 1 556 ? 24.243 -5.518 -21.235 1.00 90.75 556 SER A CA 1
ATOM 4319 C C . SER A 1 556 ? 24.341 -4.189 -22.004 1.00 90.75 556 SER A C 1
ATOM 4321 O O . SER A 1 556 ? 25.246 -3.406 -21.735 1.00 90.75 556 SER A O 1
ATOM 4323 N N . THR A 1 557 ? 23.434 -3.922 -22.949 1.00 89.19 557 THR A N 1
ATOM 4324 C CA . THR A 1 557 ? 23.269 -2.623 -23.645 1.00 89.19 557 THR A CA 1
ATOM 4325 C C . THR A 1 557 ? 22.612 -1.567 -22.735 1.00 89.19 557 THR A C 1
ATOM 4327 O O . THR A 1 557 ? 22.565 -0.381 -23.067 1.00 89.19 557 THR A O 1
ATOM 4330 N N . GLY A 1 558 ? 22.105 -1.990 -21.572 1.00 92.38 558 GLY A N 1
ATOM 4331 C CA . GLY A 1 558 ? 21.302 -1.164 -20.680 1.00 92.38 558 GLY A CA 1
ATOM 4332 C C . GLY A 1 558 ? 19.843 -1.071 -21.125 1.00 92.38 558 GLY A C 1
ATOM 4333 O O . GLY A 1 558 ? 19.427 -1.670 -22.118 1.00 92.38 558 GLY A O 1
ATOM 4334 N N . TYR A 1 559 ? 19.069 -0.308 -20.358 1.00 95.44 559 TYR A N 1
ATOM 4335 C CA . TYR A 1 559 ? 17.617 -0.225 -20.474 1.00 95.44 559 TYR A CA 1
ATOM 4336 C C . TYR A 1 559 ? 17.160 1.198 -20.793 1.00 95.44 559 TYR A C 1
ATOM 4338 O O . TYR A 1 559 ? 17.800 2.165 -20.373 1.00 95.44 559 TYR A O 1
ATOM 4346 N N . ALA A 1 560 ? 16.026 1.319 -21.478 1.00 97.12 560 ALA A N 1
ATOM 4347 C CA . ALA A 1 560 ? 15.258 2.557 -21.566 1.00 97.12 560 ALA A CA 1
ATOM 4348 C C . ALA A 1 560 ? 14.047 2.488 -20.623 1.00 97.12 560 ALA A C 1
ATOM 4350 O O . ALA A 1 560 ? 13.507 1.408 -20.383 1.00 97.12 560 ALA A O 1
ATOM 4351 N N . SER A 1 561 ? 13.597 3.630 -20.109 1.00 96.44 561 SER A N 1
ATOM 4352 C CA . SER A 1 561 ? 12.347 3.721 -19.339 1.00 96.44 561 SER A CA 1
ATOM 4353 C C . SER A 1 561 ? 11.188 4.047 -20.281 1.00 96.44 561 SER A C 1
ATOM 4355 O O . SER A 1 561 ? 11.209 5.120 -20.888 1.00 96.44 561 SER A O 1
ATOM 4357 N N . LYS A 1 562 ? 10.197 3.151 -20.409 1.00 97.31 562 LYS A N 1
ATOM 4358 C CA . LYS A 1 562 ? 9.009 3.337 -21.267 1.00 97.31 562 LYS A CA 1
ATOM 4359 C C . LYS A 1 562 ? 7.856 3.952 -20.469 1.00 97.31 562 LYS A C 1
ATOM 4361 O O . LYS A 1 562 ? 7.442 3.380 -19.466 1.00 97.31 562 LYS A O 1
ATOM 4366 N N . TYR A 1 563 ? 7.314 5.061 -20.964 1.00 97.00 563 TYR A N 1
ATOM 4367 C CA . TYR A 1 563 ? 6.031 5.633 -20.549 1.00 97.00 563 TYR A CA 1
ATOM 4368 C C . TYR A 1 563 ? 4.991 5.257 -21.615 1.00 97.00 563 TYR A C 1
ATOM 4370 O O . TYR A 1 563 ? 4.859 5.955 -22.623 1.00 97.00 563 TYR A O 1
ATOM 4378 N N . GLY A 1 564 ? 4.300 4.127 -21.444 1.00 96.06 564 GLY A N 1
ATOM 4379 C CA . GLY A 1 564 ? 3.236 3.689 -22.361 1.00 96.06 564 GLY A CA 1
ATOM 4380 C C . GLY A 1 564 ? 2.037 4.629 -22.278 1.00 96.06 564 GLY A C 1
ATOM 4381 O O . GLY A 1 564 ? 1.646 4.998 -21.175 1.00 96.06 564 GLY A O 1
ATOM 4382 N N . ASP A 1 565 ? 1.504 5.089 -23.414 1.00 94.62 565 ASP A N 1
ATOM 4383 C CA . ASP A 1 565 ? 0.489 6.162 -23.473 1.00 94.62 565 ASP A CA 1
ATOM 4384 C C . ASP A 1 565 ? 0.891 7.450 -22.701 1.00 94.62 565 ASP A C 1
ATOM 4386 O O . ASP A 1 565 ? 0.049 8.280 -22.351 1.00 94.62 565 ASP A O 1
ATOM 4390 N N . GLY A 1 566 ? 2.187 7.628 -22.412 1.00 95.38 566 GLY A N 1
ATOM 4391 C CA . GLY A 1 566 ? 2.716 8.709 -21.579 1.00 95.38 566 GLY A CA 1
ATOM 4392 C C . GLY A 1 566 ? 2.427 8.575 -20.074 1.00 95.38 566 GLY A C 1
ATOM 4393 O O . GLY A 1 566 ? 2.655 9.540 -19.341 1.00 95.38 566 GLY A O 1
ATOM 4394 N N . ILE A 1 567 ? 1.912 7.436 -19.591 1.00 97.19 567 ILE A N 1
ATOM 4395 C CA . ILE A 1 567 ? 1.431 7.285 -18.206 1.00 97.19 567 ILE A CA 1
ATOM 4396 C C . ILE A 1 567 ? 2.556 7.078 -17.180 1.00 97.19 567 ILE A C 1
ATOM 4398 O O . ILE A 1 567 ? 3.605 6.488 -17.455 1.00 97.19 567 ILE A O 1
ATOM 4402 N N . GLY A 1 568 ? 2.306 7.522 -15.949 1.00 95.94 568 GLY A N 1
ATOM 4403 C CA . GLY A 1 568 ? 3.213 7.348 -14.818 1.00 95.94 568 GLY A CA 1
ATOM 4404 C C . GLY A 1 568 ? 2.532 7.580 -13.471 1.00 95.94 568 GLY A C 1
ATOM 4405 O O . GLY A 1 568 ? 1.340 7.898 -13.398 1.00 95.94 568 GLY A O 1
ATOM 4406 N N . TYR A 1 569 ? 3.292 7.406 -12.391 1.00 95.75 569 TYR A N 1
ATOM 4407 C CA . TYR A 1 569 ? 2.784 7.528 -11.026 1.00 95.75 569 TYR A CA 1
ATOM 4408 C C . TYR A 1 569 ? 3.775 8.158 -10.042 1.00 95.75 569 TYR A C 1
ATOM 4410 O O . TYR A 1 569 ? 4.993 8.089 -10.208 1.00 95.75 569 TYR A O 1
ATOM 4418 N N . PHE A 1 570 ? 3.232 8.709 -8.960 1.00 93.06 570 PHE A N 1
ATOM 4419 C CA . PHE A 1 570 ? 3.972 9.062 -7.748 1.00 93.06 570 PHE A CA 1
ATOM 4420 C C . PHE A 1 570 ? 3.447 8.210 -6.584 1.00 93.06 570 PHE A C 1
ATOM 4422 O O . PHE A 1 570 ? 2.243 7.976 -6.499 1.00 93.06 570 PHE A O 1
ATOM 4429 N N . ASN A 1 571 ? 4.329 7.738 -5.699 1.00 91.44 571 ASN A N 1
ATOM 4430 C CA . ASN A 1 571 ? 4.006 6.837 -4.589 1.00 91.44 571 ASN A CA 1
ATOM 4431 C C . ASN A 1 571 ? 4.502 7.424 -3.262 1.00 91.44 571 ASN A C 1
ATOM 4433 O O . ASN A 1 571 ? 5.677 7.286 -2.933 1.00 91.44 571 ASN A O 1
ATOM 4437 N N . ILE A 1 572 ? 3.604 8.029 -2.489 1.00 90.69 572 ILE A N 1
ATOM 4438 C CA . ILE A 1 572 ? 3.906 8.695 -1.217 1.00 90.69 572 ILE A CA 1
ATOM 4439 C C . ILE A 1 572 ? 3.724 7.686 -0.066 1.00 90.69 572 ILE A C 1
ATOM 4441 O O . ILE A 1 572 ? 2.585 7.285 0.192 1.00 90.69 572 ILE A O 1
ATOM 4445 N N . PRO A 1 573 ? 4.787 7.260 0.645 1.00 91.75 573 PRO A N 1
ATOM 4446 C CA . PRO A 1 573 ? 4.660 6.356 1.790 1.00 91.75 573 PRO A CA 1
ATOM 4447 C C . PRO A 1 573 ? 3.883 7.016 2.927 1.00 91.75 573 PRO A C 1
ATOM 4449 O O . PRO A 1 573 ? 4.138 8.175 3.253 1.00 91.75 573 PRO A O 1
ATOM 4452 N N . ILE A 1 574 ? 2.952 6.285 3.540 1.00 91.69 574 ILE A N 1
ATOM 4453 C CA . ILE A 1 574 ? 2.105 6.823 4.610 1.00 91.69 574 ILE A CA 1
ATOM 4454 C C . ILE A 1 574 ? 2.860 6.712 5.941 1.00 91.69 574 ILE A C 1
ATOM 4456 O O . ILE A 1 574 ? 3.039 5.613 6.477 1.00 91.69 574 ILE A O 1
ATOM 4460 N N . GLU A 1 575 ? 3.330 7.853 6.458 1.00 92.44 575 GLU A N 1
ATOM 4461 C CA . GLU A 1 575 ? 3.983 7.944 7.774 1.00 92.44 575 GLU A CA 1
ATOM 4462 C C . GLU A 1 575 ? 3.004 7.586 8.912 1.00 92.44 575 GLU A C 1
ATOM 4464 O O . GLU A 1 575 ? 1.790 7.735 8.782 1.00 92.44 575 GLU A O 1
ATOM 4469 N N . HIS A 1 576 ? 3.533 7.120 10.048 1.00 91.44 576 HIS A N 1
ATOM 4470 C CA . HIS A 1 576 ? 2.778 6.831 11.275 1.00 91.44 576 HIS A CA 1
ATOM 4471 C C . HIS A 1 576 ? 3.554 7.249 12.543 1.00 91.44 576 HIS A C 1
ATOM 4473 O O . HIS A 1 576 ? 4.729 7.626 12.501 1.00 91.44 576 HIS A O 1
ATOM 4479 N N . LEU A 1 577 ? 2.874 7.223 13.694 1.00 88.50 577 LEU A N 1
ATOM 4480 C CA . LEU A 1 577 ? 3.278 7.857 14.962 1.00 88.50 577 LEU A CA 1
ATOM 4481 C C . LEU A 1 577 ? 4.613 7.380 15.576 1.00 88.50 577 LEU A C 1
ATOM 4483 O O . LEU A 1 577 ? 5.129 8.033 16.485 1.00 88.50 577 LEU A O 1
ATOM 4487 N N . GLY A 1 578 ? 5.215 6.295 15.083 1.00 85.75 578 GLY A N 1
ATOM 4488 C CA . GLY A 1 578 ? 6.570 5.881 15.465 1.00 85.75 578 GLY A CA 1
ATOM 4489 C C . GLY A 1 578 ? 7.659 6.876 15.051 1.00 85.75 578 GLY A C 1
ATOM 4490 O O . GLY A 1 578 ? 8.728 6.880 15.672 1.00 85.75 578 GLY A O 1
ATOM 4491 N N . GLY A 1 579 ? 7.364 7.750 14.082 1.00 85.25 579 GLY A N 1
ATOM 4492 C CA . GLY A 1 579 ? 8.229 8.818 13.580 1.00 85.25 579 GLY A CA 1
ATOM 4493 C C . GLY A 1 579 ? 9.216 8.304 12.537 1.00 85.25 579 GLY A C 1
ATOM 4494 O O . GLY A 1 579 ? 10.182 7.623 12.882 1.00 85.25 579 GLY A O 1
ATOM 4495 N N . ALA A 1 580 ? 8.966 8.594 11.261 1.00 88.00 580 ALA A N 1
ATOM 4496 C CA . ALA A 1 580 ? 9.892 8.287 10.174 1.00 88.00 580 ALA A CA 1
ATOM 4497 C C . ALA A 1 580 ? 11.130 9.203 10.213 1.00 88.00 580 ALA A C 1
ATOM 4499 O O . ALA A 1 580 ? 11.067 10.340 10.684 1.00 88.00 580 ALA A O 1
ATOM 4500 N N . VAL A 1 581 ? 12.263 8.707 9.711 1.00 88.31 581 VAL A N 1
ATOM 4501 C CA . VAL A 1 581 ? 13.529 9.449 9.630 1.00 88.31 581 VAL A CA 1
ATOM 4502 C C . VAL A 1 581 ? 13.884 9.674 8.167 1.00 88.31 581 VAL A C 1
ATOM 4504 O O . VAL A 1 581 ? 13.941 8.733 7.376 1.00 88.31 581 VAL A O 1
ATOM 4507 N N . LYS A 1 582 ? 14.108 10.938 7.809 1.00 84.25 582 LYS A N 1
ATOM 4508 C CA . LYS A 1 582 ? 14.415 11.381 6.444 1.00 84.25 582 LYS A CA 1
ATOM 4509 C C . LYS A 1 582 ? 15.925 11.494 6.228 1.00 84.25 582 LYS A C 1
ATOM 4511 O O . LYS A 1 582 ? 16.689 11.583 7.189 1.00 84.25 582 LYS A O 1
ATOM 4516 N N . THR A 1 583 ? 16.356 11.460 4.974 1.00 82.62 583 THR A N 1
ATOM 4517 C CA . THR A 1 583 ? 17.730 11.767 4.555 1.00 82.62 583 THR A CA 1
ATOM 4518 C C . THR A 1 583 ? 18.069 13.247 4.771 1.00 82.62 583 THR A C 1
ATOM 4520 O O . THR A 1 583 ? 17.182 14.073 4.975 1.00 82.62 583 THR A O 1
ATOM 4523 N N . GLU A 1 584 ? 19.360 13.604 4.742 1.00 79.75 584 GLU A N 1
ATOM 4524 C CA . GLU A 1 584 ? 19.828 14.977 5.030 1.00 79.75 584 GLU A CA 1
ATOM 4525 C C . GLU A 1 584 ? 19.303 16.036 4.045 1.00 79.75 584 GLU A C 1
ATOM 4527 O O . GLU A 1 584 ? 19.153 17.201 4.409 1.00 79.75 584 GLU A O 1
ATOM 4532 N N . ASP A 1 585 ? 18.990 15.639 2.810 1.00 70.19 585 ASP A N 1
ATOM 4533 C CA . ASP A 1 585 ? 18.353 16.490 1.799 1.00 70.19 585 ASP A CA 1
ATOM 4534 C C . ASP A 1 585 ? 16.830 16.642 1.992 1.00 70.19 585 ASP A C 1
ATOM 4536 O O . ASP A 1 585 ? 16.192 17.418 1.279 1.00 70.19 585 ASP A O 1
ATOM 4540 N N . GLY A 1 586 ? 16.253 15.907 2.948 1.00 68.81 586 GLY A N 1
ATOM 4541 C CA . GLY A 1 586 ? 14.826 15.864 3.252 1.00 68.81 586 GLY A CA 1
ATOM 4542 C C . GLY A 1 586 ? 13.970 15.114 2.230 1.00 68.81 586 GLY A C 1
ATOM 4543 O O . GLY A 1 586 ? 12.751 15.155 2.374 1.00 68.81 586 GLY A O 1
ATOM 4544 N N . LYS A 1 587 ? 14.577 14.469 1.218 1.00 66.06 587 LYS A N 1
ATOM 4545 C CA . LYS A 1 587 ? 13.885 13.941 0.027 1.00 66.06 587 LYS A CA 1
ATOM 4546 C C . LYS A 1 587 ? 13.433 12.491 0.127 1.00 66.06 587 LYS A C 1
ATOM 4548 O O . LYS A 1 587 ? 12.494 12.108 -0.560 1.00 66.06 587 LYS A O 1
ATOM 4553 N N . SER A 1 588 ? 14.113 11.657 0.899 1.00 76.94 588 SER A N 1
ATOM 4554 C CA . SER A 1 588 ? 13.786 10.236 1.003 1.00 76.94 588 SER A CA 1
ATOM 4555 C C . SER A 1 588 ? 13.893 9.771 2.451 1.00 76.94 588 SER A C 1
ATOM 4557 O O . SER A 1 588 ? 14.173 10.558 3.358 1.00 76.94 588 SER A O 1
ATOM 4559 N N . TYR A 1 589 ? 13.605 8.496 2.699 1.00 84.44 589 TYR A N 1
ATOM 4560 C CA . TYR A 1 589 ? 13.645 7.929 4.041 1.00 84.44 589 TYR A CA 1
ATOM 4561 C C . TYR A 1 589 ? 14.943 7.171 4.278 1.00 84.44 589 TYR A C 1
ATOM 4563 O O . TYR A 1 589 ? 15.326 6.288 3.510 1.00 84.44 589 TYR A O 1
ATOM 4571 N N . ASN A 1 590 ? 15.581 7.444 5.412 1.00 88.12 590 ASN A N 1
ATOM 4572 C CA . ASN A 1 590 ? 16.602 6.561 5.948 1.00 88.12 590 ASN A CA 1
ATOM 4573 C C . ASN A 1 590 ? 15.888 5.385 6.631 1.00 88.12 590 ASN A C 1
ATOM 4575 O O . ASN A 1 590 ? 15.684 5.386 7.846 1.00 88.12 590 ASN A O 1
ATOM 4579 N N . PHE A 1 591 ? 15.436 4.404 5.842 1.00 88.31 591 PHE A N 1
ATOM 4580 C CA . PHE A 1 591 ? 14.608 3.300 6.342 1.00 88.31 591 PHE A CA 1
ATOM 4581 C C . PHE A 1 591 ? 15.296 2.480 7.445 1.00 88.31 591 PHE A C 1
ATOM 4583 O O . PHE A 1 591 ? 14.636 2.067 8.399 1.00 88.31 591 PHE A O 1
ATOM 4590 N N . ALA A 1 592 ? 16.626 2.343 7.393 1.00 89.00 592 ALA A N 1
ATOM 4591 C CA . ALA A 1 592 ? 17.414 1.715 8.455 1.00 89.00 592 ALA A CA 1
ATOM 4592 C C . ALA A 1 592 ? 17.326 2.458 9.803 1.00 89.00 592 ALA A C 1
ATOM 4594 O O . ALA A 1 592 ? 17.543 1.853 10.853 1.00 89.00 592 ALA A O 1
ATOM 4595 N N . GLN A 1 593 ? 16.957 3.743 9.779 1.00 90.06 593 GLN A N 1
ATOM 4596 C CA . GLN A 1 593 ? 16.693 4.594 10.941 1.00 90.06 593 GLN A CA 1
ATOM 4597 C C . GLN A 1 593 ? 15.191 4.871 11.182 1.00 90.06 593 GLN A C 1
ATOM 4599 O O . GLN A 1 593 ? 14.865 5.638 12.084 1.00 90.06 593 GLN A O 1
ATOM 4604 N N . CYS A 1 594 ? 14.266 4.236 10.450 1.00 90.50 594 CYS A N 1
ATOM 4605 C CA . CYS A 1 594 ? 12.816 4.343 10.675 1.00 90.50 594 CYS A CA 1
ATOM 4606 C C . CYS A 1 594 ? 12.302 3.238 11.633 1.00 90.50 594 CYS A C 1
ATOM 4608 O O . CYS A 1 594 ? 12.127 2.102 11.184 1.00 90.50 594 CYS A O 1
ATOM 4610 N N . PRO A 1 595 ? 12.078 3.516 12.935 1.00 91.81 595 PRO A N 1
ATOM 4611 C CA . PRO A 1 595 ? 11.686 2.507 13.928 1.00 91.81 595 PRO A CA 1
ATOM 4612 C C . PRO A 1 595 ? 10.318 1.843 13.677 1.00 91.81 595 PRO A C 1
ATOM 4614 O O . PRO A 1 595 ? 9.504 2.323 12.888 1.00 91.81 595 PRO A O 1
ATOM 4617 N N . PRO A 1 596 ? 9.996 0.754 14.405 1.00 92.06 596 PRO A N 1
ATOM 4618 C CA . PRO A 1 596 ? 8.656 0.178 14.398 1.00 92.06 596 PRO A CA 1
ATOM 4619 C C . PRO A 1 596 ? 7.564 1.222 14.654 1.00 92.06 596 PRO A C 1
ATOM 4621 O O . PRO A 1 596 ? 7.627 2.002 15.606 1.00 92.06 596 PRO A O 1
ATOM 4624 N N . GLY A 1 597 ? 6.564 1.227 13.771 1.00 90.94 597 GLY A N 1
ATOM 4625 C CA . GLY A 1 597 ? 5.480 2.205 13.757 1.00 90.94 597 GLY A CA 1
ATOM 4626 C C . GLY A 1 597 ? 5.759 3.508 13.001 1.00 90.94 597 GLY A C 1
ATOM 4627 O O . GLY A 1 597 ? 4.898 4.379 13.037 1.00 90.94 597 GLY A O 1
ATOM 4628 N N . SER A 1 598 ? 6.904 3.683 12.325 1.00 92.69 598 SER A N 1
ATOM 4629 C CA . SER A 1 598 ? 7.161 4.863 11.472 1.00 92.69 598 SER A CA 1
ATOM 4630 C C . SER A 1 598 ? 6.265 4.962 10.233 1.00 92.69 598 SER A C 1
ATOM 4632 O O . SER A 1 598 ? 6.137 6.055 9.689 1.00 92.69 598 SER A O 1
ATOM 4634 N N . PHE A 1 599 ? 5.654 3.857 9.795 1.00 93.25 599 PHE A N 1
ATOM 4635 C CA . PHE A 1 599 ? 4.795 3.786 8.610 1.00 93.25 599 PHE A CA 1
ATOM 4636 C C . PHE A 1 599 ? 3.606 2.841 8.825 1.00 93.25 599 PHE A C 1
ATOM 4638 O O . PHE A 1 599 ? 3.668 1.940 9.669 1.00 93.25 599 PHE A O 1
ATOM 4645 N N . GLY A 1 600 ? 2.569 3.008 8.002 1.00 92.50 600 GLY A N 1
ATOM 4646 C CA . GLY A 1 600 ? 1.423 2.100 7.903 1.00 92.50 600 GLY A CA 1
ATOM 4647 C C . GLY A 1 600 ? 0.085 2.739 8.278 1.00 92.50 600 GLY A C 1
ATOM 4648 O O . GLY A 1 600 ? 0.025 3.791 8.910 1.00 92.50 600 GLY A O 1
ATOM 4649 N N . ILE A 1 601 ? -0.998 2.070 7.887 1.00 94.56 601 ILE A N 1
ATOM 4650 C CA . ILE A 1 601 ? -2.381 2.498 8.112 1.00 94.56 601 ILE A CA 1
ATOM 4651 C C . ILE A 1 601 ? -2.954 1.701 9.290 1.00 94.56 601 ILE A C 1
ATOM 4653 O O . ILE A 1 601 ? -3.125 0.488 9.193 1.00 94.56 601 ILE A O 1
ATOM 4657 N N . VAL A 1 602 ? -3.300 2.364 10.392 1.00 94.38 602 VAL A N 1
ATOM 4658 C CA . VAL A 1 602 ? -3.952 1.754 11.567 1.00 94.38 602 VAL A CA 1
ATOM 4659 C C . VAL A 1 602 ? -5.436 2.125 11.577 1.00 94.38 602 VAL A C 1
ATOM 4661 O O . VAL A 1 602 ? -5.790 3.270 11.287 1.00 94.38 602 VAL A O 1
ATOM 4664 N N . ARG A 1 603 ? -6.330 1.187 11.926 1.00 91.44 603 ARG A N 1
ATOM 4665 C CA . ARG A 1 603 ? -7.776 1.473 12.014 1.00 91.44 603 ARG A CA 1
ATOM 4666 C C . ARG A 1 603 ? -8.073 2.624 12.979 1.00 91.44 603 ARG A C 1
ATOM 4668 O O . ARG A 1 603 ? -7.308 2.867 13.914 1.00 91.44 603 ARG A O 1
ATOM 4675 N N . ASN A 1 604 ? -9.204 3.305 12.797 1.00 86.81 604 ASN A N 1
ATOM 4676 C CA . ASN A 1 604 ? -9.670 4.386 13.676 1.00 86.81 604 ASN A CA 1
ATOM 4677 C C . ASN A 1 604 ? -8.721 5.616 13.745 1.00 86.81 604 ASN A C 1
ATOM 4679 O O . ASN A 1 604 ? -8.848 6.465 14.631 1.00 86.81 604 ASN A O 1
ATOM 4683 N N . HIS A 1 605 ? -7.796 5.732 12.783 1.00 86.81 605 HIS A N 1
ATOM 4684 C CA . HIS A 1 605 ? -6.923 6.891 12.565 1.00 86.81 605 HIS A CA 1
ATOM 4685 C C . HIS A 1 605 ? -7.328 7.673 11.307 1.00 86.81 605 HIS A C 1
ATOM 4687 O O . HIS A 1 605 ? -8.058 7.171 10.449 1.00 86.81 605 HIS A O 1
ATOM 4693 N N . ALA A 1 606 ? -6.826 8.901 11.197 1.00 84.69 606 ALA A N 1
ATOM 4694 C CA . ALA A 1 606 ? -6.931 9.763 10.032 1.00 84.69 606 ALA A CA 1
ATOM 4695 C C . ALA A 1 606 ? -5.530 10.184 9.548 1.00 84.69 606 ALA A C 1
ATOM 4697 O O . ALA A 1 606 ? -4.684 10.603 10.335 1.00 84.69 606 ALA A O 1
ATOM 4698 N N . TYR A 1 607 ? -5.295 10.089 8.247 1.00 86.00 607 TYR A N 1
ATOM 4699 C CA . TYR A 1 607 ? -4.043 10.432 7.581 1.00 86.00 607 TYR A CA 1
ATOM 4700 C C . TYR A 1 607 ? -4.340 11.531 6.562 1.00 86.00 607 TYR A C 1
ATOM 4702 O O . TYR A 1 607 ? -5.187 11.337 5.688 1.00 86.00 607 TYR A O 1
ATOM 4710 N N . THR A 1 608 ? -3.659 12.673 6.665 1.00 87.31 608 THR A N 1
ATOM 4711 C CA . THR A 1 608 ? -3.834 13.806 5.743 1.00 87.31 608 THR A CA 1
ATOM 4712 C C . THR A 1 608 ? -2.518 14.092 5.038 1.00 87.31 608 THR A C 1
ATOM 4714 O O . THR A 1 608 ? -1.534 14.450 5.685 1.00 87.31 608 THR A O 1
ATOM 4717 N N . ILE A 1 609 ? -2.517 13.944 3.716 1.00 87.44 609 ILE A N 1
ATOM 4718 C CA . ILE A 1 609 ? -1.371 14.175 2.835 1.00 87.44 609 ILE A CA 1
ATOM 4719 C C . ILE A 1 609 ? -1.671 15.427 2.006 1.00 87.44 609 ILE A C 1
ATOM 4721 O O . ILE A 1 609 ? -2.642 15.437 1.252 1.00 87.44 609 ILE A O 1
ATOM 4725 N N . ASN A 1 610 ? -0.858 16.474 2.127 1.00 87.88 610 ASN A N 1
ATOM 4726 C CA . ASN A 1 610 ? -0.990 17.698 1.333 1.00 87.88 610 ASN A CA 1
ATOM 4727 C C . ASN A 1 610 ? 0.091 17.723 0.255 1.00 87.88 610 ASN A C 1
ATOM 4729 O O . ASN A 1 610 ? 1.234 18.069 0.538 1.00 87.88 610 ASN A O 1
ATOM 4733 N N . VAL A 1 611 ? -0.248 17.400 -0.990 1.00 86.31 611 VAL A N 1
ATOM 4734 C CA . VAL A 1 611 ? 0.682 17.577 -2.107 1.00 86.31 611 VAL A CA 1
ATOM 4735 C C . VAL A 1 611 ? 0.638 19.043 -2.537 1.00 86.31 611 VAL A C 1
ATOM 4737 O O . VAL A 1 611 ? -0.270 19.486 -3.241 1.00 86.31 611 VAL A O 1
ATOM 4740 N N . ASN A 1 612 ? 1.624 19.805 -2.068 1.00 86.56 612 ASN A N 1
ATOM 4741 C CA . ASN A 1 612 ? 1.766 21.241 -2.309 1.00 86.56 612 ASN A CA 1
ATOM 4742 C C . ASN A 1 612 ? 2.287 21.549 -3.716 1.00 86.56 612 ASN A C 1
ATOM 4744 O O . ASN A 1 612 ? 2.071 22.652 -4.217 1.00 86.56 612 ASN A O 1
ATOM 4748 N N . LYS A 1 613 ? 2.994 20.595 -4.333 1.00 85.06 613 LYS A N 1
ATOM 4749 C CA . LYS A 1 613 ? 3.632 20.740 -5.644 1.00 85.06 613 LYS A CA 1
ATOM 4750 C C . LYS A 1 613 ? 3.905 19.376 -6.276 1.00 85.06 613 LYS A C 1
ATOM 4752 O O . LYS A 1 613 ? 4.212 18.426 -5.564 1.00 85.06 613 LYS A O 1
ATOM 4757 N N . ILE A 1 614 ? 3.827 19.312 -7.601 1.00 86.62 614 ILE A N 1
ATOM 4758 C CA . ILE A 1 614 ? 4.313 18.232 -8.456 1.00 86.62 614 ILE A CA 1
ATOM 4759 C C . ILE A 1 614 ? 5.254 18.842 -9.494 1.00 86.62 614 ILE A C 1
ATOM 4761 O O . ILE A 1 614 ? 4.886 19.754 -10.236 1.00 86.62 614 ILE A O 1
ATOM 4765 N N . SER A 1 615 ? 6.469 18.320 -9.548 1.00 83.12 615 SER A N 1
ATOM 4766 C CA . SER A 1 615 ? 7.518 18.650 -10.503 1.00 83.12 615 SER A CA 1
ATOM 4767 C C . SER A 1 615 ? 8.330 17.392 -10.846 1.00 83.12 615 SER A C 1
ATOM 4769 O O . SER A 1 615 ? 7.980 16.287 -10.436 1.00 83.12 615 SER A O 1
ATOM 4771 N N . GLY A 1 616 ? 9.382 17.527 -11.658 1.00 84.94 616 GLY A N 1
ATOM 4772 C CA . GLY A 1 616 ? 10.253 16.398 -11.990 1.00 84.94 616 GLY A CA 1
ATOM 4773 C C . GLY A 1 616 ? 9.593 15.331 -12.876 1.00 84.94 616 GLY A C 1
ATOM 4774 O O . GLY A 1 616 ? 8.772 15.637 -13.749 1.00 84.94 616 GLY A O 1
ATOM 4775 N N . LEU A 1 617 ? 10.013 14.076 -12.700 1.00 89.44 617 LEU A N 1
ATOM 4776 C CA . LEU A 1 617 ? 9.542 12.917 -13.461 1.00 89.44 617 LEU A CA 1
ATOM 4777 C C . LEU A 1 617 ? 8.831 11.918 -12.538 1.00 89.44 617 LEU A C 1
ATOM 4779 O O . LEU A 1 617 ? 9.417 11.431 -11.573 1.00 89.44 617 LEU A O 1
ATOM 4783 N N . ALA A 1 618 ? 7.581 11.589 -12.867 1.00 91.94 618 ALA A N 1
ATOM 4784 C CA . ALA A 1 618 ? 6.845 10.477 -12.272 1.00 91.94 618 ALA A CA 1
ATOM 4785 C C . ALA A 1 618 ? 7.539 9.141 -12.589 1.00 91.94 618 ALA A C 1
ATOM 4787 O O . ALA A 1 618 ? 8.220 9.018 -13.607 1.00 91.94 618 ALA A O 1
ATOM 4788 N N . THR A 1 619 ? 7.321 8.102 -11.780 1.00 93.56 619 THR A N 1
ATOM 4789 C CA . THR A 1 619 ? 7.799 6.760 -12.142 1.00 93.56 619 THR A CA 1
ATOM 4790 C C . THR A 1 619 ? 7.003 6.244 -13.353 1.00 93.56 619 THR A C 1
ATOM 4792 O O . THR A 1 619 ? 5.771 6.218 -13.286 1.00 93.56 619 THR A O 1
ATOM 4795 N N . PRO A 1 620 ? 7.660 5.818 -14.450 1.00 95.31 620 PRO A N 1
ATOM 4796 C CA . PRO A 1 620 ? 6.965 5.309 -15.628 1.00 95.31 620 PRO A CA 1
ATOM 4797 C C . PRO A 1 620 ? 6.188 4.017 -15.362 1.00 95.31 620 PRO A C 1
ATOM 4799 O O . PRO A 1 620 ? 6.622 3.168 -14.574 1.00 95.31 620 PRO A O 1
ATOM 4802 N N . LEU A 1 621 ? 5.103 3.825 -16.116 1.00 96.44 621 LEU A N 1
ATOM 4803 C CA . LEU A 1 621 ? 4.545 2.500 -16.392 1.00 96.44 621 LEU A CA 1
ATOM 4804 C C . LEU A 1 621 ? 4.676 2.203 -17.887 1.00 96.44 621 LEU A C 1
ATOM 4806 O O . LEU A 1 621 ? 4.395 3.045 -18.739 1.00 96.44 621 LEU A O 1
ATOM 4810 N N . ARG A 1 622 ? 5.075 0.971 -18.193 1.00 95.25 622 ARG A N 1
ATOM 4811 C CA . ARG A 1 622 ? 5.238 0.446 -19.553 1.00 95.25 622 ARG A CA 1
ATOM 4812 C C . ARG A 1 622 ? 3.902 0.321 -20.293 1.00 95.25 622 ARG A C 1
ATOM 4814 O O . ARG A 1 622 ? 3.869 0.463 -21.513 1.00 95.25 622 ARG A O 1
ATOM 4821 N N . ASP A 1 623 ? 2.838 0.028 -19.547 1.00 95.19 623 ASP A N 1
ATOM 4822 C CA . ASP A 1 623 ? 1.467 -0.215 -19.999 1.00 95.19 623 ASP A CA 1
ATOM 4823 C C . ASP A 1 623 ? 0.482 -0.102 -18.809 1.00 95.19 623 ASP A C 1
ATOM 4825 O O . ASP A 1 623 ? 0.902 -0.102 -17.648 1.00 95.19 623 ASP A O 1
ATOM 4829 N N . LYS A 1 624 ? -0.834 -0.031 -19.071 1.00 95.69 624 LYS A N 1
ATOM 4830 C CA . LYS A 1 624 ? -1.865 0.088 -18.016 1.00 95.69 624 LYS A CA 1
ATOM 4831 C C . LYS A 1 624 ? -2.102 -1.182 -17.172 1.00 95.69 624 LYS A C 1
ATOM 4833 O O . LYS A 1 624 ? -2.808 -1.103 -16.162 1.00 95.69 624 LYS A O 1
ATOM 4838 N N . MET A 1 625 ? -1.561 -2.339 -17.562 1.00 95.00 625 MET A N 1
ATOM 4839 C CA . MET A 1 625 ? -1.693 -3.613 -16.834 1.00 95.00 625 MET A CA 1
ATOM 4840 C C . MET A 1 625 ? -0.547 -3.860 -15.842 1.00 95.00 625 MET A C 1
ATOM 4842 O O . MET A 1 625 ? -0.736 -4.639 -14.906 1.00 95.00 625 MET A O 1
ATOM 4846 N N . GLN A 1 626 ? 0.599 -3.189 -16.002 1.00 95.50 626 GLN A N 1
ATOM 4847 C CA . GLN A 1 626 ? 1.745 -3.265 -15.094 1.00 95.50 626 GLN A CA 1
ATOM 4848 C C . GLN A 1 626 ? 1.337 -2.910 -13.644 1.00 95.50 626 GLN A C 1
ATOM 4850 O O . GLN A 1 626 ? 0.904 -1.780 -13.394 1.00 95.50 626 GLN A O 1
ATOM 4855 N N . PRO A 1 627 ? 1.511 -3.822 -12.667 1.00 96.25 627 PRO A N 1
ATOM 4856 C CA . PRO A 1 627 ? 1.279 -3.531 -11.254 1.00 96.25 627 PRO A CA 1
ATOM 4857 C C . PRO A 1 627 ? 2.209 -2.433 -10.735 1.00 96.25 627 PRO A C 1
ATOM 4859 O O . PRO A 1 627 ? 3.407 -2.403 -11.044 1.00 96.25 627 PRO A O 1
ATOM 4862 N N . ILE A 1 628 ? 1.667 -1.538 -9.909 1.00 96.06 628 ILE A N 1
ATOM 4863 C CA . ILE A 1 628 ? 2.415 -0.437 -9.303 1.00 96.06 628 ILE A CA 1
ATOM 4864 C C . ILE A 1 628 ? 3.167 -0.961 -8.075 1.00 96.06 628 ILE A C 1
ATOM 4866 O O . ILE A 1 628 ? 2.712 -0.853 -6.935 1.00 96.06 628 ILE A O 1
ATOM 4870 N N . VAL A 1 629 ? 4.342 -1.537 -8.332 1.00 93.44 629 VAL A N 1
ATOM 4871 C CA . VAL A 1 629 ? 5.372 -1.824 -7.326 1.00 93.44 629 VAL A CA 1
ATOM 4872 C C . VAL A 1 629 ? 6.391 -0.671 -7.359 1.00 93.44 629 VAL A C 1
ATOM 4874 O O . VAL A 1 629 ? 7.036 -0.491 -8.399 1.00 93.44 629 VAL A O 1
ATOM 4877 N N . PRO A 1 630 ? 6.527 0.129 -6.280 1.00 86.62 630 PRO A N 1
ATOM 4878 C CA . PRO A 1 630 ? 7.429 1.286 -6.233 1.00 86.62 630 PRO A CA 1
ATOM 4879 C C . PRO A 1 630 ? 8.894 0.932 -6.539 1.00 86.62 630 PRO A C 1
ATOM 4881 O O . PRO A 1 630 ? 9.331 -0.163 -6.184 1.00 86.62 630 PRO A O 1
ATOM 4884 N N . PRO A 1 631 ? 9.692 1.823 -7.156 1.00 79.19 631 PRO A N 1
ATOM 4885 C CA . PRO A 1 631 ? 11.122 1.589 -7.352 1.00 79.19 631 PRO A CA 1
ATOM 4886 C C . PRO A 1 631 ? 11.877 1.689 -6.017 1.00 79.19 631 PRO A C 1
ATOM 4888 O O . PRO A 1 631 ? 11.469 2.436 -5.135 1.00 79.19 631 PRO A O 1
ATOM 4891 N N . VAL A 1 632 ? 13.006 0.985 -5.884 1.00 66.31 632 VAL A N 1
ATOM 4892 C CA . VAL A 1 632 ? 13.862 1.069 -4.682 1.00 66.31 632 VAL A CA 1
ATOM 4893 C C . VAL A 1 632 ? 14.600 2.415 -4.604 1.00 66.31 632 VAL A C 1
ATOM 4895 O O . VAL A 1 632 ? 14.722 2.984 -3.523 1.00 66.31 632 VAL A O 1
ATOM 4898 N N . ASP A 1 633 ? 15.064 2.931 -5.749 1.00 49.75 633 ASP A N 1
ATOM 4899 C CA . ASP A 1 633 ? 16.124 3.954 -5.802 1.00 49.75 633 ASP A CA 1
ATOM 4900 C C . ASP A 1 633 ? 15.665 5.366 -6.231 1.00 49.75 633 ASP A C 1
ATOM 4902 O O . ASP A 1 633 ? 16.467 6.298 -6.225 1.00 49.75 633 ASP A O 1
ATOM 4906 N N . GLU A 1 634 ? 14.403 5.545 -6.641 1.00 45.06 634 GLU A N 1
ATOM 4907 C CA . GLU A 1 634 ? 13.924 6.775 -7.303 1.00 45.06 634 GLU A CA 1
ATOM 4908 C C . GLU A 1 634 ? 12.581 7.279 -6.743 1.00 45.06 634 GLU A C 1
ATOM 4910 O O . GLU A 1 634 ? 11.538 7.130 -7.374 1.00 45.06 634 GLU A O 1
ATOM 4915 N N . VAL A 1 635 ? 12.606 7.935 -5.578 1.00 43.62 635 VAL A N 1
ATOM 4916 C CA . VAL A 1 635 ? 11.550 8.870 -5.140 1.00 43.62 635 VAL A CA 1
ATOM 4917 C C . VAL A 1 635 ? 12.157 9.998 -4.306 1.00 43.62 635 VAL A C 1
ATOM 4919 O O . VAL A 1 635 ? 12.843 9.748 -3.315 1.00 43.62 635 VAL A O 1
ATOM 4922 N N . SER A 1 636 ? 11.897 11.245 -4.707 1.00 33.47 636 SER A N 1
ATOM 4923 C CA . SER A 1 636 ? 12.320 12.448 -3.988 1.00 33.47 636 SER A CA 1
ATOM 4924 C C . SER A 1 636 ? 11.124 13.317 -3.624 1.00 33.47 636 SER A C 1
ATOM 4926 O O . SER A 1 636 ? 10.458 13.833 -4.513 1.00 33.47 636 SER A O 1
ATOM 4928 N N . TYR A 1 637 ? 10.898 13.504 -2.328 1.00 41.91 637 TYR A N 1
ATOM 4929 C CA . TYR A 1 637 ? 9.734 14.157 -1.749 1.00 41.91 637 TYR A CA 1
ATOM 4930 C C . TYR A 1 637 ? 10.153 15.110 -0.632 1.00 41.91 637 TYR A C 1
ATOM 4932 O O . TYR A 1 637 ? 10.635 14.662 0.404 1.00 41.91 637 TYR A O 1
ATOM 4940 N N . TYR A 1 638 ? 9.953 16.418 -0.799 1.00 32.12 638 TYR A N 1
ATOM 4941 C CA . TYR A 1 638 ? 10.204 17.375 0.286 1.00 32.12 638 TYR A CA 1
ATOM 4942 C C . TYR A 1 638 ? 9.033 17.352 1.270 1.00 32.12 638 TYR A C 1
ATOM 4944 O O . TYR A 1 638 ? 7.964 17.864 0.943 1.00 32.12 638 TYR A O 1
ATOM 4952 N N . ILE A 1 639 ? 9.223 16.764 2.458 1.00 31.28 639 ILE A N 1
ATOM 4953 C CA . ILE A 1 639 ? 8.114 16.517 3.397 1.00 31.28 639 ILE A CA 1
ATOM 4954 C C . ILE A 1 639 ? 8.209 17.365 4.672 1.00 31.28 639 ILE A C 1
ATOM 4956 O O . ILE A 1 639 ? 8.962 17.013 5.591 1.00 31.28 639 ILE A O 1
ATOM 4960 N N . SER A 1 640 ? 7.388 18.420 4.776 1.00 24.48 640 SER A N 1
ATOM 4961 C CA . SER A 1 640 ? 7.116 19.122 6.043 1.00 24.48 640 SER A CA 1
ATOM 4962 C C . SER A 1 640 ? 5.915 18.524 6.782 1.00 24.48 640 SER A C 1
ATOM 4964 O O . SER A 1 640 ? 5.169 17.720 6.229 1.00 24.48 640 SER A O 1
ATOM 4966 N N . ALA A 1 641 ? 5.754 18.869 8.064 1.00 23.75 641 ALA A N 1
ATOM 4967 C CA . ALA A 1 641 ? 4.613 18.406 8.844 1.00 23.75 641 ALA A CA 1
ATOM 4968 C C . ALA A 1 641 ? 4.208 19.373 9.959 1.00 23.75 641 ALA A C 1
ATOM 4970 O O . ALA A 1 641 ? 5.062 19.949 10.644 1.00 23.75 641 ALA A O 1
ATOM 4971 N N . ARG A 1 642 ? 2.895 19.486 10.208 1.00 24.28 642 ARG A N 1
ATOM 4972 C CA . ARG A 1 642 ? 2.353 20.109 11.426 1.00 24.28 642 ARG A CA 1
ATOM 4973 C C . ARG A 1 642 ? 1.021 19.483 11.871 1.00 24.28 642 ARG A C 1
ATOM 4975 O O . ARG A 1 642 ? 0.227 19.006 11.066 1.00 24.28 642 ARG A O 1
ATOM 4982 N N . LEU A 1 643 ? 0.832 19.460 13.188 1.00 24.67 643 LEU A N 1
ATOM 4983 C CA . LEU A 1 643 ? -0.214 18.759 13.946 1.00 24.67 643 LEU A CA 1
ATOM 4984 C C . LEU A 1 643 ? -1.372 19.713 14.346 1.00 24.67 643 LEU A C 1
ATOM 4986 O O . LEU A 1 643 ? -1.147 20.926 14.347 1.00 24.67 643 LEU A O 1
ATOM 4990 N N . ASN A 1 644 ? -2.541 19.159 14.729 1.00 22.80 644 ASN A N 1
ATOM 4991 C CA . ASN A 1 644 ? -3.576 19.667 15.681 1.00 22.80 644 ASN A CA 1
ATOM 4992 C C . ASN A 1 644 ? -5.054 19.556 15.204 1.00 22.80 644 ASN A C 1
ATOM 4994 O O . ASN A 1 644 ? -5.316 19.492 14.004 1.00 22.80 644 ASN A O 1
ATOM 4998 N N . ILE A 1 645 ? -5.996 19.345 16.153 1.00 28.12 645 ILE A N 1
ATOM 4999 C CA . ILE A 1 645 ? -7.197 18.509 15.911 1.00 28.12 645 ILE A CA 1
ATOM 5000 C C . ILE A 1 645 ? -8.335 18.557 17.038 1.00 28.12 645 ILE A C 1
ATOM 5002 O O . ILE A 1 645 ? -8.174 19.324 17.977 1.00 28.12 645 ILE A O 1
ATOM 5006 N N . LEU A 1 646 ? -9.438 17.741 16.986 1.00 34.22 646 LEU A N 1
ATOM 5007 C CA . LEU A 1 646 ? -10.387 17.240 18.081 1.00 34.22 646 LEU A CA 1
ATOM 5008 C C . LEU A 1 646 ? -11.487 16.090 17.786 1.00 34.22 646 LEU A C 1
ATOM 5010 O O . LEU A 1 646 ? -12.666 16.431 17.831 1.00 34.22 646 LEU A O 1
ATOM 5014 N N . ASN A 1 647 ? -11.195 14.761 17.566 1.00 51.03 647 ASN A N 1
ATOM 5015 C CA . ASN A 1 647 ? -11.984 13.466 17.785 1.00 51.03 647 ASN A CA 1
ATOM 5016 C C . ASN A 1 647 ? -11.396 12.016 17.393 1.00 51.03 647 ASN A C 1
ATOM 5018 O O . ASN A 1 647 ? -11.222 11.188 18.287 1.00 51.03 647 ASN A O 1
ATOM 5022 N N . TRP A 1 648 ? -11.080 11.660 16.118 1.00 42.16 648 TRP A N 1
ATOM 5023 C CA . TRP A 1 648 ? -10.427 10.438 15.499 1.00 42.16 648 TRP A CA 1
ATOM 5024 C C . TRP A 1 648 ? -8.875 10.551 15.410 1.00 42.16 648 TRP A C 1
ATOM 5026 O O . TRP A 1 648 ? -8.406 11.562 14.921 1.00 42.16 648 TRP A O 1
ATOM 5036 N N . ARG A 1 649 ? -7.992 9.597 15.730 1.00 48.31 649 ARG A N 1
ATOM 5037 C CA . ARG A 1 649 ? -6.536 9.943 15.798 1.00 48.31 649 ARG A CA 1
ATOM 5038 C C . ARG A 1 649 ? -5.910 10.435 14.462 1.00 48.31 649 ARG A C 1
ATOM 5040 O O . ARG A 1 649 ? -5.615 9.599 13.617 1.00 48.31 649 ARG A O 1
ATOM 5047 N N . ILE A 1 650 ? -5.638 11.742 14.281 1.00 50.59 650 ILE A N 1
ATOM 5048 C CA . ILE A 1 650 ? -4.816 12.208 13.145 1.00 50.59 650 ILE A CA 1
ATOM 5049 C C . ILE A 1 650 ? -3.362 11.800 13.385 1.00 50.59 650 ILE A C 1
ATOM 5051 O O . ILE A 1 650 ? -2.827 11.960 14.485 1.00 50.59 650 ILE A O 1
ATOM 5055 N N . VAL A 1 651 ? -2.720 11.317 12.330 1.00 48.59 651 VAL A N 1
ATOM 5056 C CA . VAL A 1 651 ? -1.264 11.264 12.203 1.00 48.59 651 VAL A CA 1
ATOM 5057 C C . VAL A 1 651 ? -0.803 12.581 11.566 1.00 48.59 651 VAL A C 1
ATOM 5059 O O . VAL A 1 651 ? -1.420 12.985 10.580 1.00 48.59 651 VAL A O 1
ATOM 5062 N N . PRO A 1 652 ? 0.206 13.284 12.128 1.00 56.38 652 PRO A N 1
ATOM 5063 C CA . PRO A 1 652 ? 0.580 14.642 11.725 1.00 56.38 652 PRO A CA 1
ATOM 5064 C C . PRO A 1 652 ? 0.643 14.833 10.211 1.00 56.38 652 PRO A C 1
ATOM 5066 O O . PRO A 1 652 ? 1.241 14.024 9.507 1.00 56.38 652 PRO A O 1
ATOM 5069 N N . THR A 1 653 ? 0.031 15.927 9.752 1.00 51.81 653 THR A N 1
ATOM 5070 C CA . THR A 1 653 ? -0.142 16.275 8.338 1.00 51.81 653 THR A CA 1
ATOM 5071 C C . THR A 1 653 ? 1.155 16.097 7.563 1.00 51.81 653 THR A C 1
ATOM 5073 O O . THR A 1 653 ? 2.162 16.697 7.929 1.00 51.81 653 THR A O 1
ATOM 5076 N N . GLN A 1 654 ? 1.120 15.291 6.508 1.00 59.94 654 GLN A N 1
ATOM 5077 C CA . GLN A 1 654 ? 2.260 15.017 5.643 1.00 59.94 654 GLN A CA 1
ATOM 5078 C C . GLN A 1 654 ? 2.184 15.967 4.444 1.00 59.94 654 GLN A C 1
ATOM 5080 O O . GLN A 1 654 ? 1.547 15.661 3.437 1.00 59.94 654 GLN A O 1
ATOM 5085 N N . ASP A 1 655 ? 2.780 17.151 4.569 1.00 63.28 655 ASP A N 1
ATOM 5086 C CA . ASP A 1 655 ? 2.953 18.052 3.429 1.00 63.28 655 ASP A CA 1
ATOM 5087 C C . ASP A 1 655 ? 4.017 17.474 2.491 1.00 63.28 655 ASP A C 1
ATOM 5089 O O . ASP A 1 655 ? 4.996 16.920 2.977 1.00 63.28 655 ASP A O 1
ATOM 5093 N N . VAL A 1 656 ? 3.871 17.602 1.172 1.00 60.31 656 VAL A N 1
ATOM 5094 C CA . VAL A 1 656 ? 4.805 17.026 0.192 1.00 60.31 656 VAL A CA 1
ATOM 5095 C C . VAL A 1 656 ? 4.975 17.934 -1.028 1.00 60.31 656 VAL A C 1
ATOM 5097 O O . VAL A 1 656 ? 3.987 18.358 -1.627 1.00 60.31 656 VAL A O 1
ATOM 5100 N N . GLU A 1 657 ? 6.214 18.175 -1.456 1.00 59.44 657 GLU A N 1
ATOM 5101 C CA . GLU A 1 657 ? 6.526 18.545 -2.848 1.00 59.44 657 GLU A CA 1
ATOM 5102 C C . GLU A 1 657 ? 7.141 17.343 -3.577 1.00 59.44 657 GLU A C 1
ATOM 5104 O O . GLU A 1 657 ? 8.100 16.757 -3.063 1.00 59.44 657 GLU A O 1
ATOM 5109 N N . LEU A 1 658 ? 6.600 16.998 -4.752 1.00 62.91 658 LEU A N 1
ATOM 5110 C CA . LEU A 1 658 ? 7.115 15.971 -5.672 1.00 62.91 658 LEU A CA 1
ATOM 5111 C C . LEU A 1 658 ? 8.031 16.605 -6.737 1.00 62.91 658 LEU A C 1
ATOM 5113 O O . LEU A 1 658 ? 7.704 17.728 -7.197 1.00 62.91 658 LEU A O 1
#

InterPro domains:
  IPR029140 Minor fimbrium subunit Mfa1, C-terminal [PF15495] (562-650)

pLDDT: mean 81.63, std 19.59, range [22.8, 98.12]

Radius of gyration: 32.12 Å; chains: 1; bounding box: 74×73×113 Å